Protein AF-A0A3D1RCC3-F1 (afdb_monomer)

Secondary structure (DSSP, 8-state):
----SS--PPPP--------------SS----S-SS-PPP-TT-TT--SS-SSS-HHHHHH--BTTTTB---TT-SSSS-SSS-HHHHTT-SS-SSTT--SPPPPS-TT----TT-S-SS-SSS-HHHHSTT-SS---TTS--TT-SSSS-SSS-HHHHSTT-SSS--TT---TT-SSSS-SSS-HHHHHHHT--TT-SSSSSSSS-HHHHTTT-SSS--BTB--TTS----S----SS-SSS-HHHIIIII---TT-SSSS-SSS-HHHHSSS-SSS--TT---TT-SSSS-SSS-HHHIIIII---TT-SSSS-SSS-HHHHTT--S-S-TTT-TT----S-TTS---TT-S-SSSSSS-HHHHSTT-SSS--BTB--TT-SSSS-SSS-HHHHTT--S-S-TTT-TT----SSSSSS---TT-SSSS-SSS-HHHHSTT-SSS--BTB--TT-SSSS-SSS-HHHIIIII---TT-SSSSSSSS-HHHHTT-SS-S-TT------S-TTS---TT-SSSSSSSS-HHHHSTT-SSS--BTB--TT-SSSS-SSS-HHHHSTT-SSS--BTB--TT-SSSS-SSS-HHHHSTT-SSS--TTS--TT-SSSS-SSS-HHHHSTTSSSS--BTB--TTSTT-S-------SS-SSS-HHHHHHTS---TT-SSSS-SSS-HHHHTT--S-S-TTT-TT----S-TT----TTS----

Foldseek 3Di:
DDDDDDDDDDDDDDDDDDDPDPPPDDPDPDDDPDPDDQDADLPDQQDQRCLLQGHSVCQNPAFWDPVRHGADSNDQQRQPLPAGQQQQQQRCDHSYPVSPPHHHAPDSVQHATSNAQQRCPLQAGVCLQVVVNRRDDDLLGARSNDQQRCPLQRGPCQQVVPRNNDRDPQGADSSDQQRLQLQAGCSLCVVLVARSVALQRQPLQHGQCQQVVVNPSDRDDPGHHSNDNPPPDPQPQQCPLLAGPNLCVRALVADSNAQQRCPLPRGQCNQVVPNRNYRDVQGARSNAQQRCLLQHGPCCCVPPQVARSNDQQRQPLQAGQQLLCQRQDRSGCPPNVPHDGAPDSVLHARSNDQQRCQLQHGQCNQVVVRRSDRDPPGARSNDQQRQPLQAGQQLLCQRQDRPCCPVNVVHAGAPVRNPQHAHSNDQQRCPLQHGQNVQPVVRRSDRDQQGAHSNWQQRCQLQHGCSCCVPPQVARSNDQQRQPLPAGQCLQCQHQHHPTPVHPYQGAPDNVQHARSNDQQRCPLPAGPCQQVVVNRSDRDPLGARSNDQQRCPLQAGPCLQPVVNNRDRDPPGARSNDQQRCPLQRGPNLQVVVNNSDDDLLGADSNDQQRCPQPRGQCQQVVPSPSDRDVNHFHSNDHPRPPLQCQPQQCQQQDRLCCCVPPLVAHSNHQQRQPQPHGLCQLQLRPDGSCCPVRVPHDGHPDSVRHHRSNDRDDD

pLDDT: mean 86.65, std 14.13, range [27.55, 97.44]

Radius of gyration: 53.57 Å; Cα contacts (8 Å, |Δi|>4): 1531; chains: 1; bounding box: 111×62×149 Å

Mean predicted aligned error: 17.28 Å

Structure (mmCIF, N/CA/C/O backbone):
data_AF-A0A3D1RCC3-F1
#
_entry.id   AF-A0A3D1RCC3-F1
#
loop_
_atom_site.group_PDB
_atom_site.id
_atom_site.type_symbol
_atom_site.label_atom_id
_atom_site.label_alt_id
_atom_site.label_comp_id
_atom_site.label_asym_id
_atom_site.label_entity_id
_atom_site.label_seq_id
_atom_site.pdbx_PDB_ins_code
_atom_site.Cartn_x
_atom_site.Cartn_y
_atom_site.Cartn_z
_atom_site.occupancy
_atom_site.B_iso_or_equiv
_atom_site.auth_seq_id
_atom_site.auth_comp_id
_atom_site.auth_asym_id
_atom_site.auth_atom_id
_atom_site.pdbx_PDB_model_num
ATOM 1 N N . MET A 1 1 ? -31.992 -11.040 -29.949 1.00 38.41 1 MET A N 1
ATOM 2 C CA . MET A 1 1 ? -31.053 -12.142 -30.244 1.00 38.41 1 MET A CA 1
ATOM 3 C C . MET A 1 1 ? -31.810 -13.457 -30.255 1.00 38.41 1 MET A C 1
ATOM 5 O O . MET A 1 1 ? -32.513 -13.745 -29.295 1.00 38.41 1 MET A O 1
ATOM 9 N N . VAL A 1 2 ? -31.716 -14.224 -31.342 1.00 33.31 2 VAL A N 1
ATOM 10 C CA . VAL A 1 2 ? -32.160 -15.625 -31.379 1.00 33.31 2 VAL A CA 1
ATOM 11 C C . VAL A 1 2 ? -31.024 -16.423 -32.005 1.00 33.31 2 VAL A C 1
ATOM 13 O O . VAL A 1 2 ? -30.704 -16.213 -33.171 1.00 33.31 2 VAL A O 1
ATOM 16 N N . CYS A 1 3 ? -30.412 -17.305 -31.220 1.00 37.25 3 CYS A N 1
ATOM 17 C CA . CYS A 1 3 ? -29.317 -18.172 -31.647 1.00 37.25 3 CYS A CA 1
ATOM 18 C C . CYS A 1 3 ? -29.843 -19.587 -31.893 1.00 37.25 3 CYS A C 1
ATOM 20 O O . CYS A 1 3 ? -30.567 -20.128 -31.056 1.00 37.25 3 CYS A O 1
ATOM 22 N N . VAL A 1 4 ? -29.444 -20.211 -33.004 1.00 38.44 4 VAL A N 1
ATOM 23 C CA . VAL A 1 4 ? -29.624 -21.654 -33.223 1.00 38.44 4 VAL A CA 1
ATOM 24 C C . VAL A 1 4 ? -28.374 -22.220 -33.904 1.00 38.44 4 VAL A C 1
ATOM 26 O O . VAL A 1 4 ? -27.966 -21.728 -34.949 1.00 38.44 4 VAL A O 1
ATOM 29 N N . ASN A 1 5 ? -27.805 -23.278 -33.312 1.00 39.59 5 ASN A N 1
ATOM 30 C CA . ASN A 1 5 ? -26.642 -24.054 -33.776 1.00 39.59 5 ASN A CA 1
ATOM 31 C C . ASN A 1 5 ? -25.301 -23.305 -33.893 1.00 39.59 5 ASN A C 1
ATOM 33 O O . ASN A 1 5 ? -24.589 -23.449 -34.882 1.00 39.59 5 ASN A O 1
ATOM 37 N N . GLY A 1 6 ? -24.923 -22.588 -32.832 1.00 46.81 6 GLY A N 1
ATOM 38 C CA . GLY A 1 6 ? -23.512 -22.397 -32.461 1.00 46.81 6 GLY A CA 1
ATOM 39 C C . GLY A 1 6 ? -22.641 -21.511 -33.355 1.00 46.81 6 GLY A C 1
ATOM 40 O O . GLY A 1 6 ? -21.462 -21.379 -33.060 1.00 46.81 6 GLY A O 1
ATOM 41 N N . TYR A 1 7 ? -23.188 -20.875 -34.390 1.00 36.84 7 TYR A N 1
ATOM 42 C CA . TYR A 1 7 ? -22.478 -19.869 -35.180 1.00 36.84 7 TYR A CA 1
ATOM 43 C C . TYR A 1 7 ? -23.348 -18.622 -35.333 1.00 36.84 7 TYR A C 1
ATOM 45 O O . TYR A 1 7 ? -24.414 -18.667 -35.950 1.00 36.84 7 TYR A O 1
ATOM 53 N N . CYS A 1 8 ? -22.890 -17.511 -34.759 1.00 38.41 8 CYS A N 1
ATOM 54 C CA . CYS A 1 8 ? -23.466 -16.189 -34.970 1.00 38.41 8 CYS A CA 1
ATOM 55 C C . CYS A 1 8 ? -22.729 -15.526 -36.139 1.00 38.41 8 CYS A C 1
ATOM 57 O O . CYS A 1 8 ? -21.547 -15.227 -36.029 1.00 38.41 8 CYS A O 1
ATOM 59 N N . ALA A 1 9 ? -23.425 -15.308 -37.254 1.00 35.03 9 ALA A N 1
ATOM 60 C CA . ALA A 1 9 ? -22.968 -14.438 -38.334 1.00 35.03 9 ALA A CA 1
ATOM 61 C C . ALA A 1 9 ? -23.731 -13.109 -38.242 1.00 35.03 9 ALA A C 1
ATOM 63 O O . ALA A 1 9 ? -24.963 -13.115 -38.154 1.00 35.03 9 ALA A O 1
ATOM 64 N N . ALA A 1 10 ? -23.005 -11.990 -38.235 1.00 34.31 10 ALA A N 1
ATOM 65 C CA . ALA A 1 10 ? -23.579 -10.647 -38.258 1.00 34.31 10 ALA A CA 1
ATOM 66 C C . ALA A 1 10 ? -24.309 -10.384 -39.595 1.00 34.31 10 ALA A C 1
ATOM 68 O O . ALA A 1 10 ? -23.830 -10.829 -40.645 1.00 34.31 10 ALA A O 1
ATOM 69 N N . PRO A 1 11 ? -25.466 -9.693 -39.600 1.00 31.22 11 PRO A N 1
ATOM 70 C CA . PRO A 1 11 ? -26.112 -9.282 -40.835 1.00 31.22 11 PRO A CA 1
ATOM 71 C C . PRO A 1 11 ? -25.375 -8.089 -41.449 1.00 31.22 11 PRO A C 1
ATOM 73 O O . PRO A 1 11 ? -25.083 -7.100 -40.786 1.00 31.22 11 PRO A O 1
ATOM 76 N N . SER A 1 12 ? -25.112 -8.202 -42.746 1.00 41.97 12 SER A N 1
ATOM 77 C CA . SER A 1 12 ? -24.762 -7.096 -43.625 1.00 41.97 12 SER A CA 1
ATOM 78 C C . SER A 1 12 ? -25.936 -6.124 -43.736 1.00 41.97 12 SER A C 1
ATOM 80 O O . SER A 1 12 ? -26.988 -6.539 -44.225 1.00 41.97 12 SER A O 1
ATOM 82 N N . ASP A 1 13 ? -25.734 -4.853 -43.405 1.00 30.42 13 ASP A N 1
ATOM 83 C CA . ASP A 1 13 ? -26.579 -3.773 -43.907 1.00 30.42 13 ASP A CA 1
ATOM 84 C C . ASP A 1 13 ? -25.722 -2.630 -44.454 1.00 30.42 13 ASP A C 1
ATOM 86 O O . ASP A 1 13 ? -24.719 -2.217 -43.878 1.00 30.42 13 ASP A O 1
ATOM 90 N N . ARG A 1 14 ? -26.120 -2.204 -45.653 1.00 33.28 14 ARG A N 1
ATOM 91 C CA . ARG A 1 14 ? -25.621 -1.047 -46.388 1.00 33.28 14 ARG A CA 1
ATOM 92 C C . ARG A 1 14 ? -26.433 0.188 -46.000 1.00 33.28 14 ARG A C 1
ATOM 94 O O . ARG A 1 14 ? -27.635 0.076 -45.779 1.00 33.28 14 ARG A O 1
ATOM 101 N N . ASP A 1 15 ? -25.764 1.328 -46.148 1.00 35.53 15 ASP A N 1
ATOM 102 C CA . ASP A 1 15 ? -26.255 2.710 -46.219 1.00 35.53 15 ASP A CA 1
ATOM 103 C C . ASP A 1 15 ? -26.794 3.351 -44.934 1.00 35.53 15 ASP A C 1
ATOM 105 O O . ASP A 1 15 ? -27.904 3.088 -44.477 1.00 35.53 15 ASP A O 1
ATOM 109 N N . GLY A 1 16 ? -26.034 4.343 -44.471 1.00 27.55 16 GLY A N 1
ATOM 110 C CA . GLY A 1 16 ? -26.460 5.375 -43.535 1.00 27.55 16 GLY A CA 1
ATOM 111 C C . GLY A 1 16 ? -25.236 6.001 -42.889 1.00 27.55 16 GLY A C 1
ATOM 112 O O . GLY A 1 16 ? -24.703 5.429 -41.953 1.00 27.55 16 GLY A O 1
ATOM 113 N N . GLY A 1 17 ? -24.750 7.108 -43.451 1.00 37.25 17 GLY A N 1
ATOM 114 C CA . GLY A 1 17 ? -23.563 7.788 -42.951 1.00 37.25 17 GLY A CA 1
ATOM 115 C C . GLY A 1 17 ? -23.736 8.286 -41.523 1.00 37.25 17 GLY A C 1
ATOM 116 O O . GLY A 1 17 ? -24.735 8.925 -41.218 1.00 37.25 17 GLY A O 1
ATOM 117 N N . GLU A 1 18 ? -22.719 8.026 -40.720 1.00 31.06 18 GLU A N 1
ATOM 118 C CA . GLU A 1 18 ? -22.259 8.825 -39.593 1.00 31.06 18 GLU A CA 1
ATOM 119 C C . GLU A 1 18 ? -20.757 8.530 -39.518 1.00 31.06 18 GLU A C 1
ATOM 121 O O . GLU A 1 18 ? -20.340 7.372 -39.531 1.00 31.06 18 GLU A O 1
ATOM 126 N N . SER A 1 19 ? -19.953 9.584 -39.631 1.00 33.16 19 SER A N 1
ATOM 127 C CA . SER A 1 19 ? -18.515 9.545 -39.403 1.00 33.16 19 SER A CA 1
ATOM 128 C C . SER A 1 19 ? -18.300 9.202 -37.938 1.00 33.16 19 SER A C 1
ATOM 130 O O . SER A 1 19 ? -18.726 9.960 -37.067 1.00 33.16 19 SER A O 1
ATOM 132 N N . ASP A 1 20 ? -17.683 8.052 -37.713 1.00 30.62 20 ASP A N 1
ATOM 133 C CA . ASP A 1 20 ? -17.112 7.651 -36.439 1.00 30.62 20 ASP A CA 1
ATOM 134 C C . ASP A 1 20 ? -16.082 8.720 -36.054 1.00 30.62 20 ASP A C 1
ATOM 136 O O . ASP A 1 20 ? -15.058 8.886 -36.719 1.00 30.62 20 ASP A O 1
ATOM 140 N N . SER A 1 21 ? -16.432 9.544 -35.072 1.00 32.72 21 SER A N 1
ATOM 141 C CA . SER A 1 21 ? -15.489 10.408 -34.382 1.00 32.72 21 SER A CA 1
ATOM 142 C C . SER A 1 21 ? -14.563 9.489 -33.602 1.00 32.72 21 SER A C 1
ATOM 144 O O . SER A 1 21 ? -14.970 8.959 -32.568 1.00 32.72 21 SER A O 1
ATOM 146 N N . GLY A 1 22 ? -13.354 9.283 -34.126 1.00 28.78 22 GLY A N 1
ATOM 147 C CA . GLY A 1 22 ? -12.247 8.731 -33.361 1.00 28.78 22 GLY A CA 1
ATOM 148 C C . GLY A 1 22 ? -12.078 9.571 -32.103 1.00 28.78 22 GLY A C 1
ATOM 149 O O . GLY A 1 22 ? -11.685 10.732 -32.162 1.00 28.78 22 GLY A O 1
ATOM 150 N N . GLU A 1 23 ? -12.487 9.002 -30.980 1.00 31.98 23 GLU A N 1
ATOM 151 C CA . GLU A 1 23 ? -12.256 9.538 -29.652 1.00 31.98 23 GLU A CA 1
ATOM 152 C C . GLU A 1 23 ? -10.767 9.331 -29.360 1.00 31.98 23 GLU A C 1
ATOM 154 O O . GLU A 1 23 ? -10.342 8.234 -29.001 1.00 31.98 23 GLU A O 1
ATOM 159 N N . ILE A 1 24 ? -9.961 10.367 -29.598 1.00 32.94 24 ILE A N 1
ATOM 160 C CA . ILE A 1 24 ? -8.602 10.437 -29.064 1.00 32.94 24 ILE A CA 1
ATOM 161 C C . ILE A 1 24 ? -8.760 10.653 -27.558 1.00 32.94 24 ILE A C 1
ATOM 163 O O . ILE A 1 24 ? -9.211 11.702 -27.095 1.00 32.94 24 ILE A O 1
ATOM 167 N N . LEU A 1 25 ? -8.472 9.596 -26.804 1.00 29.48 25 LEU A N 1
ATOM 168 C CA . LEU A 1 25 ? -8.371 9.618 -25.353 1.00 29.48 25 LEU A CA 1
ATOM 169 C C . LEU A 1 25 ? -7.038 10.275 -24.981 1.00 29.48 25 LEU A C 1
ATOM 171 O O . LEU A 1 25 ? -5.983 9.797 -25.388 1.00 29.48 25 LEU A O 1
ATOM 175 N N . LEU A 1 26 ? -7.092 11.350 -24.194 1.00 36.00 26 LEU A N 1
ATOM 176 C CA . LEU A 1 26 ? -5.925 11.858 -23.472 1.00 36.00 26 LEU A CA 1
ATOM 177 C C . LEU A 1 26 ? -5.477 10.806 -22.436 1.00 36.00 26 LEU A C 1
ATOM 179 O O . LEU A 1 26 ? -6.341 10.135 -21.856 1.00 36.00 26 LEU A O 1
ATOM 183 N N . PRO A 1 27 ? -4.166 10.662 -22.164 1.00 34.00 27 PRO A N 1
ATOM 184 C CA . PRO A 1 27 ? -3.630 9.708 -21.200 1.00 34.00 27 PRO A CA 1
ATOM 185 C C . PRO A 1 27 ? -3.764 10.243 -19.769 1.00 34.00 27 PRO A C 1
ATOM 187 O O . PRO A 1 27 ? -2.781 10.431 -19.077 1.00 34.00 27 PRO A O 1
ATOM 190 N N . ASP A 1 28 ? -4.987 10.535 -19.343 1.00 32.09 28 ASP A N 1
ATOM 191 C CA . ASP A 1 28 ? -5.461 10.340 -17.973 1.00 32.09 28 ASP A CA 1
ATOM 192 C C . ASP A 1 28 ? -6.958 10.664 -17.968 1.00 32.09 28 ASP A C 1
ATOM 194 O O . ASP A 1 28 ? -7.389 11.635 -18.587 1.00 32.09 28 ASP A O 1
ATOM 198 N N . GLY A 1 29 ? -7.782 9.858 -17.307 1.00 33.56 29 GLY A N 1
ATOM 199 C CA . GLY A 1 29 ? -9.252 9.895 -17.383 1.00 33.56 29 GLY A CA 1
ATOM 200 C C . GLY A 1 29 ? -9.952 11.133 -16.786 1.00 33.56 29 GLY A C 1
ATOM 201 O O . GLY A 1 29 ? -10.964 10.989 -16.096 1.00 33.56 29 GLY A O 1
ATOM 202 N N . GLY A 1 30 ? -9.467 12.349 -17.034 1.00 30.52 30 GLY A N 1
ATOM 203 C CA . GLY A 1 30 ? -10.045 13.606 -16.572 1.00 30.52 30 GLY A CA 1
ATOM 204 C C . GLY A 1 30 ? -11.335 13.975 -17.310 1.00 30.52 30 GLY A C 1
ATOM 205 O O . GLY A 1 30 ? -11.338 14.335 -18.486 1.00 30.52 30 GLY A O 1
ATOM 206 N N . GLN A 1 31 ? -12.467 13.952 -16.603 1.00 34.75 31 GLN A N 1
ATOM 207 C CA . GLN A 1 31 ? -13.692 14.594 -17.082 1.00 34.75 31 GLN A CA 1
ATOM 208 C C . GLN A 1 31 ? -13.483 16.107 -17.232 1.00 34.75 31 GLN A C 1
ATOM 210 O O . GLN A 1 31 ? -13.074 16.777 -16.285 1.00 34.75 31 GLN A O 1
ATOM 215 N N . ARG A 1 32 ? -13.871 16.658 -18.392 1.00 43.12 32 ARG A N 1
ATOM 216 C CA . ARG A 1 32 ? -13.964 18.109 -18.629 1.00 43.12 32 ARG A CA 1
ATOM 217 C C . ARG A 1 32 ? -14.811 18.775 -17.524 1.00 43.12 32 ARG A C 1
ATOM 219 O O . ARG A 1 32 ? -15.996 18.437 -17.397 1.00 43.12 32 ARG A O 1
ATOM 226 N N . PRO A 1 33 ? -14.272 19.735 -16.752 1.00 36.34 33 PRO A N 1
ATOM 227 C CA . PRO A 1 33 ? -15.027 20.426 -15.720 1.00 36.34 33 PRO A CA 1
ATOM 228 C C . PRO A 1 33 ? -15.847 21.544 -16.369 1.00 36.34 33 PRO A C 1
ATOM 230 O O . PRO A 1 33 ? -15.384 22.669 -16.493 1.00 36.34 33 PRO A O 1
ATOM 233 N N . ASP A 1 34 ? -17.032 21.194 -16.871 1.00 35.88 34 ASP A N 1
ATOM 234 C CA . ASP A 1 34 ? -18.268 21.994 -16.822 1.00 35.88 34 ASP A CA 1
ATOM 235 C C . ASP A 1 34 ? -19.230 21.578 -17.945 1.00 35.88 34 ASP A C 1
ATOM 237 O O . ASP A 1 34 ? -18.967 21.726 -19.136 1.00 35.88 34 ASP A O 1
ATOM 241 N N . GLY A 1 35 ? -20.410 21.086 -17.559 1.00 33.91 35 GLY A N 1
ATOM 242 C CA . GLY A 1 35 ? -21.490 20.661 -18.456 1.00 33.91 35 GLY A CA 1
ATOM 243 C C . GLY A 1 35 ? -22.204 21.801 -19.199 1.00 33.91 35 GLY A C 1
ATOM 244 O O . GLY A 1 35 ? -23.417 21.971 -19.054 1.00 33.91 35 GLY A O 1
ATOM 245 N N . GLY A 1 36 ? -21.485 22.563 -20.026 1.00 35.22 36 GLY A N 1
ATOM 246 C CA . GLY A 1 36 ? -22.031 23.544 -20.966 1.00 35.22 36 GLY A CA 1
ATOM 247 C C . GLY A 1 36 ? -21.263 23.536 -22.289 1.00 35.22 36 GLY A C 1
ATOM 248 O O . GLY A 1 36 ? -20.052 23.379 -22.299 1.00 35.22 36 GLY A O 1
ATOM 249 N N . ALA A 1 37 ? -21.959 23.705 -23.419 1.00 42.94 37 ALA A N 1
ATOM 250 C CA . ALA A 1 37 ? -21.309 23.814 -24.726 1.00 42.94 37 ALA A CA 1
ATOM 251 C C . ALA A 1 37 ? -20.378 25.039 -24.748 1.00 42.94 37 ALA A C 1
ATOM 253 O O . ALA A 1 37 ? -20.854 26.180 -24.736 1.00 42.94 37 ALA A O 1
ATOM 254 N N . VAL A 1 38 ? -19.067 24.804 -24.760 1.00 54.91 38 VAL A N 1
ATOM 255 C CA . VAL A 1 38 ? -18.060 25.844 -24.982 1.00 54.91 38 VAL A CA 1
ATOM 256 C C . VAL A 1 38 ? -18.149 26.218 -26.464 1.00 54.91 38 VAL A C 1
ATOM 258 O O . VAL A 1 38 ? -18.017 25.365 -27.330 1.00 54.91 38 VAL A O 1
ATOM 261 N N . ILE A 1 39 ? -18.510 27.466 -26.766 1.00 73.06 39 ILE A N 1
ATOM 262 C CA . ILE A 1 39 ? -18.629 27.971 -28.143 1.00 73.06 39 ILE A CA 1
ATOM 263 C C . ILE A 1 39 ? -17.374 28.771 -28.480 1.00 73.06 39 ILE A C 1
ATOM 265 O O . ILE A 1 39 ? -17.052 29.690 -27.723 1.00 73.06 39 ILE A O 1
ATOM 269 N N . SER A 1 40 ? -16.686 28.472 -29.583 1.00 80.12 40 SER A N 1
ATOM 270 C CA . SER A 1 40 ? -15.578 29.300 -30.082 1.00 80.12 40 SER A CA 1
ATOM 271 C C . SER A 1 40 ? -16.025 30.757 -30.320 1.00 80.12 40 SER A C 1
ATOM 273 O O . SER A 1 40 ? -17.169 31.033 -30.707 1.00 80.12 40 SER A O 1
ATOM 275 N N . ASP A 1 41 ? -15.155 31.722 -30.017 1.00 84.50 41 ASP A N 1
ATOM 276 C CA . ASP A 1 41 ? -15.387 33.165 -30.138 1.00 84.50 41 ASP A CA 1
ATOM 277 C C . ASP A 1 41 ? -14.338 33.822 -31.057 1.00 84.50 41 ASP A C 1
ATOM 279 O O . ASP A 1 41 ? -13.281 34.250 -30.589 1.00 84.50 41 ASP A O 1
ATOM 283 N N . PRO A 1 42 ? -14.654 34.036 -32.350 1.00 86.19 42 PRO A N 1
ATOM 284 C CA . PRO A 1 42 ? -13.719 34.584 -33.341 1.00 86.19 42 PRO A CA 1
ATOM 285 C C . PRO A 1 42 ? -13.206 36.001 -33.043 1.00 86.19 42 PRO A C 1
ATOM 287 O O . PRO A 1 42 ? -12.407 36.536 -33.811 1.00 86.19 42 PRO A O 1
ATOM 290 N N . ASN A 1 43 ? -13.716 36.677 -32.008 1.00 86.50 43 ASN A N 1
ATOM 291 C CA . ASN A 1 43 ? -13.329 38.047 -31.670 1.00 86.50 43 ASN A CA 1
ATOM 292 C C . ASN A 1 43 ? -12.613 38.166 -30.320 1.00 86.50 43 ASN A C 1
ATOM 294 O O . ASN A 1 43 ? -12.283 39.292 -29.930 1.00 86.50 43 ASN A O 1
ATOM 298 N N . ASN A 1 44 ? -12.401 37.066 -29.596 1.00 83.88 44 ASN A N 1
ATOM 299 C CA . ASN A 1 44 ? -11.769 37.099 -28.284 1.00 83.88 44 ASN A CA 1
ATOM 300 C C . ASN A 1 44 ? -10.303 36.635 -28.366 1.00 83.88 44 ASN A C 1
ATOM 302 O O . ASN A 1 44 ? -10.055 35.444 -28.491 1.00 83.88 44 ASN A O 1
ATOM 306 N N . PRO A 1 45 ? -9.323 37.552 -28.258 1.00 86.56 45 PRO A N 1
ATOM 307 C CA . PRO A 1 45 ? -7.903 37.228 -28.425 1.00 86.56 45 PRO A CA 1
ATOM 308 C C . PRO A 1 45 ? -7.269 36.506 -27.228 1.00 86.56 45 PRO A C 1
ATOM 310 O O . PRO A 1 45 ? -6.084 36.214 -27.267 1.00 86.56 45 PRO A O 1
ATOM 313 N N . ASN A 1 46 ? -8.022 36.291 -26.147 1.00 87.62 46 ASN A N 1
ATOM 314 C CA . ASN A 1 46 ? -7.534 35.629 -24.934 1.00 87.62 46 ASN A CA 1
ATOM 315 C C . ASN A 1 46 ? -8.324 34.352 -24.623 1.00 87.62 46 ASN A C 1
ATOM 317 O O . ASN A 1 46 ? -8.221 33.840 -23.512 1.00 87.62 46 ASN A O 1
ATOM 321 N N . LYS A 1 47 ? -9.223 33.942 -25.523 1.00 89.25 47 LYS A N 1
ATOM 322 C CA . LYS A 1 47 ? -9.991 32.715 -25.373 1.00 89.25 47 LYS A CA 1
ATOM 323 C C . LYS A 1 47 ? -9.406 31.695 -26.326 1.00 89.25 47 LYS A C 1
ATOM 325 O O . LYS A 1 47 ? -9.305 31.981 -27.513 1.00 89.25 47 LYS A O 1
ATOM 330 N N . ASP A 1 48 ? -9.049 30.571 -25.747 1.00 91.19 48 ASP A N 1
ATOM 331 C CA . ASP A 1 48 ? -8.503 29.378 -26.374 1.00 91.19 48 ASP A CA 1
ATOM 332 C C . ASP A 1 48 ? -9.481 28.262 -25.964 1.00 91.19 48 ASP A C 1
ATOM 334 O O . ASP A 1 48 ? -9.776 28.095 -24.771 1.00 91.19 48 ASP A O 1
ATOM 338 N N . THR A 1 49 ? -10.194 27.690 -26.935 1.00 91.38 49 THR A N 1
ATOM 339 C CA . THR A 1 49 ? -11.355 26.819 -26.667 1.00 91.38 49 THR A CA 1
ATOM 340 C C . THR A 1 49 ? -10.951 25.363 -26.486 1.00 91.38 49 THR A C 1
ATOM 342 O O . THR A 1 49 ? -11.597 24.648 -25.711 1.00 91.38 49 THR A O 1
ATOM 345 N N . ASP A 1 50 ? -9.911 24.944 -27.181 1.00 90.81 50 ASP A N 1
ATOM 346 C CA . ASP A 1 50 ? -9.349 23.600 -27.221 1.00 90.81 50 ASP A CA 1
ATOM 347 C C . ASP A 1 50 ? -7.983 23.485 -26.537 1.00 90.81 50 ASP A C 1
ATOM 349 O O . ASP A 1 50 ? -7.537 22.363 -26.307 1.00 90.81 50 ASP A O 1
ATOM 353 N N . CYS A 1 51 ? -7.433 24.596 -26.041 1.00 92.75 51 CYS A N 1
ATOM 354 C CA . CYS A 1 51 ? -6.232 24.659 -25.211 1.00 92.75 51 CYS A CA 1
ATOM 355 C C . CYS A 1 51 ? -4.949 24.233 -25.930 1.00 92.75 51 CYS A C 1
ATOM 357 O O . CYS A 1 51 ? -4.057 23.651 -25.309 1.00 92.75 51 CYS A O 1
ATOM 359 N N . ASP A 1 52 ? -4.842 24.565 -27.211 1.00 91.94 52 ASP A N 1
ATOM 360 C CA . ASP A 1 52 ? -3.702 24.246 -28.074 1.00 91.94 52 ASP A CA 1
ATOM 361 C C . ASP A 1 52 ? -2.617 25.337 -28.095 1.00 91.94 52 ASP A C 1
ATOM 363 O O . ASP A 1 52 ? -1.575 25.169 -28.723 1.00 91.94 52 ASP A O 1
ATOM 367 N N . GLY A 1 53 ? -2.840 26.469 -27.413 1.00 91.88 53 GLY A N 1
ATOM 368 C CA . GLY A 1 53 ? -1.925 27.610 -27.378 1.00 91.88 53 GLY A CA 1
ATOM 369 C C . GLY A 1 53 ? -2.225 28.716 -28.399 1.00 91.88 53 GLY A C 1
ATOM 370 O O . GLY A 1 53 ? -1.576 29.776 -28.352 1.00 91.88 53 GLY A O 1
ATOM 371 N N . LEU A 1 54 ? -3.210 28.531 -29.279 1.00 93.19 54 LEU A N 1
ATOM 372 C CA . LEU A 1 54 ? -3.769 29.542 -30.171 1.00 93.19 54 LEU A CA 1
ATOM 373 C C . LEU A 1 54 ? -5.091 30.079 -29.624 1.00 93.19 54 LEU A C 1
ATOM 375 O O . LEU A 1 54 ? -5.903 29.393 -29.025 1.00 93.19 54 LEU A O 1
ATOM 379 N N . SER A 1 55 ? -5.322 31.381 -29.795 1.00 93.44 55 SER A N 1
ATOM 380 C CA . SER A 1 55 ? -6.647 31.924 -29.478 1.00 93.44 55 SER A CA 1
ATOM 381 C C . SER A 1 55 ? -7.629 31.658 -30.614 1.00 93.44 55 SER A C 1
ATOM 383 O O . SER A 1 55 ? -7.256 31.811 -31.779 1.00 93.44 55 SER A O 1
ATOM 385 N N . ASP A 1 56 ? -8.917 31.506 -30.281 1.00 91.38 56 ASP A N 1
ATOM 386 C CA . ASP A 1 56 ? -10.016 31.410 -31.252 1.00 91.38 56 ASP A CA 1
ATOM 387 C C . ASP A 1 56 ? -9.872 32.510 -32.336 1.00 91.38 56 ASP A C 1
ATOM 389 O O . ASP A 1 56 ? -10.047 32.306 -33.539 1.00 91.38 56 ASP A O 1
ATOM 393 N N . ALA A 1 57 ? -9.522 33.737 -31.926 1.00 91.38 57 ALA A N 1
ATOM 394 C CA . ALA A 1 57 ? -9.341 34.866 -32.839 1.00 91.38 57 ALA A CA 1
ATOM 395 C C . ALA A 1 57 ? -8.166 34.690 -33.824 1.00 91.38 57 ALA A C 1
ATOM 397 O O . ALA A 1 57 ? -8.251 35.178 -34.957 1.00 91.38 57 ALA A O 1
ATOM 398 N N . GLU A 1 58 ? -7.073 34.050 -33.405 1.00 93.44 58 GLU A N 1
ATOM 399 C CA . GLU A 1 58 ? -5.906 33.762 -34.246 1.00 93.44 58 GLU A CA 1
ATOM 400 C C . GLU A 1 58 ? -6.226 32.699 -35.288 1.00 93.44 58 GLU A C 1
ATOM 402 O O . GLU A 1 58 ? -5.952 32.910 -36.469 1.00 93.44 58 GLU A O 1
ATOM 407 N N . GLU A 1 59 ? -6.893 31.630 -34.894 1.00 92.62 59 GLU A N 1
ATOM 408 C CA . GLU A 1 59 ? -7.277 30.527 -35.772 1.00 92.62 59 GLU A CA 1
ATOM 409 C C . GLU A 1 59 ? -8.292 30.961 -36.852 1.00 92.62 59 GLU A C 1
ATOM 411 O O . GLU A 1 59 ? -8.179 30.653 -38.047 1.00 92.62 59 GLU A O 1
ATOM 416 N N . PHE A 1 60 ? -9.235 31.844 -36.497 1.00 89.69 60 PHE A N 1
ATOM 417 C CA . PHE A 1 60 ? -10.139 32.458 -37.478 1.00 89.69 60 PHE A CA 1
ATOM 418 C C . PHE A 1 60 ? -9.438 33.453 -38.433 1.00 89.69 60 PHE A C 1
ATOM 420 O O . PHE A 1 60 ? -9.906 33.685 -39.565 1.00 89.69 60 PHE A O 1
ATOM 427 N N . ALA A 1 61 ? -8.338 34.077 -38.005 1.00 90.25 61 ALA A N 1
ATOM 428 C CA . ALA A 1 61 ? -7.656 35.136 -38.752 1.00 90.25 61 ALA A CA 1
ATOM 429 C C . ALA A 1 61 ? -6.505 34.628 -39.629 1.00 90.25 61 ALA A C 1
ATOM 431 O O . ALA A 1 61 ? -6.329 35.119 -40.753 1.00 90.25 61 ALA A O 1
ATOM 432 N N . ASN A 1 62 ? -5.733 33.667 -39.132 1.00 90.62 62 ASN A N 1
ATOM 433 C CA . ASN A 1 62 ? -4.522 33.176 -39.771 1.00 90.62 62 ASN A CA 1
ATOM 434 C C . ASN A 1 62 ? -4.859 32.252 -40.943 1.00 90.62 62 ASN A C 1
ATOM 436 O O . ASN A 1 62 ? -5.982 31.768 -41.093 1.00 90.62 62 ASN A O 1
ATOM 440 N N . ARG A 1 63 ? -3.922 32.148 -41.885 1.00 90.81 63 ARG A N 1
ATOM 441 C CA . ARG A 1 63 ? -4.050 31.318 -43.084 1.00 90.81 63 ARG A CA 1
ATOM 442 C C . ARG A 1 63 ? -2.699 30.681 -43.371 1.00 90.81 63 ARG A C 1
ATOM 444 O O . ARG A 1 63 ? -1.761 31.421 -43.670 1.00 90.81 63 ARG A O 1
ATOM 451 N N . TRP A 1 64 ? -2.649 29.359 -43.325 1.00 87.25 64 TRP A N 1
ATOM 452 C CA . TRP A 1 64 ? -1.441 28.546 -43.432 1.00 87.25 64 TRP A CA 1
ATOM 453 C C . TRP A 1 64 ? -1.371 27.830 -44.787 1.00 87.25 64 TRP A C 1
ATOM 455 O O . TRP A 1 64 ? -2.390 27.667 -45.475 1.00 87.25 64 TRP A O 1
ATOM 465 N N . GLY A 1 65 ? -0.149 27.491 -45.198 1.00 81.31 65 GLY A N 1
ATOM 466 C CA . GLY A 1 65 ? 0.134 26.788 -46.446 1.00 81.31 65 GLY A CA 1
ATOM 467 C C . GLY A 1 65 ? -0.210 27.541 -47.751 1.00 81.31 65 GLY A C 1
ATOM 468 O O . GLY A 1 65 ? -0.773 28.651 -47.764 1.00 81.31 65 GLY A O 1
ATOM 469 N N . PRO A 1 66 ? 0.120 26.943 -48.909 1.00 77.00 66 PRO A N 1
ATOM 470 C CA . PRO A 1 66 ? -0.197 27.480 -50.235 1.00 77.00 66 PRO A CA 1
ATOM 471 C C . PRO A 1 66 ? -1.708 27.552 -50.511 1.00 77.00 66 PRO A C 1
ATOM 473 O O . PRO A 1 66 ? -2.158 28.424 -51.268 1.00 77.00 66 PRO A O 1
ATOM 476 N N . GLU A 1 67 ? -2.501 26.685 -49.876 1.00 83.94 67 GLU A N 1
ATOM 477 C CA . GLU A 1 67 ? -3.959 26.630 -50.024 1.00 83.94 67 GLU A CA 1
ATOM 478 C C . GLU A 1 67 ? -4.716 27.635 -49.143 1.00 83.94 67 GLU A C 1
ATOM 480 O O . GLU A 1 67 ? -5.914 27.845 -49.351 1.00 83.94 67 GLU A O 1
ATOM 485 N N . ARG A 1 68 ? -4.023 28.336 -48.230 1.00 86.69 68 ARG A N 1
ATOM 486 C CA . ARG A 1 68 ? -4.626 29.264 -47.258 1.00 86.69 68 ARG A CA 1
ATOM 487 C C . ARG A 1 68 ? -5.697 28.561 -46.413 1.00 86.69 68 ARG A C 1
ATOM 489 O O . ARG A 1 68 ? -6.835 29.042 -46.348 1.00 86.69 68 ARG A O 1
ATOM 496 N N . LYS A 1 69 ? -5.335 27.437 -45.795 1.00 90.81 69 LYS A N 1
ATOM 497 C CA . LYS A 1 69 ? -6.162 26.728 -44.806 1.00 90.81 69 LYS A CA 1
ATOM 498 C C . LYS A 1 69 ? -6.103 27.437 -43.449 1.00 90.81 69 LYS A C 1
ATOM 500 O O . LYS A 1 69 ? -5.311 28.359 -43.268 1.00 90.81 69 LYS A O 1
ATOM 505 N N . GLN A 1 70 ? -7.001 27.081 -42.544 1.00 93.50 70 GLN A N 1
ATOM 506 C CA . GLN A 1 70 ? -7.075 27.598 -41.176 1.00 93.50 70 GLN A CA 1
ATOM 507 C C . GLN A 1 70 ? -7.018 26.424 -40.213 1.00 93.50 70 GLN A C 1
ATOM 509 O O . GLN A 1 70 ? -7.498 25.359 -40.597 1.00 93.50 70 GLN A O 1
ATOM 514 N N . THR A 1 71 ? -6.528 26.683 -39.007 1.00 93.25 71 THR A N 1
ATOM 515 C CA . THR A 1 71 ? -6.714 25.818 -37.843 1.00 93.25 71 THR A CA 1
ATOM 516 C C . THR A 1 71 ? -8.179 25.854 -37.375 1.00 93.25 71 THR A C 1
ATOM 518 O O . THR A 1 71 ? -8.906 26.810 -37.714 1.00 93.25 71 THR A O 1
ATOM 521 N N . ASP A 1 72 ? -8.659 24.791 -36.727 1.00 92.12 72 ASP A N 1
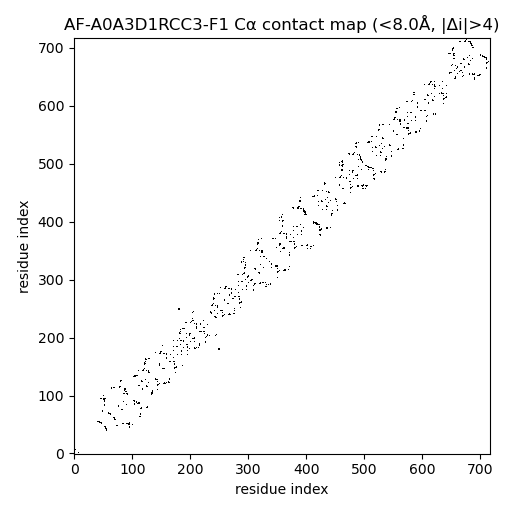ATOM 522 C CA . ASP A 1 72 ? -10.030 24.668 -36.213 1.00 92.12 72 ASP A CA 1
ATOM 523 C C . ASP A 1 72 ? -10.084 24.937 -34.698 1.00 92.12 72 ASP A C 1
ATOM 525 O O . ASP A 1 72 ? -9.670 24.065 -33.954 1.00 92.12 72 ASP A O 1
ATOM 529 N N . PRO A 1 73 ? -10.763 26.015 -34.242 1.00 92.50 73 PRO A N 1
ATOM 530 C CA . PRO A 1 73 ? -10.879 26.416 -32.825 1.00 92.50 73 PRO A CA 1
ATOM 531 C C . PRO A 1 73 ? -11.586 25.464 -31.863 1.00 92.50 73 PRO A C 1
ATOM 533 O O . PRO A 1 73 ? -12.117 25.891 -30.834 1.00 92.50 73 PRO A O 1
ATOM 536 N N . ASN A 1 74 ? -11.819 24.225 -32.267 1.00 91.88 74 ASN A N 1
ATOM 537 C CA . ASN A 1 74 ? -12.355 23.184 -31.399 1.00 91.88 74 ASN A CA 1
ATOM 538 C C . ASN A 1 74 ? -11.585 21.869 -31.564 1.00 91.88 74 ASN A C 1
ATOM 540 O O . ASN A 1 74 ? -12.061 20.840 -31.070 1.00 91.88 74 ASN A O 1
ATOM 544 N N . ASN A 1 75 ? -10.481 21.891 -32.302 1.00 92.44 75 ASN A N 1
ATOM 545 C CA . ASN A 1 75 ? -9.624 20.764 -32.564 1.00 92.44 75 ASN A CA 1
ATOM 546 C C . ASN A 1 75 ? -8.169 21.197 -32.327 1.00 92.44 75 ASN A C 1
ATOM 548 O O . ASN A 1 75 ? -7.608 21.861 -33.190 1.00 92.44 75 ASN A O 1
ATOM 552 N N . PRO A 1 76 ? -7.556 20.770 -31.213 1.00 93.12 76 PRO A N 1
ATOM 553 C CA . PRO A 1 76 ? -6.249 21.274 -30.805 1.00 93.12 76 PRO A CA 1
ATOM 554 C C . PRO A 1 76 ? -5.069 20.810 -31.688 1.00 93.12 76 PRO A C 1
ATOM 556 O O . PRO A 1 76 ? -3.941 21.229 -31.458 1.00 93.12 76 PRO A O 1
ATOM 559 N N . ASP A 1 77 ? -5.331 19.924 -32.650 1.00 95.38 77 ASP A N 1
ATOM 560 C CA . ASP A 1 77 ? -4.401 19.380 -33.648 1.00 95.38 77 ASP A CA 1
ATOM 561 C C . ASP A 1 77 ? -5.181 19.261 -34.972 1.00 95.38 77 ASP A C 1
ATOM 563 O O . ASP A 1 77 ? -5.970 18.327 -35.187 1.00 95.38 77 ASP A O 1
ATOM 567 N N . THR A 1 78 ? -5.093 20.291 -35.813 1.00 95.31 78 THR A N 1
ATOM 568 C CA . THR A 1 78 ? -5.991 20.501 -36.954 1.00 95.31 78 THR A CA 1
ATOM 569 C C . THR A 1 78 ? -5.789 19.481 -38.061 1.00 95.31 78 THR A C 1
ATOM 571 O O . THR A 1 78 ? -6.771 19.075 -38.704 1.00 95.31 78 THR A O 1
ATOM 574 N N . ASP A 1 79 ? -4.549 19.120 -38.355 1.00 93.75 79 ASP A N 1
ATOM 575 C CA . ASP A 1 79 ? -4.245 18.172 -39.417 1.00 93.75 79 ASP A CA 1
ATOM 576 C C . ASP A 1 79 ? -4.090 16.736 -38.919 1.00 93.75 79 ASP A C 1
ATOM 578 O O . ASP A 1 79 ? -4.269 15.822 -39.731 1.00 93.75 79 ASP A O 1
ATOM 582 N N . GLY A 1 80 ? -3.965 16.526 -37.610 1.00 95.06 80 GLY A N 1
ATOM 583 C CA . GLY A 1 80 ? -4.059 15.236 -36.945 1.00 95.06 80 GLY A CA 1
ATOM 584 C C . GLY A 1 80 ? -2.756 14.448 -36.978 1.00 95.06 80 GLY A C 1
ATOM 585 O O . GLY A 1 80 ? -2.823 13.219 -37.117 1.00 95.06 80 GLY A O 1
ATOM 586 N N . ASP A 1 81 ? -1.600 15.108 -37.011 1.00 93.62 81 ASP A N 1
ATOM 587 C CA . ASP A 1 81 ? -0.279 14.463 -36.954 1.00 93.62 81 ASP A CA 1
ATOM 588 C C . ASP A 1 81 ? 0.207 14.184 -35.520 1.00 93.62 81 ASP A C 1
ATOM 590 O O . ASP A 1 81 ? 1.072 13.333 -35.314 1.00 93.62 81 ASP A O 1
ATOM 594 N N . GLY A 1 82 ? -0.448 14.773 -34.517 1.00 92.62 82 GLY A N 1
ATOM 595 C CA . GLY A 1 82 ? -0.166 14.568 -33.104 1.00 92.62 82 GLY A CA 1
ATOM 596 C C . GLY A 1 82 ? 0.558 15.723 -32.416 1.00 92.62 82 GLY A C 1
ATOM 597 O O . GLY A 1 82 ? 0.692 15.643 -31.187 1.00 92.62 82 GLY A O 1
ATOM 598 N N . ILE A 1 83 ? 0.978 16.762 -33.143 1.00 94.56 83 ILE A N 1
ATOM 599 C CA . ILE A 1 83 ? 1.511 18.013 -32.590 1.00 94.56 83 ILE A CA 1
ATOM 600 C C . ILE A 1 83 ? 0.360 19.025 -32.456 1.00 94.56 83 ILE A C 1
ATOM 602 O O . ILE A 1 83 ? -0.598 19.024 -33.218 1.00 94.56 83 ILE A O 1
ATOM 606 N N . LEU A 1 84 ? 0.392 19.866 -31.419 1.00 95.62 84 LEU A N 1
ATOM 607 C CA . LEU A 1 84 ? -0.643 20.888 -31.231 1.00 95.62 84 LEU A CA 1
ATOM 608 C C . LEU A 1 84 ? -0.413 22.080 -32.166 1.00 95.62 84 LEU A C 1
ATOM 610 O O . LEU A 1 84 ? 0.712 22.583 -32.231 1.00 95.62 84 LEU A O 1
ATOM 614 N N . ASP A 1 85 ? -1.483 22.652 -32.728 1.00 95.12 85 ASP A N 1
ATOM 615 C CA . ASP A 1 85 ? -1.385 23.763 -33.691 1.00 95.12 85 ASP A CA 1
ATOM 616 C C . ASP A 1 85 ? -0.579 24.958 -33.136 1.00 95.12 85 ASP A C 1
ATOM 618 O O . ASP A 1 85 ? 0.113 25.689 -33.859 1.00 95.12 85 ASP A O 1
ATOM 622 N N . GLY A 1 86 ? -0.676 25.215 -31.826 1.00 93.75 86 GLY A N 1
ATOM 623 C CA . GLY A 1 86 ? 0.109 26.250 -31.162 1.00 93.75 86 GLY A CA 1
ATOM 624 C C . GLY A 1 86 ? 1.590 25.905 -31.024 1.00 93.75 86 GLY A C 1
ATOM 625 O O . GLY A 1 86 ? 2.419 26.813 -31.160 1.00 93.75 86 GLY A O 1
ATOM 626 N N . VAL A 1 87 ? 1.930 24.637 -30.779 1.00 95.94 87 VAL A N 1
ATOM 627 C CA . VAL A 1 87 ? 3.319 24.155 -30.720 1.00 95.94 87 VAL A CA 1
ATOM 628 C C . VAL A 1 87 ? 3.970 24.332 -32.088 1.00 95.94 87 VAL A C 1
ATOM 630 O O . VAL A 1 87 ? 4.947 25.068 -32.183 1.00 95.94 87 VAL A O 1
ATOM 633 N N . GLU A 1 88 ? 3.347 23.846 -33.160 1.00 95.44 88 GLU A N 1
ATOM 634 C CA . GLU A 1 88 ? 3.883 23.919 -34.530 1.00 95.44 88 GLU A CA 1
ATOM 635 C C . GLU A 1 88 ? 4.196 25.348 -34.999 1.00 95.44 88 GLU A C 1
ATOM 637 O O . GLU A 1 88 ? 5.127 25.611 -35.765 1.00 95.44 88 GLU A O 1
ATOM 642 N N . VAL A 1 89 ? 3.439 26.338 -34.515 1.00 94.88 89 VAL A N 1
ATOM 643 C CA . VAL A 1 89 ? 3.662 27.744 -34.881 1.00 94.88 89 VAL A CA 1
ATOM 644 C C . VAL A 1 89 ? 4.564 28.500 -33.907 1.00 94.88 89 VAL A C 1
ATOM 646 O O . VAL A 1 89 ? 4.762 29.719 -34.081 1.00 94.88 89 VAL A O 1
ATOM 649 N N . GLY A 1 90 ? 5.144 27.842 -32.906 1.00 93.44 90 GLY A N 1
ATOM 650 C CA . GLY A 1 90 ? 6.136 28.427 -32.008 1.00 93.44 90 GLY A CA 1
ATOM 651 C C . GLY A 1 90 ? 5.603 29.004 -30.699 1.00 93.44 90 GLY A C 1
ATOM 652 O O . GLY A 1 90 ? 6.127 30.036 -30.249 1.00 93.44 90 GLY A O 1
ATOM 653 N N . ARG A 1 91 ? 4.511 28.480 -30.125 1.00 94.00 91 ARG A N 1
ATOM 654 C CA . ARG A 1 91 ? 3.928 29.015 -28.878 1.00 94.00 91 ARG A CA 1
ATOM 655 C C . ARG A 1 91 ? 4.572 28.393 -27.652 1.00 94.00 91 ARG A C 1
ATOM 657 O O . ARG A 1 91 ? 4.292 27.270 -27.280 1.00 94.00 91 ARG A O 1
ATOM 664 N N . THR A 1 92 ? 5.315 29.210 -26.913 1.00 92.56 92 THR A N 1
ATOM 665 C CA . THR A 1 92 ? 5.971 28.784 -25.665 1.00 92.56 92 THR A CA 1
ATOM 666 C C . THR A 1 92 ? 5.072 28.871 -24.420 1.00 92.56 92 THR A C 1
ATOM 668 O O . THR A 1 92 ? 5.554 28.679 -23.307 1.00 92.56 92 THR A O 1
ATOM 671 N N . ALA A 1 93 ? 3.814 29.309 -24.553 1.00 89.94 93 ALA A N 1
ATOM 672 C CA . ALA A 1 93 ? 2.852 29.436 -23.453 1.00 89.94 93 ALA A CA 1
ATOM 673 C C . ALA A 1 93 ? 1.424 29.630 -23.988 1.00 89.94 93 ALA A C 1
ATOM 675 O O . ALA A 1 93 ? 1.249 30.301 -25.009 1.00 89.94 93 ALA A O 1
ATOM 676 N N . SER A 1 94 ? 0.420 29.143 -23.249 1.00 88.31 94 SER A N 1
ATOM 677 C CA . SER A 1 94 ? -0.988 29.367 -23.596 1.00 88.31 94 SER A CA 1
ATOM 678 C C . SER A 1 94 ? -1.385 30.839 -23.432 1.00 88.31 94 SER A C 1
ATOM 680 O O . SER A 1 94 ? -0.903 31.569 -22.554 1.00 88.31 94 SER A O 1
ATOM 682 N N . VAL A 1 95 ? -2.292 31.279 -24.301 1.00 86.19 95 VAL A N 1
ATOM 683 C CA . VAL A 1 95 ? -2.903 32.613 -24.289 1.00 86.19 95 VAL A CA 1
ATOM 684 C C . VAL A 1 95 ? -4.107 32.707 -23.341 1.00 86.19 95 VAL A C 1
ATOM 686 O O . VAL A 1 95 ? -4.509 33.823 -22.987 1.00 86.19 95 VAL A O 1
ATOM 689 N N . ASP A 1 96 ? -4.642 31.570 -22.880 1.00 89.50 96 ASP A N 1
ATOM 690 C CA . ASP A 1 96 ? -5.752 31.480 -21.930 1.00 89.50 96 ASP A CA 1
ATOM 691 C C . ASP A 1 96 ? -5.297 30.839 -20.604 1.00 89.50 96 ASP A C 1
ATOM 693 O O . ASP A 1 96 ? -4.930 29.668 -20.559 1.00 89.50 96 ASP A O 1
ATOM 697 N N . PRO A 1 97 ? -5.364 31.559 -19.470 1.00 84.94 97 PRO A N 1
ATOM 698 C CA . PRO A 1 97 ? -4.903 31.048 -18.178 1.00 84.94 97 PRO A CA 1
ATOM 699 C C . PRO A 1 97 ? -5.723 29.871 -17.622 1.00 84.94 97 PRO A C 1
ATOM 701 O O . PRO A 1 97 ? -5.405 29.379 -16.541 1.00 84.94 97 PRO A O 1
ATOM 704 N N . ARG A 1 98 ? -6.808 29.462 -18.291 1.00 87.31 98 ARG A N 1
ATOM 705 C CA . ARG A 1 98 ? -7.595 28.270 -17.939 1.00 87.31 98 ARG A CA 1
ATOM 706 C C . ARG A 1 98 ? -7.006 26.982 -18.518 1.00 87.31 98 ARG A C 1
ATOM 708 O O . ARG A 1 98 ? -7.348 25.917 -18.020 1.00 87.31 98 ARG A O 1
ATOM 715 N N . CYS A 1 99 ? -6.142 27.086 -19.522 1.00 86.12 99 CYS A N 1
ATOM 716 C CA . CYS A 1 99 ? -5.452 25.966 -20.148 1.00 86.12 99 CYS A CA 1
ATOM 717 C C . CYS A 1 99 ? -4.169 25.666 -19.367 1.00 86.12 99 CYS A C 1
ATOM 719 O O . CYS A 1 99 ? -3.083 26.124 -19.717 1.00 86.12 99 CYS A O 1
ATOM 721 N N . THR A 1 100 ? -4.313 24.972 -18.237 1.00 86.62 100 THR A N 1
ATOM 722 C CA . THR A 1 100 ? -3.193 24.667 -17.329 1.00 86.62 100 THR A CA 1
ATOM 723 C C . THR A 1 100 ? -2.292 23.548 -17.826 1.00 86.62 100 THR A C 1
ATOM 725 O O . THR A 1 100 ? -1.150 23.470 -17.385 1.00 86.62 100 THR A O 1
ATOM 728 N N . ASP A 1 101 ? -2.804 22.731 -18.742 1.00 84.19 101 ASP A N 1
ATOM 729 C CA . ASP A 1 101 ? -2.168 21.487 -19.179 1.00 84.19 101 ASP A CA 1
ATOM 730 C C . ASP A 1 101 ? -1.416 21.666 -20.509 1.00 84.19 101 ASP A C 1
ATOM 732 O O . ASP A 1 101 ? -0.730 20.757 -20.962 1.00 84.19 101 ASP A O 1
ATOM 736 N N . PHE A 1 102 ? -1.512 22.853 -21.124 1.00 89.50 102 PHE A N 1
ATOM 737 C CA . PHE A 1 102 ? -0.763 23.186 -22.330 1.00 89.50 102 PHE A CA 1
ATOM 738 C C . PHE A 1 102 ? 0.739 23.240 -22.031 1.00 89.50 102 PHE A C 1
ATOM 740 O O . PHE A 1 102 ? 1.206 24.088 -21.257 1.00 89.50 102 PHE A O 1
ATOM 747 N N . VAL A 1 103 ? 1.493 22.373 -22.702 1.00 88.44 103 VAL A N 1
ATOM 748 C CA . VAL A 1 103 ? 2.954 22.412 -22.748 1.00 88.44 103 VAL A CA 1
ATOM 749 C C . VAL A 1 103 ? 3.353 23.196 -23.993 1.00 88.44 103 VAL A C 1
ATOM 751 O O . VAL A 1 103 ? 2.929 22.882 -25.096 1.00 88.44 103 VAL A O 1
ATOM 754 N N . GLY A 1 104 ? 4.116 24.271 -23.800 1.00 88.81 104 GLY A N 1
ATOM 755 C CA . GLY A 1 104 ? 4.558 25.112 -24.906 1.00 88.81 104 GLY A CA 1
ATOM 756 C C . GLY A 1 104 ? 5.776 24.552 -25.625 1.00 88.81 104 GLY A C 1
ATOM 757 O O . GLY A 1 104 ? 6.564 23.823 -25.030 1.00 88.81 104 GLY A O 1
ATOM 758 N N . ASP A 1 105 ? 5.951 25.011 -26.859 1.00 91.81 105 ASP A N 1
ATOM 759 C CA . ASP A 1 105 ? 7.079 24.688 -27.726 1.00 91.81 105 ASP A CA 1
ATOM 760 C C . ASP A 1 105 ? 8.433 24.917 -27.021 1.00 91.81 105 ASP A C 1
ATOM 762 O O . ASP A 1 105 ? 8.710 26.004 -26.480 1.00 91.81 105 ASP A O 1
ATOM 766 N N . ALA A 1 106 ? 9.261 23.872 -27.028 1.00 93.19 106 ALA A N 1
ATOM 767 C CA . ALA A 1 106 ? 10.592 23.828 -26.444 1.00 93.19 106 ALA A CA 1
ATOM 768 C C . ALA A 1 106 ? 11.659 24.568 -27.284 1.00 93.19 106 ALA A C 1
ATOM 770 O O . ALA A 1 106 ? 12.647 25.055 -26.716 1.00 93.19 106 ALA A O 1
ATOM 771 N N . ASP A 1 107 ? 11.459 24.724 -28.596 1.00 91.25 107 ASP A N 1
ATOM 772 C CA . ASP A 1 107 ? 12.260 25.540 -29.513 1.00 91.25 107 ASP A CA 1
ATOM 773 C C . ASP A 1 107 ? 11.384 26.295 -30.543 1.00 91.25 107 ASP A C 1
ATOM 775 O O . ASP A 1 107 ? 11.264 25.901 -31.696 1.00 91.25 107 ASP A O 1
ATOM 779 N N . PRO A 1 108 ? 10.918 27.520 -30.236 1.00 90.19 108 PRO A N 1
ATOM 780 C CA . PRO A 1 108 ? 10.048 28.297 -31.131 1.00 90.19 108 PRO A CA 1
ATOM 781 C C . PRO A 1 108 ? 10.720 28.794 -32.428 1.00 90.19 108 PRO A C 1
ATOM 783 O O . PRO A 1 108 ? 10.162 29.648 -33.142 1.00 90.19 108 PRO A O 1
ATOM 786 N N . SER A 1 109 ? 11.965 28.385 -32.695 1.00 88.62 109 SER A N 1
ATOM 787 C CA . SER A 1 109 ? 12.662 28.631 -33.955 1.00 88.62 109 SER A CA 1
ATOM 788 C C . SER A 1 109 ? 12.410 27.549 -35.008 1.00 88.62 109 SER A C 1
ATOM 790 O O . SER A 1 109 ? 12.544 27.856 -36.199 1.00 88.62 109 SER A O 1
ATOM 792 N N . THR A 1 110 ? 12.007 26.352 -34.586 1.00 89.00 110 THR A N 1
ATOM 793 C CA . THR A 1 110 ? 11.496 25.259 -35.417 1.00 89.00 110 THR A CA 1
ATOM 794 C C . THR A 1 110 ? 9.988 25.396 -35.530 1.00 89.00 110 THR A C 1
ATOM 796 O O . THR A 1 110 ? 9.327 25.793 -34.579 1.00 89.00 110 THR A O 1
ATOM 799 N N . LYS A 1 111 ? 9.468 25.272 -36.753 1.00 93.75 111 LYS A N 1
ATOM 800 C CA . LYS A 1 111 ? 8.047 25.488 -37.038 1.00 93.75 111 LYS A CA 1
ATOM 801 C C . LYS A 1 111 ? 7.612 24.620 -38.195 1.00 93.75 111 LYS A C 1
ATOM 803 O O . LYS A 1 111 ? 8.116 24.828 -39.303 1.00 93.75 111 LYS A O 1
ATOM 808 N N . THR A 1 112 ? 6.655 23.761 -37.918 1.00 94.50 112 THR A N 1
ATOM 809 C CA . THR A 1 112 ? 5.931 22.917 -38.860 1.00 94.50 112 THR A CA 1
ATOM 810 C C . THR A 1 112 ? 4.612 23.583 -39.258 1.00 94.50 112 THR A C 1
ATOM 812 O O . THR A 1 112 ? 4.368 24.766 -38.953 1.00 94.50 112 THR A O 1
ATOM 815 N N . SER A 1 113 ? 3.821 22.913 -40.086 1.00 94.94 113 SER A N 1
ATOM 816 C CA . SER A 1 113 ? 2.597 23.462 -40.647 1.00 94.94 113 SER A CA 1
ATOM 817 C C . SER A 1 113 ? 1.357 22.878 -39.965 1.00 94.94 113 SER A C 1
ATOM 819 O O . SER A 1 113 ? 0.974 21.791 -40.359 1.00 94.94 113 SER A O 1
ATOM 821 N N . PRO A 1 114 ? 0.551 23.682 -39.236 1.00 95.31 114 PRO A N 1
ATOM 822 C CA . PRO A 1 114 ? -0.614 23.194 -38.473 1.00 95.31 114 PRO A CA 1
ATOM 823 C C . PRO A 1 114 ? -1.860 22.867 -39.308 1.00 95.31 114 PRO A C 1
ATOM 825 O O . PRO A 1 114 ? -3.004 23.096 -38.924 1.00 95.31 114 PRO A O 1
ATOM 828 N N . VAL A 1 115 ? -1.666 22.534 -40.577 1.00 95.06 115 VAL A N 1
ATOM 829 C CA . VAL A 1 115 ? -2.724 22.249 -41.561 1.00 95.06 115 VAL A CA 1
ATOM 830 C C . VAL A 1 115 ? -2.261 21.260 -42.646 1.00 95.06 115 VAL A C 1
ATOM 832 O O . VAL A 1 115 ? -3.017 20.992 -43.602 1.00 95.06 115 VAL A O 1
ATOM 835 N N . GLU A 1 116 ? -1.006 20.822 -42.573 1.00 94.75 116 GLU A N 1
ATOM 836 C CA . GLU A 1 116 ? -0.321 19.907 -43.479 1.00 94.75 116 GLU A CA 1
ATOM 837 C C . GLU A 1 116 ? 0.573 18.997 -42.631 1.00 94.75 116 GLU A C 1
ATOM 839 O O . GLU A 1 116 ? 1.687 19.391 -42.340 1.00 94.75 116 GLU A O 1
ATOM 844 N N . LYS A 1 117 ? 0.084 17.779 -42.361 1.00 95.44 117 LYS A N 1
ATOM 845 C CA . LYS A 1 117 ? 0.727 16.727 -41.551 1.00 95.44 117 LYS A CA 1
ATOM 846 C C . LYS A 1 117 ? 2.191 16.397 -41.884 1.00 95.44 117 LYS A C 1
ATOM 848 O O . LYS A 1 117 ? 2.768 15.616 -41.161 1.00 95.44 117 LYS A O 1
ATOM 853 N N . ASP A 1 118 ? 2.705 16.843 -43.027 1.00 95.38 118 ASP A N 1
ATOM 854 C CA . ASP A 1 118 ? 4.013 16.493 -43.603 1.00 95.38 118 ASP A CA 1
ATOM 855 C C . ASP A 1 118 ? 4.553 17.786 -44.237 1.00 95.38 118 ASP A C 1
ATOM 857 O O . ASP A 1 118 ? 4.101 18.221 -45.314 1.00 95.38 118 ASP A O 1
ATOM 861 N N . THR A 1 119 ? 5.417 18.484 -43.499 1.00 94.50 119 THR A N 1
ATOM 862 C CA . THR A 1 119 ? 5.841 19.853 -43.810 1.00 94.50 119 THR A CA 1
ATOM 863 C C . THR A 1 119 ? 6.833 19.910 -44.972 1.00 94.50 119 THR A C 1
ATOM 865 O O . THR A 1 119 ? 6.823 20.887 -45.746 1.00 94.50 119 THR A O 1
ATOM 868 N N . ASP A 1 120 ? 7.689 18.906 -45.140 1.00 94.06 120 ASP A N 1
ATOM 869 C CA . ASP A 1 120 ? 8.726 18.891 -46.173 1.00 94.06 120 ASP A CA 1
ATOM 870 C C . ASP A 1 120 ? 8.409 17.994 -47.387 1.00 94.06 120 ASP A C 1
ATOM 872 O O . ASP A 1 120 ? 8.984 18.191 -48.473 1.00 94.06 120 ASP A O 1
ATOM 876 N N . GLY A 1 121 ? 7.379 17.158 -47.273 1.00 94.62 121 GLY A N 1
ATOM 877 C CA . GLY A 1 121 ? 6.776 16.373 -48.339 1.00 94.62 121 GLY A CA 1
ATOM 878 C C . GLY A 1 121 ? 7.517 15.078 -48.652 1.00 94.62 121 GLY A C 1
ATOM 879 O O . GLY A 1 121 ? 7.511 14.670 -49.829 1.00 94.62 121 GLY A O 1
ATOM 880 N N . ASP A 1 122 ? 8.206 14.494 -47.681 1.00 94.50 122 ASP A N 1
ATOM 881 C CA . ASP A 1 122 ? 9.048 13.314 -47.859 1.00 94.50 122 ASP A CA 1
ATOM 882 C C . ASP A 1 122 ? 8.287 11.980 -47.703 1.00 94.50 122 ASP A C 1
ATOM 884 O O . ASP A 1 122 ? 8.679 10.966 -48.300 1.00 94.50 122 ASP A O 1
ATOM 888 N N . GLY A 1 123 ? 7.114 12.031 -47.062 1.00 93.19 123 GLY A N 1
ATOM 889 C CA . GLY A 1 123 ? 6.224 10.902 -46.817 1.00 93.19 123 GLY A CA 1
ATOM 890 C C . GLY A 1 123 ? 6.078 10.481 -45.352 1.00 93.19 123 GLY A C 1
ATOM 891 O O . GLY A 1 123 ? 5.292 9.555 -45.120 1.00 93.19 123 GLY A O 1
ATOM 892 N N . LEU A 1 124 ? 6.777 11.127 -44.417 1.00 94.94 124 LEU A N 1
ATOM 893 C CA . LEU A 1 124 ? 6.642 10.965 -42.970 1.00 94.94 124 LEU A CA 1
ATOM 894 C C . LEU A 1 124 ? 5.834 12.143 -42.385 1.00 94.94 124 LEU A C 1
ATOM 896 O O . LEU A 1 124 ? 5.866 13.248 -42.913 1.00 94.94 124 LEU A O 1
ATOM 900 N N . ASP A 1 125 ? 5.001 11.881 -41.373 1.00 96.12 125 ASP A N 1
ATOM 901 C CA . ASP A 1 125 ? 4.180 12.936 -40.754 1.00 96.12 125 ASP A CA 1
ATOM 902 C C . ASP A 1 125 ? 5.018 13.668 -39.675 1.00 96.12 125 ASP A C 1
ATOM 904 O O . ASP A 1 125 ? 5.689 13.003 -38.888 1.00 96.12 125 ASP A O 1
ATOM 908 N N . ASP A 1 126 ? 4.905 14.994 -39.538 1.00 95.81 126 ASP A N 1
ATOM 909 C CA . ASP A 1 126 ? 5.731 15.816 -38.635 1.00 95.81 126 ASP A CA 1
ATOM 910 C C . ASP A 1 126 ? 5.691 15.315 -37.175 1.00 95.81 126 ASP A C 1
ATOM 912 O O . ASP A 1 126 ? 6.704 15.309 -36.480 1.00 95.81 126 ASP A O 1
ATOM 916 N N . GLY A 1 127 ? 4.529 14.856 -36.693 1.00 93.38 127 GLY A N 1
ATOM 917 C CA . GLY A 1 127 ? 4.370 14.298 -35.340 1.00 93.38 127 GLY A CA 1
ATOM 918 C C . GLY A 1 127 ? 4.894 12.869 -35.145 1.00 93.38 127 GLY A C 1
ATOM 919 O O . GLY A 1 127 ? 4.904 12.365 -34.016 1.00 93.38 127 GLY A O 1
ATOM 920 N N . VAL A 1 128 ? 5.295 12.195 -36.225 1.00 95.12 128 VAL A N 1
ATOM 921 C CA . VAL A 1 128 ? 6.083 10.953 -36.181 1.00 95.12 128 VAL A CA 1
ATOM 922 C C . VAL A 1 128 ? 7.565 11.284 -36.025 1.00 95.12 128 VAL A C 1
ATOM 924 O O . VAL A 1 128 ? 8.266 10.606 -35.275 1.00 95.12 128 VAL A O 1
ATOM 927 N N . GLU A 1 129 ? 8.007 12.346 -36.689 1.00 94.25 129 GLU A N 1
ATOM 928 C CA . GLU A 1 129 ? 9.377 12.847 -36.652 1.00 94.25 129 GLU A CA 1
ATOM 929 C C . GLU A 1 129 ? 9.708 13.529 -35.314 1.00 94.25 129 GLU A C 1
ATOM 931 O O . GLU A 1 129 ? 10.730 13.229 -34.705 1.00 94.25 129 GLU A O 1
ATOM 936 N N . ASP A 1 130 ? 8.802 14.358 -34.787 1.00 93.19 130 ASP A N 1
ATOM 937 C CA . ASP A 1 130 ? 8.845 14.934 -33.433 1.00 93.19 130 ASP A CA 1
ATOM 938 C C . ASP A 1 130 ? 8.089 14.023 -32.450 1.00 93.19 130 ASP A C 1
ATOM 940 O O . ASP A 1 130 ? 6.929 14.252 -32.082 1.00 93.19 130 ASP A O 1
ATOM 944 N N . ARG A 1 131 ? 8.733 12.920 -32.058 1.00 90.44 131 ARG A N 1
ATOM 945 C CA . ARG A 1 131 ? 8.093 11.824 -31.316 1.00 90.44 131 ARG A CA 1
ATOM 946 C C . ARG A 1 131 ? 7.610 12.248 -29.931 1.00 90.44 131 ARG A C 1
ATOM 948 O O . ARG A 1 131 ? 6.600 11.720 -29.447 1.00 90.44 131 ARG A O 1
ATOM 955 N N . ASP A 1 132 ? 8.328 13.155 -29.270 1.00 90.19 132 ASP A N 1
ATOM 956 C CA . ASP A 1 132 ? 7.916 13.704 -27.975 1.00 90.19 132 ASP A CA 1
ATOM 957 C C . ASP A 1 132 ? 6.968 14.918 -28.087 1.00 90.19 132 ASP A C 1
ATOM 959 O O . ASP A 1 132 ? 6.350 15.306 -27.085 1.00 90.19 132 ASP A O 1
ATOM 963 N N . ARG A 1 133 ? 6.765 15.420 -29.316 1.00 92.69 133 ARG A N 1
ATOM 964 C CA . ARG A 1 133 ? 5.777 16.433 -29.729 1.00 92.69 133 ARG A CA 1
ATOM 965 C C . ARG A 1 133 ? 5.994 17.775 -29.052 1.00 92.69 133 ARG A C 1
ATOM 967 O O . ARG A 1 133 ? 5.036 18.500 -28.748 1.00 92.69 133 ARG A O 1
ATOM 974 N N . ASN A 1 134 ? 7.244 18.085 -28.732 1.00 91.88 134 ASN A N 1
ATOM 975 C CA . ASN A 1 134 ? 7.594 19.282 -27.980 1.00 91.88 134 ASN A CA 1
ATOM 976 C C . ASN A 1 134 ? 7.968 20.473 -28.887 1.00 91.88 134 ASN A C 1
ATOM 978 O O . ASN A 1 134 ? 8.207 21.569 -28.368 1.00 91.88 134 ASN A O 1
ATOM 982 N N . GLY A 1 135 ? 8.017 20.279 -30.209 1.00 89.88 135 GLY A N 1
ATOM 983 C CA . GLY A 1 135 ? 8.335 21.292 -31.216 1.00 89.88 135 GLY A CA 1
ATOM 984 C C . GLY A 1 135 ? 9.829 21.572 -31.405 1.00 89.88 135 GLY A C 1
ATOM 985 O O . GLY A 1 135 ? 10.187 22.480 -32.161 1.00 89.88 135 GLY A O 1
ATOM 986 N N . LYS A 1 136 ? 10.727 20.837 -30.739 1.00 93.38 136 LYS A N 1
ATOM 987 C CA . LYS A 1 136 ? 12.181 21.033 -30.782 1.00 93.38 136 LYS A CA 1
ATOM 988 C C . LYS A 1 136 ? 12.867 19.882 -31.495 1.00 93.38 136 LYS A C 1
ATOM 990 O O . LYS A 1 136 ? 12.767 18.745 -31.092 1.00 93.38 136 LYS A O 1
ATOM 995 N N . ARG A 1 137 ? 13.741 20.227 -32.442 1.00 90.00 137 ARG A N 1
ATOM 996 C CA . ARG A 1 137 ? 14.625 19.246 -33.086 1.00 90.00 137 ARG A CA 1
ATOM 997 C C . ARG A 1 137 ? 15.618 18.627 -32.120 1.00 90.00 137 ARG A C 1
ATOM 999 O O . ARG A 1 137 ? 16.407 19.351 -31.485 1.00 90.00 137 ARG A O 1
ATOM 1006 N N . GLU A 1 138 ? 15.662 17.304 -32.114 1.00 87.75 138 GLU A N 1
ATOM 1007 C CA . GLU A 1 138 ? 16.572 16.527 -31.287 1.00 87.75 138 GLU A CA 1
ATOM 1008 C C . GLU A 1 138 ? 17.423 15.562 -32.131 1.00 87.75 138 GLU A C 1
ATOM 1010 O O . GLU A 1 138 ? 16.987 15.108 -33.177 1.00 87.75 138 GLU A O 1
ATOM 1015 N N . PRO A 1 139 ? 18.674 15.254 -31.734 1.00 84.19 139 PRO A N 1
ATOM 1016 C CA . PRO A 1 139 ? 19.549 14.373 -32.518 1.00 84.19 139 PRO A CA 1
ATOM 1017 C C . PRO A 1 139 ? 19.078 12.919 -32.669 1.00 84.19 139 PRO A C 1
ATOM 1019 O O . PRO A 1 139 ? 19.704 12.174 -33.414 1.00 84.19 139 PRO A O 1
ATOM 1022 N N . GLN A 1 140 ? 18.077 12.498 -31.897 1.00 84.62 140 GLN A N 1
ATOM 1023 C CA . GLN A 1 140 ? 17.521 11.143 -31.886 1.00 84.62 140 GLN A CA 1
ATOM 1024 C C . GLN A 1 140 ? 16.175 11.034 -32.627 1.00 84.62 140 GLN A C 1
ATOM 1026 O O . GLN A 1 140 ? 15.479 10.034 -32.476 1.00 84.62 140 GLN A O 1
ATOM 1031 N N . GLU A 1 141 ? 15.814 12.080 -33.363 1.00 91.25 141 GLU A N 1
ATOM 1032 C CA . GLU A 1 141 ? 14.574 12.270 -34.116 1.00 91.25 141 GLU A CA 1
ATOM 1033 C C . GLU A 1 141 ? 14.925 12.754 -35.528 1.00 91.25 141 GLU A C 1
ATOM 1035 O O . GLU A 1 141 ? 15.990 13.359 -35.721 1.00 91.25 141 GLU A O 1
ATOM 1040 N N . THR A 1 142 ? 14.061 12.481 -36.509 1.00 93.44 142 THR A N 1
ATOM 1041 C CA . THR A 1 142 ? 14.207 13.051 -37.858 1.00 93.44 142 THR A CA 1
ATOM 1042 C C . THR A 1 142 ? 13.801 14.527 -37.849 1.00 93.44 142 THR A C 1
ATOM 1044 O O . THR A 1 142 ? 13.159 14.998 -36.909 1.00 93.44 142 THR A O 1
ATOM 1047 N N . ASP A 1 143 ? 14.279 15.320 -38.813 1.00 93.56 143 ASP A N 1
ATOM 1048 C CA . ASP A 1 143 ? 13.969 16.755 -38.876 1.00 93.56 143 ASP A CA 1
ATOM 1049 C C . ASP A 1 143 ? 12.756 16.985 -39.795 1.00 93.56 143 ASP A C 1
ATOM 1051 O O . ASP A 1 143 ? 12.962 16.958 -41.006 1.00 93.56 143 ASP A O 1
ATOM 1055 N N . PRO A 1 144 ? 11.578 17.408 -39.275 1.00 94.81 144 PRO A N 1
ATOM 1056 C CA . PRO A 1 144 ? 10.358 17.622 -40.079 1.00 94.81 144 PRO A CA 1
ATOM 1057 C C . PRO A 1 144 ? 10.455 18.716 -41.161 1.00 94.81 144 PRO A C 1
ATOM 1059 O O . PRO A 1 144 ? 9.484 19.121 -41.806 1.00 94.81 144 PRO A O 1
ATOM 1062 N N . LEU A 1 145 ? 11.620 19.358 -41.276 1.00 93.69 145 LEU A N 1
ATOM 1063 C CA . LEU A 1 145 ? 11.922 20.399 -42.251 1.00 93.69 145 LEU A CA 1
ATOM 1064 C C . LEU A 1 145 ? 12.951 19.944 -43.298 1.00 93.69 145 LEU A C 1
ATOM 1066 O O . LEU A 1 145 ? 13.341 20.771 -44.144 1.00 93.69 145 LEU A O 1
ATOM 1070 N N . LEU A 1 146 ? 13.439 18.704 -43.218 1.00 95.19 146 LEU A N 1
ATOM 1071 C CA . LEU A 1 146 ? 14.455 18.111 -44.079 1.00 95.19 146 LEU A CA 1
ATOM 1072 C C . LEU A 1 146 ? 14.041 16.716 -44.560 1.00 95.19 146 LEU A C 1
ATOM 1074 O O . LEU A 1 146 ? 14.298 15.730 -43.897 1.00 95.19 146 LEU A O 1
ATOM 1078 N N . ALA A 1 147 ? 13.612 16.659 -45.819 1.00 96.25 147 ALA A N 1
ATOM 1079 C CA . ALA A 1 147 ? 13.172 15.434 -46.487 1.00 96.25 147 ALA A CA 1
ATOM 1080 C C . ALA A 1 147 ? 14.246 14.340 -46.713 1.00 96.25 147 ALA A C 1
ATOM 1082 O O . ALA A 1 147 ? 14.105 13.581 -47.663 1.00 96.25 147 ALA A O 1
ATOM 1083 N N . ASP A 1 148 ? 15.391 14.400 -46.038 1.00 96.19 148 ASP A N 1
ATOM 1084 C CA . ASP A 1 148 ? 16.561 13.503 -46.092 1.00 96.19 148 ASP A CA 1
ATOM 1085 C C . ASP A 1 148 ? 17.466 13.979 -44.938 1.00 96.19 148 ASP A C 1
ATOM 1087 O O . ASP A 1 148 ? 18.291 14.899 -45.112 1.00 96.19 148 ASP A O 1
ATOM 1091 N N . THR A 1 149 ? 17.190 13.480 -43.731 1.00 95.06 149 THR A N 1
ATOM 1092 C CA . THR A 1 149 ? 17.768 13.971 -42.472 1.00 95.06 149 THR A CA 1
ATOM 1093 C C . THR A 1 149 ? 19.272 13.701 -42.402 1.00 95.06 149 THR A C 1
ATOM 1095 O O . THR A 1 149 ? 20.047 14.581 -41.992 1.00 95.06 149 THR A O 1
ATOM 1098 N N . ASP A 1 150 ? 19.720 12.524 -42.834 1.00 93.19 150 ASP A N 1
ATOM 1099 C CA . ASP A 1 150 ? 21.123 12.112 -42.758 1.00 93.19 150 ASP A CA 1
ATOM 1100 C C . ASP A 1 150 ? 21.965 12.472 -44.006 1.00 93.19 150 ASP A C 1
ATOM 1102 O O . ASP A 1 150 ? 23.204 12.550 -43.939 1.00 93.19 150 ASP A O 1
ATOM 1106 N N . GLY A 1 151 ? 21.312 12.821 -45.118 1.00 94.25 151 GLY A N 1
ATOM 1107 C CA . GLY A 1 151 ? 21.921 13.314 -46.347 1.00 94.25 151 GLY A CA 1
ATOM 1108 C C . GLY A 1 151 ? 22.524 12.235 -47.249 1.00 94.25 151 GLY A C 1
ATOM 1109 O O . GLY A 1 151 ? 23.431 12.556 -48.043 1.00 94.25 151 GLY A O 1
ATOM 1110 N N . ASP A 1 152 ? 22.093 10.984 -47.136 1.00 92.88 152 ASP A N 1
ATOM 1111 C CA . ASP A 1 152 ? 22.618 9.847 -47.899 1.00 92.88 152 ASP A CA 1
ATOM 1112 C C . ASP A 1 152 ? 22.011 9.724 -49.324 1.00 92.88 152 ASP A C 1
ATOM 1114 O O . ASP A 1 152 ? 22.585 9.118 -50.256 1.00 92.88 152 ASP A O 1
ATOM 1118 N N . GLY A 1 153 ? 20.903 10.441 -49.541 1.00 92.62 153 GLY A N 1
ATOM 1119 C CA . GLY A 1 153 ? 20.149 10.509 -50.783 1.00 92.62 153 GLY A CA 1
ATOM 1120 C C . GLY A 1 153 ? 18.879 9.655 -50.832 1.00 92.62 153 GLY A C 1
ATOM 1121 O O . GLY A 1 153 ? 18.340 9.507 -51.946 1.00 92.62 153 GLY A O 1
ATOM 1122 N N . ILE A 1 154 ? 18.414 9.106 -49.711 1.00 94.50 154 ILE A N 1
ATOM 1123 C CA . ILE A 1 154 ? 17.088 8.520 -49.511 1.00 94.50 154 ILE A CA 1
ATOM 1124 C C . ILE A 1 154 ? 16.271 9.463 -48.600 1.00 94.50 154 ILE A C 1
ATOM 1126 O O . ILE A 1 154 ? 16.802 9.993 -47.645 1.00 94.50 154 ILE A O 1
ATOM 1130 N N . PRO A 1 155 ? 15.006 9.773 -48.941 1.00 96.06 155 PRO A N 1
ATOM 1131 C CA . PRO A 1 155 ? 14.124 10.514 -48.036 1.00 96.06 155 PRO A CA 1
ATOM 1132 C C . PRO A 1 155 ? 13.647 9.681 -46.849 1.00 96.06 155 PRO A C 1
ATOM 1134 O O . PRO A 1 155 ? 13.312 8.519 -47.082 1.00 96.06 155 PRO A O 1
ATOM 1137 N N . ASP A 1 156 ? 13.477 10.282 -45.672 1.00 95.44 156 ASP A N 1
ATOM 1138 C CA . ASP A 1 156 ? 13.140 9.595 -44.415 1.00 95.44 156 ASP A CA 1
ATOM 1139 C C . ASP A 1 156 ? 11.858 8.752 -44.556 1.00 95.44 156 ASP A C 1
ATOM 1141 O O . ASP A 1 156 ? 11.842 7.555 -44.253 1.00 95.44 156 ASP A O 1
ATOM 1145 N N . GLY A 1 157 ? 10.812 9.295 -45.190 1.00 93.69 157 GLY A N 1
ATOM 1146 C CA . GLY A 1 157 ? 9.582 8.549 -45.510 1.00 93.69 157 GLY A CA 1
ATOM 1147 C C . GLY A 1 157 ? 9.735 7.372 -46.506 1.00 93.69 157 GLY A C 1
ATOM 1148 O O . GLY A 1 157 ? 8.797 6.603 -46.732 1.00 93.69 157 GLY A O 1
ATOM 1149 N N . GLN A 1 158 ? 10.884 7.213 -47.178 1.00 94.81 158 GLN A N 1
ATOM 1150 C CA . GLN A 1 158 ? 11.242 6.026 -47.988 1.00 94.81 158 GLN A CA 1
ATOM 1151 C C . GLN A 1 158 ? 12.133 5.021 -47.253 1.00 94.81 158 GLN A C 1
ATOM 1153 O O . GLN A 1 158 ? 12.397 3.928 -47.792 1.00 94.81 158 GLN A O 1
ATOM 1158 N N . GLU A 1 159 ? 12.625 5.410 -46.091 1.00 94.25 159 GLU A N 1
ATOM 1159 C CA . GLU A 1 159 ? 13.417 4.596 -45.184 1.00 94.25 159 GLU A CA 1
ATOM 1160 C C . GLU A 1 159 ? 12.484 3.929 -44.184 1.00 94.25 159 GLU A C 1
ATOM 1162 O O . GLU A 1 159 ? 12.458 2.702 -44.147 1.00 94.25 159 GLU A O 1
ATOM 1167 N N . ASP A 1 160 ? 11.567 4.692 -43.585 1.00 92.44 160 ASP A N 1
ATOM 1168 C CA . ASP A 1 160 ? 10.413 4.180 -42.842 1.00 92.44 160 ASP A CA 1
ATOM 1169 C C . ASP A 1 160 ? 9.228 3.899 -43.789 1.00 92.44 160 ASP A C 1
ATOM 1171 O O . ASP A 1 160 ? 8.330 4.713 -44.019 1.00 92.44 160 ASP A O 1
ATOM 1175 N N . LEU A 1 161 ? 9.214 2.703 -44.384 1.00 89.56 161 LEU A N 1
ATOM 1176 C CA . LEU A 1 161 ? 8.212 2.314 -45.384 1.00 89.56 161 LEU A CA 1
ATOM 1177 C C . LEU A 1 161 ? 6.787 2.249 -44.832 1.00 89.56 161 LEU A C 1
ATOM 1179 O O . LEU A 1 161 ? 5.826 2.208 -45.620 1.00 89.56 161 LEU A O 1
ATOM 1183 N N . ASN A 1 162 ? 6.647 2.132 -43.515 1.00 89.75 162 ASN A N 1
ATOM 1184 C CA . ASN A 1 162 ? 5.363 1.965 -42.864 1.00 89.75 162 ASN A CA 1
ATOM 1185 C C . ASN A 1 162 ? 4.892 3.212 -42.093 1.00 89.75 162 ASN A C 1
ATOM 1187 O O . ASN A 1 162 ? 3.701 3.275 -41.765 1.00 89.75 162 ASN A O 1
ATOM 1191 N N . GLY A 1 163 ? 5.761 4.217 -41.957 1.00 90.44 163 GLY A N 1
ATOM 1192 C CA . GLY A 1 163 ? 5.472 5.558 -41.455 1.00 90.44 163 GLY A CA 1
ATOM 1193 C C . GLY A 1 163 ? 5.141 5.573 -39.966 1.00 90.44 163 GLY A C 1
ATOM 1194 O O . GLY A 1 163 ? 4.218 6.283 -39.561 1.00 90.44 163 GLY A O 1
ATOM 1195 N N . ASN A 1 164 ? 5.781 4.710 -39.174 1.00 89.94 164 ASN A N 1
ATOM 1196 C CA . ASN A 1 164 ? 5.522 4.581 -37.738 1.00 89.94 164 ASN A CA 1
ATOM 1197 C C . ASN A 1 164 ? 6.574 5.269 -36.847 1.00 89.94 164 ASN A C 1
ATOM 1199 O O . ASN A 1 164 ? 6.358 5.323 -35.633 1.00 89.94 164 ASN A O 1
ATOM 1203 N N . GLY A 1 165 ? 7.663 5.783 -37.425 1.00 87.69 165 GLY A N 1
ATOM 1204 C CA . GLY A 1 165 ? 8.771 6.443 -36.732 1.00 87.69 165 GLY A CA 1
ATOM 1205 C C . GLY A 1 165 ? 9.762 5.486 -36.069 1.00 87.69 165 GLY A C 1
ATOM 1206 O O . GLY A 1 165 ? 10.519 5.895 -35.189 1.00 87.69 165 GLY A O 1
ATOM 1207 N N . PHE A 1 166 ? 9.738 4.205 -36.430 1.00 87.38 166 PHE A N 1
ATOM 1208 C CA . PHE A 1 166 ? 10.628 3.172 -35.916 1.00 87.38 166 PHE A CA 1
ATOM 1209 C C . PHE A 1 166 ? 11.279 2.420 -37.074 1.00 87.38 166 PHE A C 1
ATOM 1211 O O . PHE A 1 166 ? 10.628 2.092 -38.054 1.00 87.38 166 PHE A O 1
ATOM 1218 N N . VAL A 1 167 ? 12.560 2.086 -36.922 1.00 88.19 167 VAL A N 1
ATOM 1219 C CA . VAL A 1 167 ? 13.283 1.265 -37.900 1.00 88.19 167 VAL A CA 1
ATOM 1220 C C . VAL A 1 167 ? 12.834 -0.193 -37.763 1.00 88.19 167 VAL A C 1
ATOM 1222 O O . VAL A 1 167 ? 13.179 -0.865 -36.785 1.00 88.19 167 VAL A O 1
ATOM 1225 N N . ASP A 1 168 ? 12.057 -0.694 -38.724 1.00 85.50 168 ASP A N 1
ATOM 1226 C CA . ASP A 1 168 ? 11.591 -2.082 -38.751 1.00 85.50 168 ASP A CA 1
ATOM 1227 C C . ASP A 1 168 ? 12.512 -3.013 -39.577 1.00 85.50 168 ASP A C 1
ATOM 1229 O O . ASP A 1 168 ? 13.313 -2.580 -40.408 1.00 85.50 168 ASP A O 1
ATOM 1233 N N . PRO A 1 169 ? 12.415 -4.351 -39.414 1.00 84.31 169 PRO A N 1
ATOM 1234 C CA . PRO A 1 169 ? 13.234 -5.284 -40.183 1.00 84.31 169 PRO A CA 1
ATOM 1235 C C . PRO A 1 169 ? 13.084 -5.129 -41.708 1.00 84.31 169 PRO A C 1
ATOM 1237 O O . PRO A 1 169 ? 12.039 -5.454 -42.286 1.00 84.31 169 PRO A O 1
ATOM 1240 N N . GLY A 1 170 ? 14.181 -4.749 -42.368 1.00 83.06 170 GLY A N 1
ATOM 1241 C CA . GLY A 1 170 ? 14.256 -4.528 -43.817 1.00 83.06 170 GLY A CA 1
ATOM 1242 C C . GLY A 1 170 ? 14.055 -3.073 -44.253 1.00 83.06 170 GLY A C 1
ATOM 1243 O O . GLY A 1 170 ? 13.996 -2.825 -45.460 1.00 83.06 170 GLY A O 1
ATOM 1244 N N . GLU A 1 171 ? 13.935 -2.152 -43.300 1.00 92.06 171 GLU A N 1
ATOM 1245 C CA . GLU A 1 171 ? 14.009 -0.702 -43.487 1.00 92.06 171 GLU A CA 1
ATOM 1246 C C . GLU A 1 171 ? 15.442 -0.198 -43.261 1.00 92.06 171 GLU A C 1
ATOM 1248 O O . GLU A 1 171 ? 16.265 -0.908 -42.679 1.00 92.06 171 GLU A O 1
ATOM 1253 N N . THR A 1 172 ? 15.739 0.994 -43.781 1.00 93.75 172 THR A N 1
ATOM 1254 C CA . THR A 1 172 ? 16.979 1.730 -43.483 1.00 93.75 172 THR A CA 1
ATOM 1255 C C . THR A 1 172 ? 16.701 2.748 -42.376 1.00 93.75 172 THR A C 1
ATOM 1257 O O . THR A 1 172 ? 15.543 3.099 -42.155 1.00 93.75 172 THR A O 1
ATOM 1260 N N . ASP A 1 173 ? 17.719 3.135 -41.614 1.00 93.06 173 ASP A N 1
ATOM 1261 C CA . ASP A 1 173 ? 17.609 4.070 -40.493 1.00 93.06 173 ASP A CA 1
ATOM 1262 C C . ASP A 1 173 ? 17.768 5.517 -40.998 1.00 93.06 173 ASP A C 1
ATOM 1264 O O . ASP A 1 173 ? 18.892 5.896 -41.318 1.00 93.06 173 ASP A O 1
ATOM 1268 N N . PRO A 1 174 ? 16.708 6.355 -40.986 1.00 94.56 174 PRO A N 1
ATOM 1269 C CA . PRO A 1 174 ? 16.757 7.720 -41.531 1.00 94.56 174 PRO A CA 1
ATOM 1270 C C . PRO A 1 174 ? 17.732 8.679 -40.822 1.00 94.56 174 PRO A C 1
ATOM 1272 O O . PRO A 1 174 ? 17.944 9.820 -41.238 1.00 94.56 174 PRO A O 1
ATOM 1275 N N . LEU A 1 175 ? 18.285 8.263 -39.677 1.00 93.44 175 LEU A N 1
ATOM 1276 C CA . LEU A 1 175 ? 19.276 9.025 -38.916 1.00 93.44 175 LEU A CA 1
ATOM 1277 C C . LEU A 1 175 ? 20.713 8.575 -39.204 1.00 93.44 175 LEU A C 1
ATOM 1279 O O . LEU A 1 175 ? 21.664 9.172 -38.672 1.00 93.44 175 LEU A O 1
ATOM 1283 N N . LYS A 1 176 ? 20.897 7.521 -40.006 1.00 93.12 176 LYS A N 1
ATOM 1284 C CA . LYS A 1 176 ? 22.193 6.925 -40.309 1.00 93.12 176 LYS A CA 1
ATOM 1285 C C . LYS A 1 176 ? 22.365 6.740 -41.806 1.00 93.12 176 LYS A C 1
ATOM 1287 O O . LYS A 1 176 ? 21.937 5.749 -42.373 1.00 93.12 176 LYS A O 1
ATOM 1292 N N . ALA A 1 177 ? 23.248 7.569 -42.357 1.00 94.12 177 ALA A N 1
ATOM 1293 C CA . ALA A 1 177 ? 23.587 7.528 -43.774 1.00 94.12 177 ALA A CA 1
ATOM 1294 C C . ALA A 1 177 ? 24.255 6.225 -44.264 1.00 94.12 177 ALA A C 1
ATOM 1296 O O . ALA A 1 177 ? 24.763 6.228 -45.375 1.00 94.12 177 ALA A O 1
ATOM 1297 N N . ASP A 1 178 ? 24.402 5.208 -43.418 1.00 91.31 178 ASP A N 1
ATOM 1298 C CA . ASP A 1 178 ? 25.056 3.907 -43.606 1.00 91.31 178 ASP A CA 1
ATOM 1299 C C . ASP A 1 178 ? 24.475 3.004 -42.498 1.00 91.31 178 ASP A C 1
ATOM 1301 O O . ASP A 1 178 ? 24.980 2.983 -41.366 1.00 91.31 178 ASP A O 1
ATOM 1305 N N . THR A 1 179 ? 23.313 2.408 -42.776 1.00 91.44 179 THR A N 1
ATOM 1306 C CA . THR A 1 179 ? 22.445 1.707 -41.817 1.00 91.44 179 THR A CA 1
ATOM 1307 C C . THR A 1 179 ? 23.140 0.502 -41.210 1.00 91.44 179 THR A C 1
ATOM 1309 O O . THR A 1 179 ? 23.042 0.275 -40.000 1.00 91.44 179 THR A O 1
ATOM 1312 N N . ASP A 1 180 ? 23.834 -0.276 -42.035 1.00 84.25 180 ASP A N 1
ATOM 1313 C CA . ASP A 1 180 ? 24.521 -1.488 -41.606 1.00 84.25 180 ASP A CA 1
ATOM 1314 C C . ASP A 1 180 ? 25.992 -1.248 -41.220 1.00 84.25 180 ASP A C 1
ATOM 1316 O O . ASP A 1 180 ? 26.613 -2.101 -40.585 1.00 84.25 180 ASP A O 1
ATOM 1320 N N . GLY A 1 181 ? 26.528 -0.052 -41.481 1.00 86.38 181 GLY A N 1
ATOM 1321 C CA . GLY A 1 181 ? 27.816 0.408 -40.968 1.00 86.38 181 GLY A CA 1
ATOM 1322 C C . GLY A 1 181 ? 29.022 -0.184 -41.694 1.00 86.38 181 GLY A C 1
ATOM 1323 O O . GLY A 1 181 ? 30.144 -0.156 -41.170 1.00 86.38 181 GLY A O 1
ATOM 1324 N N . ASP A 1 182 ? 28.826 -0.726 -42.888 1.00 82.06 182 ASP A N 1
ATOM 1325 C CA . ASP A 1 182 ? 29.855 -1.424 -43.651 1.00 82.06 182 ASP A CA 1
ATOM 1326 C C . ASP A 1 182 ? 30.817 -0.463 -44.393 1.00 82.06 182 ASP A C 1
ATOM 1328 O O . ASP A 1 182 ? 31.925 -0.824 -44.831 1.00 82.06 182 ASP A O 1
ATOM 1332 N N . GLY A 1 183 ? 30.430 0.814 -44.466 1.00 85.19 183 GLY A N 1
ATOM 1333 C CA . GLY A 1 183 ? 31.159 1.898 -45.098 1.00 85.19 183 GLY A CA 1
ATOM 1334 C C . GLY A 1 183 ? 30.562 2.399 -46.417 1.00 85.19 183 GLY A C 1
ATOM 1335 O O . GLY A 1 183 ? 31.123 3.369 -46.961 1.00 85.19 183 GLY A O 1
ATOM 1336 N N . LEU A 1 184 ? 29.505 1.791 -46.955 1.00 88.94 184 LEU A N 1
ATOM 1337 C CA . LEU A 1 184 ? 28.727 2.282 -48.090 1.00 88.94 184 LEU A CA 1
ATOM 1338 C C . LEU A 1 184 ? 27.438 2.950 -47.611 1.00 88.94 184 LEU A C 1
ATOM 1340 O O . LEU A 1 184 ? 26.672 2.348 -46.893 1.00 88.94 184 LEU A O 1
ATOM 1344 N N . PRO A 1 185 ? 27.152 4.184 -48.060 1.00 92.94 185 PRO A N 1
ATOM 1345 C CA . PRO A 1 185 ? 25.879 4.807 -47.726 1.00 92.94 185 PRO A CA 1
ATOM 1346 C C . PRO A 1 185 ? 24.675 4.112 -48.361 1.00 92.94 185 PRO A C 1
ATOM 1348 O O . PRO A 1 185 ? 24.747 3.810 -49.561 1.00 92.94 185 PRO A O 1
ATOM 1351 N N . ASP A 1 186 ? 23.546 4.006 -47.666 1.00 94.00 186 ASP A N 1
ATOM 1352 C CA . ASP A 1 186 ? 22.374 3.237 -48.117 1.00 94.00 186 ASP A CA 1
ATOM 1353 C C . ASP A 1 186 ? 21.866 3.706 -49.484 1.00 94.00 186 ASP A C 1
ATOM 1355 O O . ASP A 1 186 ? 21.546 2.933 -50.401 1.00 94.00 186 ASP A O 1
ATOM 1359 N N . GLY A 1 187 ? 21.859 5.020 -49.692 1.00 92.94 187 GLY A N 1
ATOM 1360 C CA . GLY A 1 187 ? 21.502 5.644 -50.951 1.00 92.94 187 GLY A CA 1
ATOM 1361 C C . GLY A 1 187 ? 22.436 5.233 -52.090 1.00 92.94 187 GLY A C 1
ATOM 1362 O O . GLY A 1 187 ? 22.006 5.160 -53.251 1.00 92.94 187 GLY A O 1
ATOM 1363 N N . LEU A 1 188 ? 23.722 4.977 -51.823 1.00 92.94 188 LEU A N 1
ATOM 1364 C CA . LEU A 1 188 ? 24.659 4.395 -52.789 1.00 92.94 188 LEU A CA 1
ATOM 1365 C C . LEU A 1 188 ? 24.359 2.921 -53.031 1.00 92.94 188 LEU A C 1
ATOM 1367 O O . LEU A 1 188 ? 24.313 2.521 -54.196 1.00 92.94 188 LEU A O 1
ATOM 1371 N N . GLU A 1 189 ? 24.082 2.167 -51.986 1.00 93.38 189 GLU A N 1
ATOM 1372 C CA . GLU A 1 189 ? 23.800 0.738 -52.043 1.00 93.38 189 GLU A CA 1
ATOM 1373 C C . GLU A 1 189 ? 22.539 0.404 -52.833 1.00 93.38 189 GLU A C 1
ATOM 1375 O O . GLU A 1 189 ? 22.573 -0.367 -53.802 1.00 93.38 189 GLU A O 1
ATOM 1380 N N . ARG A 1 190 ? 21.445 1.137 -52.585 1.00 91.44 190 ARG A N 1
ATOM 1381 C CA . ARG A 1 190 ? 20.223 1.060 -53.405 1.00 91.44 190 ARG A CA 1
ATOM 1382 C C . ARG A 1 190 ? 20.506 1.333 -54.889 1.00 91.44 190 ARG A C 1
ATOM 1384 O O . ARG A 1 190 ? 19.808 0.813 -55.768 1.00 91.44 190 ARG A O 1
ATOM 1391 N N . ARG A 1 191 ? 21.524 2.146 -55.219 1.00 88.69 191 ARG A N 1
ATOM 1392 C CA . ARG A 1 191 ? 21.925 2.443 -56.613 1.00 88.69 191 ARG A CA 1
ATOM 1393 C C . ARG A 1 191 ? 22.854 1.388 -57.217 1.00 88.69 191 ARG A C 1
ATOM 1395 O O . ARG A 1 191 ? 22.806 1.193 -58.438 1.00 88.69 191 ARG A O 1
ATOM 1402 N N . THR A 1 192 ? 23.707 0.751 -56.422 1.00 86.00 192 THR A N 1
ATOM 1403 C CA . THR A 1 192 ? 24.698 -0.255 -56.856 1.00 86.00 192 THR A CA 1
ATOM 1404 C C . THR A 1 192 ? 24.130 -1.674 -56.860 1.00 86.00 192 THR A C 1
ATOM 1406 O O . THR A 1 192 ? 24.594 -2.517 -57.644 1.00 86.00 192 THR A O 1
ATOM 1409 N N . GLY A 1 193 ? 23.058 -1.894 -56.098 1.00 87.69 193 GLY A N 1
ATOM 1410 C CA . GLY A 1 193 ? 22.336 -3.153 -55.965 1.00 87.69 193 GLY A CA 1
ATOM 1411 C C . GLY A 1 193 ? 22.886 -4.069 -54.874 1.00 87.69 193 GLY A C 1
ATOM 1412 O O . GLY A 1 193 ? 22.704 -5.279 -55.019 1.00 87.69 193 GLY A O 1
ATOM 1413 N N . THR A 1 194 ? 23.571 -3.504 -53.878 1.00 91.38 194 THR A N 1
ATOM 1414 C CA . THR A 1 194 ? 23.805 -4.123 -52.564 1.00 91.38 194 THR A CA 1
ATOM 1415 C C . THR A 1 194 ? 22.589 -3.880 -51.661 1.00 91.38 194 THR A C 1
ATOM 1417 O O . THR A 1 194 ? 21.656 -3.163 -52.051 1.00 91.38 194 THR A O 1
ATOM 1420 N N . ASP A 1 195 ? 22.518 -4.593 -50.547 1.00 91.31 195 ASP A N 1
ATOM 1421 C CA . ASP A 1 195 ? 21.427 -4.551 -49.583 1.00 91.31 195 ASP A CA 1
ATOM 1422 C C . ASP A 1 195 ? 21.860 -3.704 -48.379 1.00 91.31 195 ASP A C 1
ATOM 1424 O O . ASP A 1 195 ? 22.631 -4.219 -47.586 1.00 91.31 195 ASP A O 1
ATOM 1428 N N . PRO A 1 196 ? 21.315 -2.485 -48.196 1.00 92.75 196 PRO A N 1
ATOM 1429 C CA . PRO A 1 196 ? 21.770 -1.531 -47.172 1.00 92.75 196 PRO A CA 1
ATOM 1430 C C . PRO A 1 196 ? 21.468 -1.929 -45.724 1.00 92.75 196 PRO A C 1
ATOM 1432 O O . PRO A 1 196 ? 21.602 -1.156 -44.786 1.00 92.75 196 PRO A O 1
ATOM 1435 N N . THR A 1 197 ? 20.937 -3.133 -45.542 1.00 89.44 197 THR A N 1
ATOM 1436 C CA . THR A 1 197 ? 20.654 -3.724 -44.234 1.00 89.44 197 THR A CA 1
ATOM 1437 C C . THR A 1 197 ? 21.571 -4.917 -43.964 1.00 89.44 197 THR A C 1
ATOM 1439 O O . THR A 1 197 ? 21.299 -5.727 -43.072 1.00 89.44 197 THR A O 1
ATOM 1442 N N . LYS A 1 198 ? 22.602 -5.111 -44.793 1.00 87.69 198 LYS A N 1
ATOM 1443 C CA . LYS A 1 198 ? 23.529 -6.237 -44.744 1.00 87.69 198 LYS A CA 1
ATOM 1444 C C . LYS A 1 198 ? 24.935 -5.782 -45.095 1.00 87.69 198 LYS A C 1
ATOM 1446 O O . LYS A 1 198 ? 25.287 -5.707 -46.266 1.00 87.69 198 LYS A O 1
ATOM 1451 N N . ILE A 1 199 ? 25.768 -5.794 -44.061 1.00 83.69 199 ILE A N 1
ATOM 1452 C CA . ILE A 1 199 ? 27.214 -5.587 -44.165 1.00 83.69 199 ILE A CA 1
ATOM 1453 C C . ILE A 1 199 ? 27.858 -6.395 -45.292 1.00 83.69 199 ILE A C 1
ATOM 1455 O O . ILE A 1 199 ? 28.776 -5.920 -45.942 1.00 83.69 199 ILE A O 1
ATOM 1459 N N . ASP A 1 200 ? 27.412 -7.635 -45.498 1.00 83.81 200 ASP A N 1
ATOM 1460 C CA . ASP A 1 200 ? 27.880 -8.522 -46.564 1.00 83.81 200 ASP A CA 1
ATOM 1461 C C . ASP A 1 200 ? 26.678 -8.982 -47.401 1.00 83.81 200 ASP A C 1
ATOM 1463 O O . ASP A 1 200 ? 25.937 -9.913 -47.036 1.00 83.81 200 ASP A O 1
ATOM 1467 N N . SER A 1 201 ? 26.462 -8.313 -48.535 1.00 89.06 201 SER A N 1
ATOM 1468 C CA . SER A 1 201 ? 25.307 -8.554 -49.402 1.00 89.06 201 SER A CA 1
ATOM 1469 C C . SER A 1 201 ? 25.309 -9.932 -50.059 1.00 89.06 201 SER A C 1
ATOM 1471 O O . SER A 1 201 ? 24.242 -10.458 -50.417 1.00 89.06 201 SER A O 1
ATOM 1473 N N . ASP A 1 202 ? 26.483 -10.528 -50.277 1.00 84.25 202 ASP A N 1
ATOM 1474 C CA . ASP A 1 202 ? 26.625 -11.770 -51.039 1.00 84.25 202 ASP A CA 1
ATOM 1475 C C . ASP A 1 202 ? 27.041 -12.999 -50.209 1.00 84.25 202 ASP A C 1
ATOM 1477 O O . ASP A 1 202 ? 26.935 -14.142 -50.692 1.00 84.25 202 ASP A O 1
ATOM 1481 N N . GLY A 1 203 ? 27.348 -12.778 -48.932 1.00 80.94 203 GLY A N 1
ATOM 1482 C CA . GLY A 1 203 ? 27.613 -13.779 -47.909 1.00 80.94 203 GLY A CA 1
ATOM 1483 C C . GLY A 1 203 ? 28.979 -14.443 -48.050 1.00 80.94 203 GLY A C 1
ATOM 1484 O O . GLY A 1 203 ? 29.106 -15.637 -47.727 1.00 80.94 203 GLY A O 1
ATOM 1485 N N . ASP A 1 204 ? 29.968 -13.748 -48.610 1.00 76.38 204 ASP A N 1
ATOM 1486 C CA . ASP A 1 204 ? 31.314 -14.270 -48.837 1.00 76.38 204 ASP A CA 1
ATOM 1487 C C . ASP A 1 204 ? 32.361 -13.878 -47.790 1.00 76.38 204 ASP A C 1
ATOM 1489 O O . ASP A 1 204 ? 33.520 -14.297 -47.917 1.00 76.38 204 ASP A O 1
ATOM 1493 N N . THR A 1 205 ? 31.915 -13.245 -46.701 1.00 73.75 205 THR A N 1
ATOM 1494 C CA . THR A 1 205 ? 32.648 -12.828 -45.494 1.00 73.75 205 THR A CA 1
ATOM 1495 C C . THR A 1 205 ? 33.444 -11.529 -45.609 1.00 73.75 205 THR A C 1
ATOM 1497 O O . THR A 1 205 ? 34.300 -11.271 -44.759 1.00 73.75 205 THR A O 1
ATOM 1500 N N . CYS A 1 206 ? 33.177 -10.713 -46.628 1.00 75.50 206 CYS A N 1
ATOM 1501 C CA . CYS A 1 206 ? 33.755 -9.384 -46.791 1.00 75.50 206 CYS A CA 1
ATOM 1502 C C . CYS A 1 206 ? 32.648 -8.330 -46.851 1.00 75.50 206 CYS A C 1
ATOM 1504 O O . CYS A 1 206 ? 31.635 -8.541 -47.496 1.00 75.50 206 CYS A O 1
ATOM 1506 N N . ALA A 1 207 ? 32.855 -7.208 -46.157 1.00 82.69 207 ALA A N 1
ATOM 1507 C CA . ALA A 1 207 ? 31.889 -6.117 -46.150 1.00 82.69 207 ALA A CA 1
ATOM 1508 C C . ALA A 1 207 ? 31.863 -5.376 -47.498 1.00 82.69 207 ALA A C 1
ATOM 1510 O O . ALA A 1 207 ? 32.944 -5.083 -48.039 1.00 82.69 207 ALA A O 1
ATOM 1511 N N . ASP A 1 208 ? 30.689 -5.000 -48.002 1.00 84.81 208 ASP A N 1
ATOM 1512 C CA . ASP A 1 208 ? 30.511 -4.360 -49.313 1.00 84.81 208 ASP A CA 1
ATOM 1513 C C . ASP A 1 208 ? 31.374 -3.080 -49.444 1.00 84.81 208 ASP A C 1
ATOM 1515 O O . ASP A 1 208 ? 32.037 -2.841 -50.468 1.00 84.81 208 ASP A O 1
ATOM 1519 N N . GLY A 1 209 ? 31.492 -2.285 -48.377 1.00 84.12 209 GLY A N 1
ATOM 1520 C CA . GLY A 1 209 ? 32.329 -1.081 -48.306 1.00 84.12 209 GLY A CA 1
ATOM 1521 C C . GLY A 1 209 ? 33.839 -1.310 -48.356 1.00 84.12 209 GLY A C 1
ATOM 1522 O O . GLY A 1 209 ? 34.600 -0.408 -48.742 1.00 84.12 209 GLY A O 1
ATOM 1523 N N . LEU A 1 210 ? 34.319 -2.513 -48.037 1.00 81.19 210 LEU A N 1
ATOM 1524 C CA . LEU A 1 210 ? 35.725 -2.905 -48.223 1.00 81.19 210 LEU A CA 1
ATOM 1525 C C . LEU A 1 210 ? 36.021 -3.362 -49.651 1.00 81.19 210 LEU A C 1
ATOM 1527 O O . LEU A 1 210 ? 37.165 -3.243 -50.144 1.00 81.19 210 LEU A O 1
ATOM 1531 N N . GLU A 1 211 ? 34.994 -3.885 -50.302 1.00 83.12 211 GLU A N 1
ATOM 1532 C CA . GLU A 1 211 ? 35.035 -4.309 -51.684 1.00 83.12 211 GLU A CA 1
ATOM 1533 C C . GLU A 1 211 ? 35.022 -3.089 -52.609 1.00 83.12 211 GLU A C 1
ATOM 1535 O O . GLU A 1 211 ? 35.911 -2.993 -53.458 1.00 83.12 211 GLU A O 1
ATOM 1540 N N . ASP A 1 212 ? 34.197 -2.069 -52.334 1.00 84.56 212 ASP A N 1
ATOM 1541 C CA . ASP A 1 212 ? 34.251 -0.733 -52.957 1.00 84.56 212 ASP A CA 1
ATOM 1542 C C . ASP A 1 212 ? 35.019 0.292 -52.094 1.00 84.56 212 ASP A C 1
ATOM 1544 O O . ASP A 1 212 ? 34.491 1.280 -51.577 1.00 84.56 212 ASP A O 1
ATOM 1548 N N . LYS A 1 213 ? 36.341 0.097 -51.987 1.00 80.62 213 LYS A N 1
ATOM 1549 C CA . LYS A 1 213 ? 37.248 0.929 -51.159 1.00 80.62 213 LYS A CA 1
ATOM 1550 C C . LYS A 1 213 ? 37.134 2.432 -51.384 1.00 80.62 213 LYS A C 1
ATOM 1552 O O . LYS A 1 213 ? 37.573 3.217 -50.537 1.00 80.62 213 LYS A O 1
ATOM 1557 N N . ASN A 1 214 ? 36.718 2.842 -52.578 1.00 84.12 214 ASN A N 1
ATOM 1558 C CA . ASN A 1 214 ? 36.647 4.244 -52.946 1.00 84.12 214 ASN A CA 1
ATOM 1559 C C . ASN A 1 214 ? 35.215 4.811 -52.934 1.00 84.12 214 ASN A C 1
ATOM 1561 O O . ASN A 1 214 ? 35.064 6.019 -53.151 1.00 84.12 214 ASN A O 1
ATOM 1565 N N . ARG A 1 215 ? 34.227 3.976 -52.571 1.00 86.31 215 ARG A N 1
ATOM 1566 C CA . ARG A 1 215 ? 32.823 4.314 -52.292 1.00 86.31 215 ARG A CA 1
ATOM 1567 C C . ARG A 1 215 ? 32.165 5.055 -53.450 1.00 86.31 215 ARG A C 1
ATOM 1569 O O . ARG A 1 215 ? 31.470 6.057 -53.264 1.00 86.31 215 ARG A O 1
ATOM 1576 N N . ASN A 1 216 ? 32.481 4.644 -54.678 1.00 86.31 216 ASN A N 1
ATOM 1577 C CA . ASN A 1 216 ? 31.963 5.282 -55.891 1.00 86.31 216 ASN A CA 1
ATOM 1578 C C . ASN A 1 216 ? 30.876 4.454 -56.593 1.00 86.31 216 ASN A C 1
ATOM 1580 O O . ASN A 1 216 ? 30.312 4.917 -57.593 1.00 86.31 216 ASN A O 1
ATOM 1584 N N . GLY A 1 217 ? 30.596 3.256 -56.083 1.00 82.94 217 GLY A N 1
ATOM 1585 C CA . GLY A 1 217 ? 29.638 2.293 -56.598 1.00 82.94 217 GLY A CA 1
ATOM 1586 C C . GLY A 1 217 ? 30.064 1.578 -57.879 1.00 82.94 217 GLY A C 1
ATOM 1587 O O . GLY A 1 217 ? 29.214 1.114 -58.648 1.00 82.94 217 GLY A O 1
ATOM 1588 N N . ILE A 1 218 ? 31.360 1.547 -58.191 1.00 84.00 218 ILE A N 1
ATOM 1589 C CA . ILE A 1 218 ? 31.923 0.974 -59.414 1.00 84.00 218 ILE A CA 1
ATOM 1590 C C . ILE A 1 218 ? 33.109 0.091 -59.043 1.00 84.00 218 ILE A C 1
ATOM 1592 O O . ILE A 1 218 ? 34.102 0.581 -58.538 1.00 84.00 218 ILE A O 1
ATOM 1596 N N . VAL A 1 219 ? 33.063 -1.179 -59.453 1.00 84.81 219 VAL A N 1
ATOM 1597 C CA . VAL A 1 219 ? 34.192 -2.108 -59.290 1.00 84.81 219 VAL A CA 1
ATOM 1598 C C . VAL A 1 219 ? 35.408 -1.632 -60.099 1.00 84.81 219 VAL A C 1
ATOM 1600 O O . VAL A 1 219 ? 35.471 -1.804 -61.330 1.00 84.81 219 VAL A O 1
ATOM 1603 N N . ASP A 1 220 ? 36.384 -1.026 -59.421 1.00 83.50 220 ASP A N 1
ATOM 1604 C CA . ASP A 1 220 ? 37.633 -0.549 -60.003 1.00 83.50 220 ASP A CA 1
ATOM 1605 C C . ASP A 1 220 ? 38.742 -1.623 -59.995 1.00 83.50 220 ASP A C 1
ATOM 1607 O O . ASP A 1 220 ? 38.671 -2.716 -59.433 1.00 83.50 220 ASP A O 1
ATOM 1611 N N . SER A 1 221 ? 39.843 -1.338 -60.694 1.00 80.25 221 SER A N 1
ATOM 1612 C CA . SER A 1 221 ? 40.986 -2.255 -60.755 1.00 80.25 221 SER A CA 1
ATOM 1613 C C . SER A 1 221 ? 41.704 -2.349 -59.401 1.00 80.25 221 SER A C 1
ATOM 1615 O O . SER A 1 221 ? 42.575 -1.523 -59.119 1.00 80.25 221 SER A O 1
ATOM 1617 N N . GLY A 1 222 ? 41.467 -3.429 -58.655 1.00 74.75 222 GLY A N 1
ATOM 1618 C CA . GLY A 1 222 ? 42.045 -3.670 -57.323 1.00 74.75 222 GLY A CA 1
ATOM 1619 C C . GLY A 1 222 ? 40.997 -3.800 -56.214 1.00 74.75 222 GLY A C 1
ATOM 1620 O O . GLY A 1 222 ? 41.378 -4.021 -55.064 1.00 74.75 222 GLY A O 1
ATOM 1621 N N . GLU A 1 223 ? 39.729 -3.672 -56.584 1.00 85.25 223 GLU A N 1
ATOM 1622 C CA . GLU A 1 223 ? 38.531 -3.938 -55.791 1.00 85.25 223 GLU A CA 1
ATOM 1623 C C . GLU A 1 223 ? 37.951 -5.315 -56.150 1.00 85.25 223 GLU A C 1
ATOM 1625 O O . GLU A 1 223 ? 38.308 -5.890 -57.191 1.00 85.25 223 GLU A O 1
ATOM 1630 N N . THR A 1 224 ? 37.129 -5.844 -55.250 1.00 84.81 224 THR A N 1
ATOM 1631 C CA . THR A 1 224 ? 36.266 -7.025 -55.435 1.00 84.81 224 THR A CA 1
ATOM 1632 C C . THR A 1 224 ? 34.823 -6.545 -55.674 1.00 84.81 224 THR A C 1
ATOM 1634 O O . THR A 1 224 ? 34.597 -5.332 -55.672 1.00 84.81 224 THR A O 1
ATOM 1637 N N . ASP A 1 225 ? 33.892 -7.417 -56.074 1.00 86.00 225 ASP A N 1
ATOM 1638 C CA . ASP A 1 225 ? 32.516 -7.006 -56.427 1.00 86.00 225 ASP A CA 1
ATOM 1639 C C . ASP A 1 225 ? 31.554 -7.370 -55.283 1.00 86.00 225 ASP A C 1
ATOM 1641 O O . ASP A 1 225 ? 31.264 -8.558 -55.186 1.00 86.00 225 ASP A O 1
ATOM 1645 N N . PRO A 1 226 ? 30.968 -6.386 -54.561 1.00 87.25 226 PRO A N 1
ATOM 1646 C CA . PRO A 1 226 ? 30.020 -6.570 -53.438 1.00 87.25 226 PRO A CA 1
ATOM 1647 C C . PRO A 1 226 ? 28.769 -7.440 -53.663 1.00 87.25 226 PRO A C 1
ATOM 1649 O O . PRO A 1 226 ? 27.816 -7.455 -52.896 1.00 87.25 226 PRO A O 1
ATOM 1652 N N . ARG A 1 227 ? 28.625 -8.025 -54.849 1.00 87.56 227 ARG A N 1
ATOM 1653 C CA . ARG A 1 227 ? 27.426 -8.763 -55.281 1.00 87.56 227 ARG A CA 1
ATOM 1654 C C . ARG A 1 227 ? 27.788 -10.133 -55.831 1.00 87.56 227 ARG A C 1
ATOM 1656 O O . ARG A 1 227 ? 26.939 -10.816 -56.425 1.00 87.56 227 ARG A O 1
ATOM 1663 N N . VAL A 1 228 ? 29.067 -10.478 -55.801 1.00 84.44 228 VAL A N 1
ATOM 1664 C CA . VAL A 1 228 ? 29.612 -11.705 -56.348 1.00 84.44 228 VAL A CA 1
ATOM 1665 C C . VAL A 1 228 ? 30.649 -12.248 -55.384 1.00 84.44 228 VAL A C 1
ATOM 1667 O O . VAL A 1 228 ? 31.782 -11.805 -55.449 1.00 84.44 228 VAL A O 1
ATOM 1670 N N . ALA A 1 229 ? 30.284 -13.334 -54.696 1.00 81.88 229 ALA A N 1
ATOM 1671 C CA . ALA A 1 229 ? 31.155 -14.070 -53.786 1.00 81.88 229 ALA A CA 1
ATOM 1672 C C . ALA A 1 229 ? 32.546 -14.406 -54.377 1.00 81.88 229 ALA A C 1
ATOM 1674 O O . ALA A 1 229 ? 32.762 -15.483 -54.970 1.00 81.88 229 ALA A O 1
ATOM 1675 N N . ASP A 1 230 ? 33.482 -13.469 -54.277 1.00 78.56 230 ASP A N 1
ATOM 1676 C CA . ASP A 1 230 ? 34.791 -13.441 -54.916 1.00 78.56 230 ASP A CA 1
ATOM 1677 C C . ASP A 1 230 ? 35.913 -12.905 -54.009 1.00 78.56 230 ASP A C 1
ATOM 1679 O O . ASP A 1 230 ? 37.098 -12.941 -54.398 1.00 78.56 230 ASP A O 1
ATOM 1683 N N . CYS A 1 231 ? 35.585 -12.636 -52.742 1.00 70.81 231 CYS A N 1
ATOM 1684 C CA . CYS A 1 231 ? 36.514 -12.423 -51.652 1.00 70.81 231 CYS A CA 1
ATOM 1685 C C . CYS A 1 231 ? 37.295 -13.714 -51.346 1.00 70.81 231 CYS A C 1
ATOM 1687 O O . CYS A 1 231 ? 36.965 -14.600 -50.560 1.00 70.81 231 CYS A O 1
ATOM 1689 N N . SER A 1 232 ? 38.398 -13.885 -52.074 1.00 56.31 232 SER A N 1
ATOM 1690 C CA . SER A 1 232 ? 39.204 -15.117 -52.061 1.00 56.31 232 SER A CA 1
ATOM 1691 C C . SER A 1 232 ? 40.081 -15.328 -50.812 1.00 56.31 232 SER A C 1
ATOM 1693 O O . SER A 1 232 ? 40.944 -16.219 -50.810 1.00 56.31 232 SER A O 1
ATOM 1695 N N . GLY A 1 233 ? 39.878 -14.547 -49.753 1.00 54.53 233 GLY A N 1
ATOM 1696 C CA . GLY A 1 233 ? 40.476 -14.765 -48.444 1.00 54.53 233 GLY A CA 1
ATOM 1697 C C . GLY A 1 233 ? 39.365 -14.925 -47.427 1.00 54.53 233 GLY A C 1
ATOM 1698 O O . GLY A 1 233 ? 38.780 -13.926 -47.063 1.00 54.53 233 GLY A O 1
ATOM 1699 N N . ALA A 1 234 ? 39.113 -16.153 -46.960 1.00 52.47 234 ALA A N 1
ATOM 1700 C CA . ALA A 1 234 ? 38.378 -16.349 -45.713 1.00 52.47 234 ALA A CA 1
ATOM 1701 C C . ALA A 1 234 ? 38.961 -15.367 -44.693 1.00 52.47 234 ALA A C 1
ATOM 1703 O O . ALA A 1 234 ? 40.183 -15.430 -44.469 1.00 52.47 234 ALA A O 1
ATOM 1704 N N . GLY A 1 235 ? 38.123 -14.440 -44.221 1.00 62.75 235 GLY A N 1
ATOM 1705 C CA . GLY A 1 235 ? 38.510 -13.350 -43.338 1.00 62.75 235 GLY A CA 1
ATOM 1706 C C . GLY A 1 235 ? 39.481 -13.873 -42.291 1.00 62.75 235 GLY A C 1
ATOM 1707 O O . GLY A 1 235 ? 39.281 -14.934 -41.693 1.00 62.75 235 GLY A O 1
ATOM 1708 N N . LYS A 1 236 ? 40.643 -13.234 -42.202 1.00 80.38 236 LYS A N 1
ATOM 1709 C CA . LYS A 1 236 ? 41.624 -13.618 -41.195 1.00 80.38 236 LYS A CA 1
ATOM 1710 C C . LYS A 1 236 ? 40.949 -13.356 -39.851 1.00 80.38 236 LYS A C 1
ATOM 1712 O O . LYS A 1 236 ? 40.533 -12.242 -39.643 1.00 80.38 236 LYS A O 1
ATOM 1717 N N . ASP A 1 237 ? 40.827 -14.376 -39.022 1.00 85.44 237 ASP A N 1
ATOM 1718 C CA . ASP A 1 237 ? 40.339 -14.301 -37.644 1.00 85.44 237 ASP A CA 1
ATOM 1719 C C . ASP A 1 237 ? 41.543 -14.695 -36.775 1.00 85.44 237 ASP A C 1
ATOM 1721 O O . ASP A 1 237 ? 42.073 -15.819 -36.855 1.00 85.44 237 ASP A O 1
ATOM 1725 N N . THR A 1 238 ? 42.140 -13.701 -36.129 1.00 91.19 238 THR A N 1
ATOM 1726 C CA . THR A 1 238 ? 43.477 -13.808 -35.540 1.00 91.19 238 THR A CA 1
ATOM 1727 C C . THR A 1 238 ? 43.466 -14.392 -34.137 1.00 91.19 238 THR A C 1
ATOM 1729 O O . THR A 1 238 ? 44.448 -15.056 -33.766 1.00 91.19 238 THR A O 1
ATOM 1732 N N . ASP A 1 239 ? 42.412 -14.167 -33.367 1.00 91.00 239 ASP A N 1
ATOM 1733 C CA . ASP A 1 239 ? 42.248 -14.637 -31.991 1.00 91.00 239 ASP A CA 1
ATOM 1734 C C . ASP A 1 239 ? 41.245 -15.789 -31.849 1.00 91.00 239 ASP A C 1
ATOM 1736 O O . ASP A 1 239 ? 41.385 -16.575 -30.903 1.00 91.00 239 ASP A O 1
ATOM 1740 N N . GLY A 1 240 ? 40.395 -16.018 -32.847 1.00 90.75 240 GLY A N 1
ATOM 1741 C CA . GLY A 1 240 ? 39.581 -17.213 -32.996 1.00 90.75 240 GLY A CA 1
ATOM 1742 C C . GLY A 1 240 ? 38.249 -17.172 -32.257 1.00 90.75 240 GLY A C 1
ATOM 1743 O O . GLY A 1 240 ? 37.799 -18.255 -31.858 1.00 90.75 240 GLY A O 1
ATOM 1744 N N . ASP A 1 241 ? 37.668 -15.997 -32.012 1.00 89.25 241 ASP A N 1
ATOM 1745 C CA . ASP A 1 241 ? 36.341 -15.865 -31.389 1.00 89.25 241 ASP A CA 1
ATOM 1746 C C . ASP A 1 241 ? 35.175 -16.097 -32.363 1.00 89.25 241 ASP A C 1
ATOM 1748 O O . ASP A 1 241 ? 34.092 -16.496 -31.935 1.00 89.25 241 ASP A O 1
ATOM 1752 N N . GLY A 1 242 ? 35.431 -15.984 -33.667 1.00 85.62 242 GLY A N 1
ATOM 1753 C CA . GLY A 1 242 ? 34.451 -16.185 -34.728 1.00 85.62 242 GLY A CA 1
ATOM 1754 C C . GLY A 1 242 ? 34.142 -14.931 -35.542 1.00 85.62 242 GLY A C 1
ATOM 1755 O O . GLY A 1 242 ? 33.579 -15.092 -36.630 1.00 85.62 242 GLY A O 1
ATOM 1756 N N . ILE A 1 243 ? 34.539 -13.741 -35.083 1.00 84.44 243 ILE A N 1
ATOM 1757 C CA . ILE A 1 243 ? 34.434 -12.492 -35.840 1.00 84.44 243 ILE A CA 1
ATOM 1758 C C . ILE A 1 243 ? 35.716 -12.322 -36.683 1.00 84.44 243 ILE A C 1
ATOM 1760 O O . ILE A 1 243 ? 36.829 -12.495 -36.197 1.00 84.44 243 ILE A O 1
ATOM 1764 N N . PRO A 1 244 ? 35.622 -12.061 -37.997 1.00 82.12 244 PRO A N 1
ATOM 1765 C CA . PRO A 1 244 ? 36.799 -11.790 -38.823 1.00 82.12 244 PRO A CA 1
ATOM 1766 C C . PRO A 1 244 ? 37.487 -10.453 -38.490 1.00 82.12 244 PRO A C 1
ATOM 1768 O O . PRO A 1 244 ? 36.803 -9.439 -38.393 1.00 82.12 244 PRO A O 1
ATOM 1771 N N . ASP A 1 245 ? 38.832 -10.407 -38.526 1.00 83.19 245 ASP A N 1
ATOM 1772 C CA . ASP A 1 245 ? 39.672 -9.217 -38.256 1.00 83.19 245 ASP A CA 1
ATOM 1773 C C . ASP A 1 245 ? 39.175 -7.949 -38.974 1.00 83.19 245 ASP A C 1
ATOM 1775 O O . ASP A 1 245 ? 39.369 -6.830 -38.501 1.00 83.19 245 ASP A O 1
ATOM 1779 N N . ASP A 1 246 ? 38.652 -8.108 -40.192 1.00 75.31 246 ASP A N 1
ATOM 1780 C CA . ASP A 1 246 ? 38.203 -6.985 -41.006 1.00 75.31 246 ASP A CA 1
ATOM 1781 C C . ASP A 1 246 ? 36.882 -6.407 -40.462 1.00 75.31 246 ASP A C 1
ATOM 1783 O O . ASP A 1 246 ? 36.803 -5.188 -40.325 1.00 75.31 246 ASP A O 1
ATOM 1787 N N . ILE A 1 247 ? 35.923 -7.255 -40.054 1.00 77.75 247 ILE A N 1
ATOM 1788 C CA . ILE A 1 247 ? 34.675 -6.851 -39.375 1.00 77.75 247 ILE A CA 1
ATOM 1789 C C . ILE A 1 247 ? 34.998 -6.219 -38.021 1.00 77.75 247 ILE A C 1
ATOM 1791 O O . ILE A 1 247 ? 34.475 -5.153 -37.695 1.00 77.75 247 ILE A O 1
ATOM 1795 N N . GLU A 1 248 ? 35.932 -6.811 -37.279 1.00 86.25 248 GLU A N 1
ATOM 1796 C CA . GLU A 1 248 ? 36.363 -6.288 -35.986 1.00 86.25 248 GLU A CA 1
ATOM 1797 C C . GLU A 1 248 ? 36.919 -4.861 -36.079 1.00 86.25 248 GLU A C 1
ATOM 1799 O O . GLU A 1 248 ? 36.668 -3.999 -35.238 1.00 86.25 248 GLU A O 1
ATOM 1804 N N . LEU A 1 249 ? 37.664 -4.566 -37.147 1.00 82.19 249 LEU A N 1
ATOM 1805 C CA . LEU A 1 249 ? 38.238 -3.240 -37.364 1.00 82.19 249 LEU A CA 1
ATOM 1806 C C . LEU A 1 249 ? 37.227 -2.219 -37.893 1.00 82.19 249 LEU A C 1
ATOM 1808 O O . LEU A 1 249 ? 37.371 -1.030 -37.578 1.00 82.19 249 LEU A O 1
ATOM 1812 N N . THR A 1 250 ? 36.273 -2.632 -38.732 1.00 70.38 250 THR A N 1
ATOM 1813 C CA . THR A 1 250 ? 35.380 -1.700 -39.439 1.00 70.38 250 THR A CA 1
ATOM 1814 C C . THR A 1 250 ? 34.023 -1.514 -38.788 1.00 70.38 250 THR A C 1
ATOM 1816 O O . THR A 1 250 ? 33.540 -0.387 -38.840 1.00 70.38 250 THR A O 1
ATOM 1819 N N . VAL A 1 251 ? 33.460 -2.552 -38.164 1.00 75.44 251 VAL A N 1
ATOM 1820 C CA . VAL A 1 251 ? 32.071 -2.566 -37.681 1.00 75.44 251 VAL A CA 1
ATOM 1821 C C . VAL A 1 251 ? 32.015 -2.625 -36.154 1.00 75.44 251 VAL A C 1
ATOM 1823 O O . VAL A 1 251 ? 31.706 -1.612 -35.524 1.00 75.44 251 VAL A O 1
ATOM 1826 N N . THR A 1 252 ? 32.401 -3.749 -35.531 1.00 76.44 252 THR A N 1
ATOM 1827 C CA . THR A 1 252 ? 32.309 -3.875 -34.063 1.00 76.44 252 THR A CA 1
ATOM 1828 C C . THR A 1 252 ? 33.239 -2.885 -33.376 1.00 76.44 252 THR A C 1
ATOM 1830 O O . THR A 1 252 ? 32.889 -2.320 -32.346 1.00 76.44 252 THR A O 1
ATOM 1833 N N . HIS A 1 253 ? 34.416 -2.621 -33.953 1.00 84.69 253 HIS A N 1
ATOM 1834 C CA . HIS A 1 253 ? 35.538 -1.941 -33.303 1.00 84.69 253 HIS A CA 1
ATOM 1835 C C . HIS A 1 253 ? 36.096 -2.701 -32.086 1.00 84.69 253 HIS A C 1
ATOM 1837 O O . HIS A 1 253 ? 36.562 -2.074 -31.125 1.00 84.69 253 HIS A O 1
ATOM 1843 N N . THR A 1 254 ? 36.058 -4.032 -32.138 1.00 90.38 254 THR A N 1
ATOM 1844 C CA . THR A 1 254 ? 36.760 -4.930 -31.211 1.00 90.38 254 THR A CA 1
ATOM 1845 C C . THR A 1 254 ? 38.259 -5.016 -31.534 1.00 90.38 254 THR A C 1
ATOM 1847 O O . THR A 1 254 ? 38.737 -4.418 -32.505 1.00 90.38 254 THR A O 1
ATOM 1850 N N . ASP A 1 255 ? 39.066 -5.629 -30.659 1.00 91.50 255 ASP A N 1
ATOM 1851 C CA . ASP A 1 255 ? 40.507 -5.818 -30.888 1.00 91.50 255 ASP A CA 1
ATOM 1852 C C . ASP A 1 255 ? 40.758 -7.174 -31.565 1.00 91.50 255 ASP A C 1
ATOM 1854 O O . ASP A 1 255 ? 40.752 -8.165 -30.841 1.00 91.50 255 ASP A O 1
ATOM 1858 N N . PRO A 1 256 ? 41.189 -7.216 -32.851 1.00 91.62 256 PRO A N 1
ATOM 1859 C CA . PRO A 1 256 ? 41.423 -8.456 -33.609 1.00 91.62 256 PRO A CA 1
ATOM 1860 C C . PRO A 1 256 ? 42.549 -9.344 -33.099 1.00 91.62 256 PRO A C 1
ATOM 1862 O O . PRO A 1 256 ? 43.176 -10.101 -33.833 1.00 91.62 256 PRO A O 1
ATOM 1865 N N . THR A 1 257 ? 43.042 -9.118 -31.896 1.00 94.25 257 THR A N 1
ATOM 1866 C CA . THR A 1 257 ? 44.062 -9.953 -31.273 1.00 94.25 257 THR A CA 1
ATOM 1867 C C . THR A 1 257 ? 43.639 -10.436 -29.896 1.00 94.25 257 THR A C 1
ATOM 1869 O O . THR A 1 257 ? 44.453 -11.053 -29.187 1.00 94.25 257 THR A O 1
ATOM 1872 N N . ARG A 1 258 ? 42.393 -10.156 -29.522 1.00 95.19 258 ARG A N 1
ATOM 1873 C CA . ARG A 1 258 ? 41.754 -10.471 -28.265 1.00 95.19 258 ARG A CA 1
ATOM 1874 C C . ARG A 1 258 ? 40.314 -10.929 -28.514 1.00 95.19 258 ARG A C 1
ATOM 1876 O O . ARG A 1 258 ? 39.423 -10.108 -28.570 1.00 95.19 258 ARG A O 1
ATOM 1883 N N . ALA A 1 259 ? 40.117 -12.236 -28.383 1.00 95.56 259 ALA A N 1
ATOM 1884 C CA . ALA A 1 259 ? 38.816 -12.905 -28.431 1.00 95.56 259 ALA A CA 1
ATOM 1885 C C . ALA A 1 259 ? 37.764 -12.448 -27.384 1.00 95.56 259 ALA A C 1
ATOM 1887 O O . ALA A 1 259 ? 36.753 -13.114 -27.238 1.00 95.56 259 ALA A O 1
ATOM 1888 N N . ASP A 1 260 ? 38.088 -11.457 -26.555 1.00 96.25 260 ASP A N 1
ATOM 1889 C CA . ASP A 1 260 ? 37.312 -10.911 -25.432 1.00 96.25 260 ASP A CA 1
ATOM 1890 C C . ASP A 1 260 ? 37.862 -9.484 -25.221 1.00 96.25 260 ASP A C 1
ATOM 1892 O O . ASP A 1 260 ? 38.942 -9.254 -24.620 1.00 96.25 260 ASP A O 1
ATOM 1896 N N . THR A 1 261 ? 37.216 -8.533 -25.888 1.00 94.62 261 THR A N 1
ATOM 1897 C CA . THR A 1 261 ? 37.697 -7.165 -26.048 1.00 94.62 261 THR A CA 1
ATOM 1898 C C . THR A 1 261 ? 37.576 -6.377 -24.749 1.00 94.62 261 THR A C 1
ATOM 1900 O O . THR A 1 261 ? 38.577 -5.781 -24.306 1.00 94.62 261 THR A O 1
ATOM 1903 N N . ASP A 1 262 ? 36.413 -6.395 -24.103 1.00 93.31 262 ASP A N 1
ATOM 1904 C CA . ASP A 1 262 ? 36.162 -5.664 -22.858 1.00 93.31 262 ASP A CA 1
ATOM 1905 C C . ASP A 1 262 ? 36.639 -6.397 -21.591 1.00 93.31 262 ASP A C 1
ATOM 1907 O O . ASP A 1 262 ? 36.995 -5.748 -20.598 1.00 93.31 262 ASP A O 1
ATOM 1911 N N . GLY A 1 263 ? 36.855 -7.709 -21.666 1.00 94.69 263 GLY A N 1
ATOM 1912 C CA . GLY A 1 263 ? 37.399 -8.524 -20.589 1.00 94.69 263 GLY A CA 1
ATOM 1913 C C . GLY A 1 263 ? 36.370 -8.983 -19.558 1.00 94.69 263 GLY A C 1
ATOM 1914 O O . GLY A 1 263 ? 36.789 -9.270 -18.424 1.00 94.69 263 GLY A O 1
ATOM 1915 N N . ASP A 1 264 ? 35.080 -9.011 -19.889 1.00 94.31 264 ASP A N 1
ATOM 1916 C CA . ASP A 1 264 ? 34.006 -9.429 -18.980 1.00 94.31 264 ASP A CA 1
ATOM 1917 C C . ASP A 1 264 ? 33.928 -10.970 -18.818 1.00 94.31 264 ASP A C 1
ATOM 1919 O O . ASP A 1 264 ? 33.542 -11.488 -17.759 1.00 94.31 264 ASP A O 1
ATOM 1923 N N . GLY A 1 265 ? 34.447 -11.707 -19.808 1.00 94.19 265 GLY A N 1
ATOM 1924 C CA . GLY A 1 265 ? 34.534 -13.164 -19.846 1.00 94.19 265 GLY A CA 1
ATOM 1925 C C . GLY A 1 265 ? 33.606 -13.862 -20.848 1.00 94.19 265 GLY A C 1
ATOM 1926 O O . GLY A 1 265 ? 33.676 -15.100 -20.933 1.00 94.19 265 GLY A O 1
ATOM 1927 N N . LEU A 1 266 ? 32.761 -13.128 -21.570 1.00 95.12 266 LEU A N 1
ATOM 1928 C CA . LEU A 1 266 ? 32.177 -13.535 -22.846 1.00 95.12 266 LEU A CA 1
ATOM 1929 C C . LEU A 1 266 ? 33.204 -13.308 -23.968 1.00 95.12 266 LEU A C 1
ATOM 1931 O O . LEU A 1 266 ? 34.235 -12.672 -23.772 1.00 95.12 266 LEU A O 1
ATOM 1935 N N . LEU A 1 267 ? 33.025 -14.002 -25.091 1.00 95.69 267 LEU A N 1
ATOM 1936 C CA . LEU A 1 267 ? 33.867 -13.782 -26.270 1.00 95.69 267 LEU A CA 1
ATOM 1937 C C . LEU A 1 267 ? 33.116 -12.854 -27.211 1.00 95.69 267 LEU A C 1
ATOM 1939 O O . LEU A 1 267 ? 31.902 -13.017 -27.318 1.00 95.69 267 LEU A O 1
ATOM 1943 N N . ASP A 1 268 ? 33.817 -12.033 -27.989 1.00 93.56 268 ASP A N 1
ATOM 1944 C CA . ASP A 1 268 ? 33.151 -11.058 -28.858 1.00 93.56 268 ASP A CA 1
ATOM 1945 C C . ASP A 1 268 ? 32.156 -11.751 -29.816 1.00 93.56 268 ASP A C 1
ATOM 1947 O O . ASP A 1 268 ? 31.013 -11.327 -29.966 1.00 93.56 268 ASP A O 1
ATOM 1951 N N . GLY A 1 269 ? 32.530 -12.911 -30.374 1.00 90.25 269 GLY A N 1
ATOM 1952 C CA . GLY A 1 269 ? 31.640 -13.747 -31.199 1.00 90.25 269 GLY A CA 1
ATOM 1953 C C . GLY A 1 269 ? 30.604 -14.608 -30.443 1.00 90.25 269 GLY A C 1
ATOM 1954 O O . GLY A 1 269 ? 29.807 -15.306 -31.073 1.00 90.25 269 GLY A O 1
ATOM 1955 N N . GLU A 1 270 ? 30.622 -14.656 -29.104 1.00 93.56 270 GLU A N 1
ATOM 1956 C CA . GLU A 1 270 ? 29.504 -15.181 -28.290 1.00 93.56 270 GLU A CA 1
ATOM 1957 C C . GLU A 1 270 ? 28.424 -14.117 -28.053 1.00 93.56 270 GLU A C 1
ATOM 1959 O O . GLU A 1 270 ? 27.248 -14.472 -27.895 1.00 93.56 270 GLU A O 1
ATOM 1964 N N . GLU A 1 271 ? 28.834 -12.853 -28.023 1.00 93.56 271 GLU A N 1
ATOM 1965 C CA . GLU A 1 271 ? 27.994 -11.680 -27.791 1.00 93.56 271 GLU A CA 1
ATOM 1966 C C . GLU A 1 271 ? 27.305 -11.246 -29.085 1.00 93.56 271 GLU A C 1
ATOM 1968 O O . GLU A 1 271 ? 26.075 -11.201 -29.121 1.00 93.56 271 GLU A O 1
ATOM 1973 N N . ASP A 1 272 ? 28.066 -11.125 -30.175 1.00 88.75 272 ASP A N 1
ATOM 1974 C CA . ASP A 1 272 ? 27.559 -11.043 -31.548 1.00 88.75 272 ASP A CA 1
ATOM 1975 C C . ASP A 1 272 ? 27.269 -12.461 -32.078 1.00 88.75 272 ASP A C 1
ATOM 1977 O O . ASP A 1 272 ? 28.110 -13.146 -32.668 1.00 88.75 272 ASP A O 1
ATOM 1981 N N . LYS A 1 273 ? 26.051 -12.958 -31.842 1.00 83.44 273 LYS A N 1
ATOM 1982 C CA . LYS A 1 273 ? 25.674 -14.354 -32.138 1.00 83.44 273 LYS A CA 1
ATOM 1983 C C . LYS A 1 273 ? 25.645 -14.652 -33.627 1.00 83.44 273 LYS A C 1
ATOM 1985 O O . LYS A 1 273 ? 25.657 -15.832 -34.015 1.00 83.44 273 LYS A O 1
ATOM 1990 N N . ASN A 1 274 ? 25.483 -13.623 -34.446 1.00 78.12 274 ASN A N 1
ATOM 1991 C CA . ASN A 1 274 ? 25.288 -13.762 -35.875 1.00 78.12 274 ASN A CA 1
ATOM 1992 C C . ASN A 1 274 ? 26.544 -13.396 -36.691 1.00 78.12 274 ASN A C 1
ATOM 1994 O O . ASN A 1 274 ? 26.619 -13.786 -37.863 1.00 78.12 274 ASN A O 1
ATOM 1998 N N . LEU A 1 275 ? 27.569 -12.860 -36.018 1.00 77.06 275 LEU A N 1
ATOM 1999 C CA . LEU A 1 275 ? 28.923 -12.602 -36.510 1.00 77.06 275 LEU A CA 1
ATOM 2000 C C . LEU A 1 275 ? 28.958 -11.553 -37.631 1.00 77.06 275 LEU A C 1
ATOM 2002 O O . LEU A 1 275 ? 29.839 -11.608 -38.497 1.00 77.06 275 LEU A O 1
ATOM 2006 N N . ASN A 1 276 ? 27.971 -10.651 -37.666 1.00 70.88 276 ASN A N 1
ATOM 2007 C CA . ASN A 1 276 ? 27.913 -9.545 -38.628 1.00 70.88 276 ASN A CA 1
ATOM 2008 C C . ASN A 1 276 ? 28.700 -8.321 -38.143 1.00 70.88 276 ASN A C 1
ATOM 2010 O O . ASN A 1 276 ? 29.060 -7.475 -38.953 1.00 70.88 276 ASN A O 1
ATOM 2014 N N . GLY A 1 277 ? 29.018 -8.249 -36.856 1.00 71.50 277 GLY A N 1
ATOM 2015 C CA . GLY A 1 277 ? 29.724 -7.163 -36.213 1.00 71.50 277 GLY A CA 1
ATOM 2016 C C . GLY A 1 277 ? 28.869 -5.990 -35.729 1.00 71.50 277 GLY A C 1
ATOM 2017 O O . GLY A 1 277 ? 29.428 -4.963 -35.334 1.00 71.50 277 GLY A O 1
ATOM 2018 N N . VAL A 1 278 ? 27.544 -6.115 -35.753 1.00 77.56 278 VAL A N 1
ATOM 2019 C CA . VAL A 1 278 ? 26.584 -5.127 -35.240 1.00 77.56 278 VAL A CA 1
ATOM 2020 C C . VAL A 1 278 ? 25.970 -5.680 -33.964 1.00 77.56 278 VAL A C 1
ATOM 2022 O O . VAL A 1 278 ? 25.714 -6.869 -33.869 1.00 77.56 278 VAL A O 1
ATOM 2025 N N . VAL A 1 279 ? 25.725 -4.818 -32.978 1.00 84.00 279 VAL A N 1
ATOM 2026 C CA . VAL A 1 279 ? 24.989 -5.217 -31.771 1.00 84.00 279 VAL A CA 1
ATOM 2027 C C . VAL A 1 279 ? 23.499 -5.237 -32.108 1.00 84.00 279 VAL A C 1
ATOM 2029 O O . VAL A 1 279 ? 22.870 -4.177 -32.190 1.00 84.00 279 VAL A O 1
ATOM 2032 N N . ASP A 1 280 ? 22.943 -6.426 -32.344 1.00 81.12 280 ASP A N 1
ATOM 2033 C CA . ASP A 1 280 ? 21.531 -6.606 -32.685 1.00 81.12 280 ASP A CA 1
ATOM 2034 C C . ASP A 1 280 ? 20.627 -6.740 -31.435 1.00 81.12 280 ASP A C 1
ATOM 2036 O O . ASP A 1 280 ? 21.082 -7.080 -30.340 1.00 81.12 280 ASP A O 1
ATOM 2040 N N . PRO A 1 281 ? 19.298 -6.528 -31.551 1.00 82.12 281 PRO A N 1
ATOM 2041 C CA . PRO A 1 281 ? 18.378 -6.757 -30.438 1.00 82.12 281 PRO A CA 1
ATOM 2042 C C . PRO A 1 281 ? 18.480 -8.185 -29.869 1.00 82.12 281 PRO A C 1
ATOM 2044 O O . PRO A 1 281 ? 18.196 -9.173 -30.555 1.00 82.12 281 PRO A O 1
ATOM 2047 N N . GLY A 1 282 ? 18.818 -8.296 -28.582 1.00 84.00 282 GLY A N 1
ATOM 2048 C CA . GLY A 1 282 ? 19.044 -9.580 -27.904 1.00 84.00 282 GLY A CA 1
ATOM 2049 C C . GLY A 1 282 ? 20.507 -10.050 -27.889 1.00 84.00 282 GLY A C 1
ATOM 2050 O O . GLY A 1 282 ? 20.776 -11.191 -27.480 1.00 84.00 282 GLY A O 1
ATOM 2051 N N . GLU A 1 283 ? 21.430 -9.208 -28.345 1.00 91.56 283 GLU A N 1
ATOM 2052 C CA . GLU A 1 283 ? 22.884 -9.339 -28.228 1.00 91.56 283 GLU A CA 1
ATOM 2053 C C . GLU A 1 283 ? 23.435 -8.291 -27.255 1.00 91.56 283 GLU A C 1
ATOM 2055 O O . GLU A 1 283 ? 22.847 -7.222 -27.099 1.00 91.56 283 GLU A O 1
ATOM 2060 N N . THR A 1 284 ? 24.536 -8.628 -26.587 1.00 94.69 284 THR A N 1
ATOM 2061 C CA . THR A 1 284 ? 25.301 -7.720 -25.719 1.00 94.69 284 THR A CA 1
ATOM 2062 C C . THR A 1 284 ? 26.373 -6.989 -26.542 1.00 94.69 284 THR A C 1
ATOM 2064 O O . THR A 1 284 ? 26.721 -7.466 -27.622 1.00 94.69 284 THR A O 1
ATOM 2067 N N . ASP A 1 285 ? 26.859 -5.813 -26.113 1.00 92.50 285 ASP A N 1
ATOM 2068 C CA . ASP A 1 285 ? 27.922 -5.074 -26.832 1.00 92.50 285 ASP A CA 1
ATOM 2069 C C . ASP A 1 285 ? 29.297 -5.655 -26.459 1.00 92.50 285 ASP A C 1
ATOM 2071 O O . ASP A 1 285 ? 29.741 -5.375 -25.351 1.00 92.50 285 ASP A O 1
ATOM 2075 N N . PRO A 1 286 ? 30.054 -6.287 -27.389 1.00 94.06 286 PRO A N 1
ATOM 2076 C CA . PRO A 1 286 ? 31.375 -6.900 -27.128 1.00 94.06 286 PRO A CA 1
ATOM 2077 C C . PRO A 1 286 ? 32.478 -5.968 -26.590 1.00 94.06 286 PRO A C 1
ATOM 2079 O O . PRO A 1 286 ? 33.658 -6.313 -26.468 1.00 94.06 286 PRO A O 1
ATOM 2082 N N . ARG A 1 287 ? 32.159 -4.685 -26.436 1.00 92.38 287 ARG A N 1
ATOM 2083 C CA . ARG A 1 287 ? 33.064 -3.639 -25.961 1.00 92.38 287 ARG A CA 1
ATOM 2084 C C . ARG A 1 287 ? 32.577 -3.004 -24.666 1.00 92.38 287 ARG A C 1
ATOM 2086 O O . ARG A 1 287 ? 33.190 -2.002 -24.260 1.00 92.38 287 ARG A O 1
ATOM 2093 N N . SER A 1 288 ? 31.460 -3.473 -24.127 1.00 94.25 288 SER A N 1
ATOM 2094 C CA . SER A 1 288 ? 30.826 -2.999 -22.911 1.00 94.25 288 SER A CA 1
ATOM 2095 C C . SER A 1 288 ? 30.701 -4.171 -21.964 1.00 94.25 288 SER A C 1
ATOM 2097 O O . SER A 1 288 ? 29.828 -5.004 -22.129 1.00 94.25 288 SER A O 1
ATOM 2099 N N . ALA A 1 289 ? 31.512 -4.175 -20.909 1.00 95.94 289 ALA A N 1
ATOM 2100 C CA . ALA A 1 289 ? 31.501 -5.277 -19.949 1.00 95.94 289 ALA A CA 1
ATOM 2101 C C . ALA A 1 289 ? 30.214 -5.330 -19.096 1.00 95.94 289 ALA A C 1
ATOM 2103 O O . ALA A 1 289 ? 30.201 -6.030 -18.095 1.00 95.94 289 ALA A O 1
ATOM 2104 N N . ASP A 1 290 ? 29.227 -4.494 -19.400 1.00 96.44 290 ASP A N 1
ATOM 2105 C CA . ASP A 1 290 ? 27.965 -4.218 -18.709 1.00 96.44 290 ASP A CA 1
ATOM 2106 C C . ASP A 1 290 ? 27.115 -3.461 -19.744 1.00 96.44 290 ASP A C 1
ATOM 2108 O O . ASP A 1 290 ? 27.362 -2.278 -20.025 1.00 96.44 290 ASP A O 1
ATOM 2112 N N . SER A 1 291 ? 26.264 -4.187 -20.469 1.00 94.56 291 SER A N 1
ATOM 2113 C CA . SER A 1 291 ? 25.582 -3.682 -21.667 1.00 94.56 291 SER A CA 1
ATOM 2114 C C . SER A 1 291 ? 24.414 -2.744 -21.348 1.00 94.56 291 SER A C 1
ATOM 2116 O O . SER A 1 291 ? 24.129 -1.834 -22.136 1.00 94.56 291 SER A O 1
ATOM 2118 N N . ASP A 1 292 ? 23.766 -2.907 -20.196 1.00 94.44 292 ASP A N 1
ATOM 2119 C CA . ASP A 1 292 ? 22.640 -2.081 -19.743 1.00 94.44 292 ASP A CA 1
ATOM 2120 C C . ASP A 1 292 ? 22.988 -1.111 -18.597 1.00 94.44 292 ASP A C 1
ATOM 2122 O O . ASP A 1 292 ? 22.184 -0.235 -18.249 1.00 94.44 292 ASP A O 1
ATOM 2126 N N . CYS A 1 293 ? 24.233 -1.152 -18.119 1.00 95.19 293 CYS A N 1
ATOM 2127 C CA . CYS A 1 293 ? 24.815 -0.240 -17.143 1.00 95.19 293 CYS A CA 1
ATOM 2128 C C . CYS A 1 293 ? 24.188 -0.306 -15.749 1.00 95.19 293 CYS A C 1
ATOM 2130 O O . CYS A 1 293 ? 24.074 0.724 -15.060 1.00 95.19 293 CYS A O 1
ATOM 2132 N N . ASP A 1 294 ? 23.823 -1.505 -15.322 1.00 94.81 294 ASP A N 1
ATOM 2133 C CA . ASP A 1 294 ? 23.161 -1.774 -14.053 1.00 94.81 294 ASP A CA 1
ATOM 2134 C C . ASP A 1 294 ? 24.131 -2.169 -12.919 1.00 94.81 294 ASP A C 1
ATOM 2136 O O . ASP A 1 294 ? 23.766 -2.185 -11.737 1.00 94.81 294 ASP A O 1
ATOM 2140 N N . GLY A 1 295 ? 25.401 -2.415 -13.264 1.00 93.75 295 GLY A N 1
ATOM 2141 C CA . GLY A 1 295 ? 26.470 -2.782 -12.347 1.00 93.75 295 GLY A CA 1
ATOM 2142 C C . GLY A 1 295 ? 26.799 -4.273 -12.277 1.00 93.75 295 GLY A C 1
ATOM 2143 O O . GLY A 1 295 ? 27.786 -4.620 -11.612 1.00 93.75 295 GLY A O 1
ATOM 2144 N N . LEU A 1 296 ? 26.044 -5.156 -12.926 1.00 95.31 296 LEU A N 1
ATOM 2145 C CA . LEU A 1 296 ? 26.475 -6.513 -13.252 1.00 95.31 296 LEU A CA 1
ATOM 2146 C C . LEU A 1 296 ? 27.176 -6.527 -14.609 1.00 95.31 296 LEU A C 1
ATOM 2148 O O . LEU A 1 296 ? 27.087 -5.601 -15.390 1.00 95.31 296 LEU A O 1
ATOM 2152 N N . SER A 1 297 ? 28.010 -7.542 -14.828 1.00 96.19 297 SER A N 1
ATOM 2153 C CA . SER A 1 297 ? 28.592 -7.748 -16.152 1.00 96.19 297 SER A CA 1
ATOM 2154 C C . SER A 1 297 ? 27.770 -8.773 -16.903 1.00 96.19 297 SER A C 1
ATOM 2156 O O . SER A 1 297 ? 27.340 -9.751 -16.278 1.00 96.19 297 SER A O 1
ATOM 2158 N N . ASP A 1 298 ? 27.691 -8.657 -18.220 1.00 96.94 298 ASP A N 1
ATOM 2159 C CA . ASP A 1 298 ? 26.916 -9.556 -19.078 1.00 96.94 298 ASP A CA 1
ATOM 2160 C C . ASP A 1 298 ? 27.244 -11.037 -18.796 1.00 96.94 298 ASP A C 1
ATOM 2162 O O . ASP A 1 298 ? 26.373 -11.907 -18.626 1.00 96.94 298 ASP A O 1
ATOM 2166 N N . TYR A 1 299 ? 28.531 -11.351 -18.608 1.00 96.00 299 TYR A N 1
ATOM 2167 C CA . TYR A 1 299 ? 28.985 -12.665 -18.158 1.00 96.00 299 TYR A CA 1
ATOM 2168 C C . TYR A 1 299 ? 28.369 -13.101 -16.812 1.00 96.00 299 TYR A C 1
ATOM 2170 O O . TYR A 1 299 ? 27.953 -14.261 -16.654 1.00 96.00 299 TYR A O 1
ATOM 2178 N N . LEU A 1 300 ? 28.371 -12.226 -15.799 1.00 96.44 300 LEU A N 1
ATOM 2179 C CA . LEU A 1 300 ? 27.858 -12.513 -14.454 1.00 96.44 300 LEU A CA 1
ATOM 2180 C C . LEU A 1 300 ? 26.344 -12.663 -14.440 1.00 96.44 300 LEU A C 1
ATOM 2182 O O . LEU A 1 300 ? 25.840 -13.500 -13.686 1.00 96.44 300 LEU A O 1
ATOM 2186 N N . GLU A 1 301 ? 25.637 -11.930 -15.276 1.00 96.94 301 GLU A N 1
ATOM 2187 C CA . GLU A 1 301 ? 24.198 -12.056 -15.437 1.00 96.94 301 GLU A CA 1
ATOM 2188 C C . GLU A 1 301 ? 23.860 -13.397 -16.069 1.00 96.94 301 GLU A C 1
ATOM 2190 O O . GLU A 1 301 ? 23.248 -14.255 -15.431 1.00 96.94 301 GLU A O 1
ATOM 2195 N N . ILE A 1 302 ? 24.418 -13.705 -17.240 1.00 94.88 302 ILE A N 1
ATOM 2196 C CA . ILE A 1 302 ? 24.116 -14.953 -17.952 1.00 94.88 302 ILE A CA 1
ATOM 2197 C C . ILE A 1 302 ? 24.562 -16.194 -17.153 1.00 94.88 302 ILE A C 1
ATOM 2199 O O . ILE A 1 302 ? 23.879 -17.231 -17.149 1.00 94.88 302 ILE A O 1
ATOM 2203 N N . LYS A 1 303 ? 25.742 -16.161 -16.512 1.00 94.44 303 LYS A N 1
ATOM 2204 C CA . LYS A 1 303 ? 26.341 -17.348 -15.859 1.00 94.44 303 LYS A CA 1
ATOM 2205 C C . LYS A 1 303 ? 26.142 -17.407 -14.346 1.00 94.44 303 LYS A C 1
ATOM 2207 O O . LYS A 1 303 ? 26.274 -18.501 -13.780 1.00 94.44 303 LYS A O 1
ATOM 2212 N N . GLY A 1 304 ? 25.880 -16.282 -13.691 1.00 93.69 304 GLY A N 1
ATOM 2213 C CA . GLY A 1 304 ? 25.813 -16.149 -12.236 1.00 93.69 304 GLY A CA 1
ATOM 2214 C C . GLY A 1 304 ? 24.394 -15.928 -11.722 1.00 93.69 304 GLY A C 1
ATOM 2215 O O . GLY A 1 304 ? 23.848 -16.823 -11.067 1.00 93.69 304 GLY A O 1
ATOM 2216 N N . TYR A 1 305 ? 23.831 -14.753 -12.007 1.00 94.12 305 TYR A N 1
ATOM 2217 C CA . TYR A 1 305 ? 22.573 -14.262 -11.431 1.00 94.12 305 TYR A CA 1
ATOM 2218 C C . TYR A 1 305 ? 21.336 -14.737 -12.205 1.00 94.12 305 TYR A C 1
ATOM 2220 O O . TYR A 1 305 ? 20.358 -15.156 -11.586 1.00 94.12 305 TYR A O 1
ATOM 2228 N N . ARG A 1 306 ? 21.467 -14.907 -13.524 1.00 95.31 306 ARG A N 1
ATOM 2229 C CA . ARG A 1 306 ? 20.417 -15.251 -14.504 1.00 95.31 306 ARG A CA 1
ATOM 2230 C C . ARG A 1 306 ? 19.376 -14.148 -14.695 1.00 95.31 306 ARG A C 1
ATOM 2232 O O . ARG A 1 306 ? 18.227 -14.473 -14.990 1.00 95.31 306 ARG A O 1
ATOM 2239 N N . THR A 1 307 ? 19.822 -12.916 -14.516 1.00 96.81 307 THR A N 1
ATOM 2240 C CA . THR A 1 307 ? 19.182 -11.681 -14.969 1.00 96.81 307 THR A CA 1
ATOM 2241 C C . THR A 1 307 ? 19.348 -11.523 -16.483 1.00 96.81 307 THR A C 1
ATOM 2243 O O . THR A 1 307 ? 20.028 -12.351 -17.117 1.00 96.81 307 THR A O 1
ATOM 2246 N N . ASP A 1 308 ? 18.640 -10.564 -17.075 1.00 96.06 308 ASP A N 1
ATOM 2247 C CA . ASP A 1 308 ? 18.718 -10.268 -18.507 1.00 96.06 308 ASP A CA 1
ATOM 2248 C C . ASP A 1 308 ? 19.727 -9.132 -18.748 1.00 96.06 308 ASP A C 1
ATOM 2250 O O . ASP A 1 308 ? 19.400 -8.007 -18.403 1.00 96.06 308 ASP A O 1
ATOM 2254 N N . PRO A 1 309 ? 20.884 -9.380 -19.401 1.00 96.25 309 PRO A N 1
ATOM 2255 C CA . PRO A 1 309 ? 21.981 -8.403 -19.540 1.00 96.25 309 PRO A CA 1
ATOM 2256 C C . PRO A 1 309 ? 21.688 -7.190 -20.433 1.00 96.25 309 PRO A C 1
ATOM 2258 O O . PRO A 1 309 ? 22.582 -6.459 -20.850 1.00 96.25 309 PRO A O 1
ATOM 2261 N N . LEU A 1 310 ? 20.432 -7.038 -20.842 1.00 95.31 310 LEU A N 1
ATOM 2262 C CA . LEU A 1 310 ? 19.933 -5.928 -21.647 1.00 95.31 310 LEU A CA 1
ATOM 2263 C C . LEU A 1 310 ? 18.811 -5.171 -20.920 1.00 95.31 310 LEU A C 1
ATOM 2265 O O . LEU A 1 310 ? 18.158 -4.313 -21.525 1.00 95.31 310 LEU A O 1
ATOM 2269 N N . VAL A 1 311 ? 18.536 -5.522 -19.663 1.00 96.19 311 VAL A N 1
ATOM 2270 C CA . VAL A 1 311 ? 17.463 -4.982 -18.836 1.00 96.19 311 VAL A CA 1
ATOM 2271 C C . VAL A 1 311 ? 18.003 -4.718 -17.434 1.00 96.19 311 VAL A C 1
ATOM 2273 O O . VAL A 1 311 ? 18.002 -5.598 -16.586 1.00 96.19 311 VAL A O 1
ATOM 2276 N N . ALA A 1 312 ? 18.316 -3.450 -17.169 1.00 95.75 312 ALA A N 1
ATOM 2277 C CA . ALA A 1 312 ? 18.997 -3.032 -15.945 1.00 95.75 312 ALA A CA 1
ATOM 2278 C C . ALA A 1 312 ? 18.248 -3.296 -14.615 1.00 95.75 312 ALA A C 1
ATOM 2280 O O . ALA A 1 312 ? 18.797 -3.062 -13.545 1.00 95.75 312 ALA A O 1
ATOM 2281 N N . ASP A 1 313 ? 16.975 -3.677 -14.679 1.00 96.31 313 ASP A N 1
ATOM 2282 C CA . ASP A 1 313 ? 16.095 -4.009 -13.551 1.00 96.31 313 ASP A CA 1
ATOM 2283 C C . ASP A 1 313 ? 15.199 -5.161 -14.035 1.00 96.31 313 ASP A C 1
ATOM 2285 O O . ASP A 1 313 ? 14.185 -4.948 -14.718 1.00 96.31 313 ASP A O 1
ATOM 2289 N N . THR A 1 314 ? 15.655 -6.396 -13.812 1.00 95.88 314 THR A N 1
ATOM 2290 C CA . THR A 1 314 ? 15.096 -7.596 -14.447 1.00 95.88 314 THR A CA 1
ATOM 2291 C C . THR A 1 314 ? 13.679 -7.903 -13.958 1.00 95.88 314 THR A C 1
ATOM 2293 O O . THR A 1 314 ? 12.845 -8.385 -14.738 1.00 95.88 314 THR A O 1
ATOM 2296 N N . ASP A 1 315 ? 13.386 -7.679 -12.677 1.00 93.12 315 ASP A N 1
ATOM 2297 C CA . ASP A 1 315 ? 12.063 -7.935 -12.099 1.00 93.12 315 ASP A CA 1
ATOM 2298 C C . ASP A 1 315 ? 11.156 -6.695 -12.035 1.00 93.12 315 ASP A C 1
ATOM 2300 O O . ASP A 1 315 ? 9.938 -6.841 -11.861 1.00 93.12 315 ASP A O 1
ATOM 2304 N N . GLY A 1 316 ? 11.699 -5.515 -12.336 1.00 93.88 316 GLY A N 1
ATOM 2305 C CA . GLY A 1 316 ? 10.967 -4.274 -12.555 1.00 93.88 316 GLY A CA 1
ATOM 2306 C C . GLY A 1 316 ? 10.507 -3.609 -11.263 1.00 93.88 316 GLY A C 1
ATOM 2307 O O . GLY A 1 316 ? 9.454 -2.954 -11.258 1.00 93.88 316 GLY A O 1
ATOM 2308 N N . ASP A 1 317 ? 11.229 -3.818 -10.169 1.00 93.00 317 ASP A N 1
ATOM 2309 C CA . ASP A 1 317 ? 10.849 -3.384 -8.828 1.00 93.00 317 ASP A CA 1
ATOM 2310 C C . ASP A 1 317 ? 11.366 -1.972 -8.470 1.00 93.00 317 ASP A C 1
ATOM 2312 O O . ASP A 1 317 ? 10.878 -1.319 -7.533 1.00 93.00 317 ASP A O 1
ATOM 2316 N N . GLY A 1 318 ? 12.284 -1.455 -9.292 1.00 92.75 318 GLY A N 1
ATOM 2317 C CA . GLY A 1 318 ? 12.892 -0.140 -9.197 1.00 92.75 318 GLY A CA 1
ATOM 2318 C C . GLY A 1 318 ? 14.342 -0.121 -8.706 1.00 92.75 318 GLY A C 1
ATOM 2319 O O . GLY A 1 318 ? 14.930 0.973 -8.747 1.00 92.75 318 GLY A O 1
ATOM 2320 N N . LEU A 1 319 ? 14.905 -1.244 -8.252 1.00 93.69 319 LEU A N 1
ATOM 2321 C CA . LEU A 1 319 ? 16.335 -1.430 -7.990 1.00 93.69 319 LEU A CA 1
ATOM 2322 C C . LEU A 1 319 ? 17.031 -2.022 -9.216 1.00 93.69 319 LEU A C 1
ATOM 2324 O O . LEU A 1 319 ? 16.424 -2.669 -10.048 1.00 93.69 319 LEU A O 1
ATOM 2328 N N . LEU A 1 320 ? 18.319 -1.713 -9.363 1.00 95.56 320 LEU A N 1
ATOM 2329 C CA . LEU A 1 320 ? 19.122 -2.277 -10.449 1.00 95.56 320 LEU A CA 1
ATOM 2330 C C . LEU A 1 320 ? 19.661 -3.644 -10.025 1.00 95.56 320 LEU A C 1
ATOM 2332 O O . LEU A 1 320 ? 20.059 -3.778 -8.860 1.00 95.56 320 LEU A O 1
ATOM 2336 N N . ASP A 1 321 ? 19.804 -4.603 -10.939 1.00 96.44 321 ASP A N 1
ATOM 2337 C CA . ASP A 1 321 ? 20.202 -5.965 -10.553 1.00 96.44 321 ASP A CA 1
ATOM 2338 C C . ASP A 1 321 ? 21.591 -5.982 -9.885 1.00 96.44 321 ASP A C 1
ATOM 2340 O O . ASP A 1 321 ? 21.844 -6.709 -8.911 1.00 96.44 321 ASP A O 1
ATOM 2344 N N . GLY A 1 322 ? 22.506 -5.119 -10.339 1.00 94.12 322 GLY A N 1
ATOM 2345 C CA . GLY A 1 322 ? 23.806 -4.878 -9.704 1.00 94.12 322 GLY A CA 1
ATOM 2346 C C . GLY A 1 322 ? 23.738 -4.322 -8.284 1.00 94.12 322 GLY A C 1
ATOM 2347 O O . GLY A 1 322 ? 24.599 -4.649 -7.450 1.00 94.12 322 GLY A O 1
ATOM 2348 N N . LEU A 1 323 ? 22.716 -3.532 -7.966 1.00 94.38 323 LEU A N 1
ATOM 2349 C CA . LEU A 1 323 ? 22.480 -3.028 -6.617 1.00 94.38 323 LEU A CA 1
ATOM 2350 C C . LEU A 1 323 ? 22.044 -4.164 -5.693 1.00 94.38 323 LEU A C 1
ATOM 2352 O O . LEU A 1 323 ? 22.667 -4.410 -4.661 1.00 94.38 323 LEU A O 1
ATOM 2356 N N . GLU A 1 324 ? 21.068 -4.946 -6.124 1.00 95.12 324 GLU A N 1
ATOM 2357 C CA . GLU A 1 324 ? 20.543 -6.086 -5.376 1.00 95.12 324 GLU A CA 1
ATOM 2358 C C . GLU A 1 324 ? 21.586 -7.196 -5.191 1.00 95.12 324 GLU A C 1
ATOM 2360 O O . GLU A 1 324 ? 21.741 -7.795 -4.120 1.00 95.12 324 GLU A O 1
ATOM 2365 N N . ALA A 1 325 ? 22.423 -7.411 -6.207 1.00 94.56 325 ALA A N 1
ATOM 2366 C CA . ALA A 1 325 ? 23.584 -8.287 -6.145 1.00 94.56 325 ALA A CA 1
ATOM 2367 C C . ALA A 1 325 ? 24.669 -7.808 -5.157 1.00 94.56 325 ALA A C 1
ATOM 2369 O O . ALA A 1 325 ? 25.579 -8.586 -4.802 1.00 94.56 325 ALA A O 1
ATOM 2370 N N . GLY A 1 326 ? 24.584 -6.560 -4.689 1.00 92.81 326 GLY A N 1
ATOM 2371 C CA . GLY A 1 326 ? 25.499 -5.914 -3.757 1.00 92.81 326 GLY A CA 1
ATOM 2372 C C . GLY A 1 326 ? 26.848 -5.591 -4.385 1.00 92.81 326 GLY A C 1
ATOM 2373 O O . GLY A 1 326 ? 27.894 -5.888 -3.776 1.00 92.81 326 GLY A O 1
ATOM 2374 N N . ILE A 1 327 ? 26.839 -5.083 -5.621 1.00 92.25 327 ILE A N 1
ATOM 2375 C CA . ILE A 1 327 ? 28.040 -4.717 -6.369 1.00 92.25 327 ILE A CA 1
ATOM 2376 C C . ILE A 1 327 ? 28.566 -3.353 -5.919 1.00 92.25 327 ILE A C 1
ATOM 2378 O O . ILE A 1 327 ? 27.971 -2.303 -6.121 1.00 92.25 327 ILE A O 1
ATOM 2382 N N . VAL A 1 328 ? 29.775 -3.366 -5.354 1.00 89.94 328 VAL A N 1
ATOM 2383 C CA . VAL A 1 328 ? 30.439 -2.179 -4.778 1.00 89.94 328 VAL A CA 1
ATOM 2384 C C . VAL A 1 328 ? 31.446 -1.513 -5.725 1.00 89.94 328 VAL A C 1
ATOM 2386 O O . VAL A 1 328 ? 32.237 -0.658 -5.313 1.00 89.94 328 VAL A O 1
ATOM 2389 N N . SER A 1 329 ? 31.486 -1.933 -6.989 1.00 90.06 329 SER A N 1
ATOM 2390 C CA . SER A 1 329 ? 32.365 -1.358 -8.008 1.00 90.06 329 SER A CA 1
ATOM 2391 C C . SER A 1 329 ? 31.783 -1.533 -9.399 1.00 90.06 329 SER A C 1
ATOM 2393 O O . SER A 1 329 ? 31.451 -2.650 -9.762 1.00 90.06 329 SER A O 1
ATOM 2395 N N . ASN A 1 330 ? 31.778 -0.455 -10.174 1.00 91.25 330 ASN A N 1
AT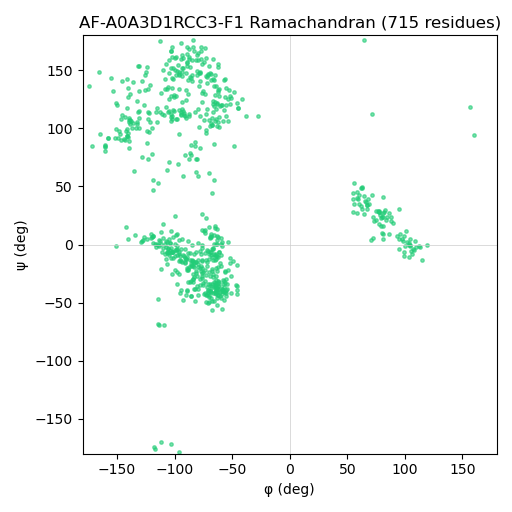OM 2396 C CA . ASN A 1 330 ? 31.354 -0.458 -11.567 1.00 91.25 330 ASN A CA 1
ATOM 2397 C C . ASN A 1 330 ? 32.279 -1.350 -12.440 1.00 91.25 330 ASN A C 1
ATOM 2399 O O . ASN A 1 330 ? 33.493 -1.081 -12.447 1.00 91.25 330 ASN A O 1
ATOM 2403 N N . PRO A 1 331 ? 31.746 -2.386 -13.119 1.00 91.06 331 PRO A N 1
ATOM 2404 C CA . PRO A 1 331 ? 32.499 -3.246 -14.035 1.00 91.06 331 PRO A CA 1
ATOM 2405 C C . PRO A 1 331 ? 32.940 -2.519 -15.319 1.00 91.06 331 PRO A C 1
ATOM 2407 O O . PRO A 1 331 ? 34.089 -2.706 -15.728 1.00 91.06 331 PRO A O 1
ATOM 2410 N N . ASP A 1 332 ? 32.127 -1.602 -15.859 1.00 91.69 332 ASP A N 1
ATOM 2411 C CA . ASP A 1 332 ? 32.463 -0.734 -16.996 1.00 91.69 332 ASP A CA 1
ATOM 2412 C C . ASP A 1 332 ? 32.415 0.774 -16.650 1.00 91.69 332 ASP A C 1
ATOM 2414 O O . ASP A 1 332 ? 31.513 1.528 -17.026 1.00 91.69 332 ASP A O 1
ATOM 2418 N N . PRO A 1 333 ? 33.448 1.307 -15.977 1.00 88.38 333 PRO A N 1
ATOM 2419 C CA . PRO A 1 333 ? 33.489 2.720 -15.609 1.00 88.38 333 PRO A CA 1
ATOM 2420 C C . PRO A 1 333 ? 33.729 3.670 -16.796 1.00 88.38 333 PRO A C 1
ATOM 2422 O O . PRO A 1 333 ? 33.780 4.887 -16.586 1.00 88.38 333 PRO A O 1
ATOM 2425 N N . VAL A 1 334 ? 33.979 3.155 -18.007 1.00 87.62 334 VAL A N 1
ATOM 2426 C CA . VAL A 1 334 ? 34.228 3.978 -19.199 1.00 87.62 334 VAL A CA 1
ATOM 2427 C C . VAL A 1 334 ? 32.918 4.268 -19.920 1.00 87.62 334 VAL A C 1
ATOM 2429 O O . VAL A 1 334 ? 32.712 5.418 -20.317 1.00 87.62 334 VAL A O 1
ATOM 2432 N N . ARG A 1 335 ? 32.053 3.260 -20.062 1.00 88.62 335 ARG A N 1
ATOM 2433 C CA . ARG A 1 335 ? 30.755 3.374 -20.737 1.00 88.62 335 ARG A CA 1
ATOM 2434 C C . ARG A 1 335 ? 29.619 3.649 -19.753 1.00 88.62 335 ARG A C 1
ATOM 2436 O O . ARG A 1 335 ? 28.855 4.588 -19.970 1.00 88.62 335 ARG A O 1
ATOM 2443 N N . CYS A 1 336 ? 29.612 2.994 -18.596 1.00 89.00 336 CYS A N 1
ATOM 2444 C CA . CYS A 1 336 ? 28.541 3.090 -17.603 1.00 89.00 336 CYS A CA 1
ATOM 2445 C C . CYS A 1 336 ? 28.800 4.162 -16.539 1.00 89.00 336 CYS A C 1
ATOM 2447 O O . CYS A 1 336 ? 28.881 3.909 -15.342 1.00 89.00 336 CYS A O 1
ATOM 2449 N N . THR A 1 337 ? 28.965 5.418 -16.956 1.00 89.12 337 THR A N 1
ATOM 2450 C CA . THR A 1 337 ? 29.410 6.495 -16.041 1.00 89.12 337 THR A CA 1
ATOM 2451 C C . THR A 1 337 ? 28.373 6.959 -15.007 1.00 89.12 337 THR A C 1
ATOM 2453 O O . THR A 1 337 ? 28.743 7.648 -14.051 1.00 89.12 337 THR A O 1
ATOM 2456 N N . SER A 1 338 ? 27.097 6.615 -15.195 1.00 83.31 338 SER A N 1
ATOM 2457 C CA . SER A 1 338 ? 25.977 6.980 -14.317 1.00 83.31 338 SER A CA 1
ATOM 2458 C C . SER A 1 338 ? 25.719 5.981 -13.193 1.00 83.31 338 SER A C 1
ATOM 2460 O O . SER A 1 338 ? 25.104 6.374 -12.202 1.00 83.31 338 SER A O 1
ATOM 2462 N N . PHE A 1 339 ? 26.195 4.739 -13.317 1.00 86.50 339 PHE A N 1
ATOM 2463 C CA . PHE A 1 339 ? 25.987 3.713 -12.301 1.00 86.50 339 PHE A CA 1
ATOM 2464 C C . PHE A 1 339 ? 26.630 4.120 -10.968 1.00 86.50 339 PHE A C 1
ATOM 2466 O O . PHE A 1 339 ? 27.816 4.477 -10.897 1.00 86.50 339 PHE A O 1
ATOM 2473 N N . VAL A 1 340 ? 25.835 4.063 -9.898 1.00 86.88 340 VAL A N 1
ATOM 2474 C CA . VAL A 1 340 ? 26.280 4.305 -8.526 1.00 86.88 340 VAL A CA 1
ATOM 2475 C C . VAL A 1 340 ? 26.349 2.955 -7.819 1.00 86.88 340 VAL A C 1
ATOM 2477 O O . VAL A 1 340 ? 25.307 2.349 -7.603 1.00 86.88 340 VAL A O 1
ATOM 2480 N N . PRO A 1 341 ? 27.550 2.490 -7.429 1.00 88.44 341 PRO A N 1
ATOM 2481 C CA . PRO A 1 341 ? 27.676 1.220 -6.735 1.00 88.44 341 PRO A CA 1
ATOM 2482 C C . PRO A 1 341 ? 26.955 1.210 -5.394 1.00 88.44 341 PRO A C 1
ATOM 2484 O O . PRO A 1 341 ? 26.880 2.235 -4.709 1.00 88.44 341 PRO A O 1
ATOM 2487 N N . ASP A 1 342 ? 26.557 0.008 -5.003 1.00 88.25 342 ASP A N 1
ATOM 2488 C CA . ASP A 1 342 ? 25.893 -0.302 -3.749 1.00 88.25 342 ASP A CA 1
ATOM 2489 C C . ASP A 1 342 ? 26.609 0.325 -2.531 1.00 88.25 342 ASP A C 1
ATOM 2491 O O . ASP A 1 342 ? 27.838 0.232 -2.359 1.00 88.25 342 ASP A O 1
ATOM 2495 N N . ALA A 1 343 ? 25.820 0.989 -1.677 1.00 87.50 343 ALA A N 1
ATOM 2496 C CA . ALA A 1 343 ? 26.301 1.669 -0.480 1.00 87.50 343 ALA A CA 1
ATOM 2497 C C . ALA A 1 343 ? 26.513 0.727 0.724 1.00 87.50 343 ALA A C 1
ATOM 2499 O O . ALA A 1 343 ? 27.295 1.068 1.627 1.00 87.50 343 ALA A O 1
ATOM 2500 N N . ASP A 1 344 ? 25.854 -0.435 0.754 1.00 87.00 344 ASP A N 1
ATOM 2501 C CA . ASP A 1 344 ? 25.982 -1.478 1.775 1.00 87.00 344 ASP A CA 1
ATOM 2502 C C . ASP A 1 344 ? 25.692 -2.896 1.244 1.00 87.00 344 ASP A C 1
ATOM 2504 O O . ASP A 1 344 ? 24.602 -3.435 1.357 1.00 87.00 344 ASP A O 1
ATOM 2508 N N . SER A 1 345 ? 26.740 -3.591 0.797 1.00 85.44 345 SER A N 1
ATOM 2509 C CA . SER A 1 345 ? 26.611 -4.939 0.215 1.00 85.44 345 SER A CA 1
ATOM 2510 C C . SER A 1 345 ? 26.057 -6.041 1.145 1.00 85.44 345 SER A C 1
ATOM 2512 O O . SER A 1 345 ? 26.115 -7.224 0.791 1.00 85.44 345 SER A O 1
ATOM 2514 N N . SER A 1 346 ? 25.614 -5.709 2.361 1.00 84.56 346 SER A N 1
ATOM 2515 C CA . SER A 1 346 ? 24.902 -6.605 3.276 1.00 84.56 346 SER A CA 1
ATOM 2516 C C . SER A 1 346 ? 23.372 -6.553 3.146 1.00 84.56 346 SER A C 1
ATOM 2518 O O . SER A 1 346 ? 22.693 -7.426 3.704 1.00 84.56 346 SER A O 1
ATOM 2520 N N . THR A 1 347 ? 22.830 -5.596 2.394 1.00 85.56 347 THR A N 1
ATOM 2521 C CA . THR A 1 347 ? 21.390 -5.393 2.143 1.00 85.56 347 THR A CA 1
ATOM 2522 C C . THR A 1 347 ? 20.911 -5.936 0.802 1.00 85.56 347 THR A C 1
ATOM 2524 O O . THR A 1 347 ? 19.857 -5.563 0.329 1.00 85.56 347 THR A O 1
ATOM 2527 N N . ARG A 1 348 ? 21.647 -6.917 0.272 1.00 92.19 348 ARG A N 1
ATOM 2528 C CA . ARG A 1 348 ? 21.322 -7.648 -0.956 1.00 92.19 348 ARG A CA 1
ATOM 2529 C C . ARG A 1 348 ? 19.942 -8.287 -0.935 1.00 92.19 348 ARG A C 1
ATOM 2531 O O . ARG A 1 348 ? 19.642 -9.038 0.001 1.00 92.19 348 ARG A O 1
ATOM 2538 N N . THR A 1 349 ? 19.235 -8.110 -2.031 1.00 94.31 349 THR A N 1
ATOM 2539 C CA . THR A 1 349 ? 17.973 -8.753 -2.382 1.00 94.31 349 THR A CA 1
ATOM 2540 C C . THR A 1 349 ? 18.193 -9.705 -3.557 1.00 94.31 349 THR A C 1
ATOM 2542 O O . THR A 1 349 ? 19.339 -10.103 -3.829 1.00 94.31 349 THR A O 1
ATOM 2545 N N . ASN A 1 350 ? 17.125 -10.222 -4.156 1.00 93.19 350 ASN A N 1
ATOM 2546 C CA . ASN A 1 350 ? 17.224 -11.137 -5.282 1.00 93.19 350 ASN A CA 1
ATOM 2547 C C . ASN A 1 350 ? 16.679 -10.471 -6.552 1.00 93.19 350 ASN A C 1
ATOM 2549 O O . ASN A 1 350 ? 15.462 -10.414 -6.644 1.00 93.19 350 ASN A O 1
ATOM 2553 N N . PRO A 1 351 ? 17.521 -10.207 -7.572 1.00 95.50 351 PRO A N 1
ATOM 2554 C CA . PRO A 1 351 ? 17.148 -9.457 -8.785 1.00 95.50 351 PRO A CA 1
ATOM 2555 C C . PRO A 1 351 ? 16.235 -10.198 -9.771 1.00 95.50 351 PRO A C 1
ATOM 2557 O O . PRO A 1 351 ? 16.262 -10.023 -10.982 1.00 95.50 351 PRO A O 1
ATOM 2560 N N . LEU A 1 352 ? 15.510 -11.191 -9.276 1.00 94.00 352 LEU A N 1
ATOM 2561 C CA . LEU A 1 352 ? 14.534 -11.971 -10.027 1.00 94.00 352 LEU A CA 1
ATOM 2562 C C . LEU A 1 352 ? 13.190 -12.015 -9.288 1.00 94.00 352 LEU A C 1
ATOM 2564 O O . LEU A 1 352 ? 12.309 -12.783 -9.692 1.00 94.00 352 LEU A O 1
ATOM 2568 N N . LEU A 1 353 ? 13.087 -11.326 -8.153 1.00 93.50 353 LEU A N 1
ATOM 2569 C CA . LEU A 1 353 ? 11.966 -11.310 -7.231 1.00 93.50 353 LEU A CA 1
ATOM 2570 C C . LEU A 1 353 ? 11.743 -9.873 -6.772 1.00 93.50 353 LEU A C 1
ATOM 2572 O O . LEU A 1 353 ? 12.402 -9.428 -5.846 1.00 93.50 353 LEU A O 1
ATOM 2576 N N . ALA A 1 354 ? 10.707 -9.244 -7.319 1.00 93.62 354 ALA A N 1
ATOM 2577 C CA . ALA A 1 354 ? 10.363 -7.877 -6.956 1.00 93.62 354 ALA A CA 1
ATOM 2578 C C . ALA A 1 354 ? 10.045 -7.683 -5.459 1.00 93.62 354 ALA A C 1
ATOM 2580 O O . ALA A 1 354 ? 10.011 -6.555 -5.005 1.00 93.62 354 ALA A O 1
ATOM 2581 N N . ASP A 1 355 ? 9.737 -8.748 -4.711 1.00 94.75 355 ASP A N 1
ATOM 2582 C CA . ASP A 1 355 ? 9.475 -8.740 -3.263 1.00 94.75 355 ASP A CA 1
ATOM 2583 C C . ASP A 1 355 ? 10.260 -9.910 -2.635 1.00 94.75 355 ASP A C 1
ATOM 2585 O O . ASP A 1 355 ? 9.876 -11.088 -2.755 1.00 94.75 355 ASP A O 1
ATOM 2589 N N . SER A 1 356 ? 11.417 -9.616 -2.032 1.00 93.31 356 SER A N 1
ATOM 2590 C CA . SER A 1 356 ? 12.356 -10.637 -1.555 1.00 93.31 356 SER A CA 1
ATOM 2591 C C . SER A 1 356 ? 11.915 -11.335 -0.267 1.00 93.31 356 SER A C 1
ATOM 2593 O O . SER A 1 356 ? 12.350 -12.472 -0.007 1.00 93.31 356 SER A O 1
ATOM 2595 N N . ASP A 1 357 ? 11.074 -10.710 0.556 1.00 93.50 357 ASP A N 1
ATOM 2596 C CA . ASP A 1 357 ? 10.665 -11.244 1.860 1.00 93.50 357 ASP A CA 1
ATOM 2597 C C . ASP A 1 357 ? 9.165 -11.568 1.999 1.00 93.50 357 ASP A C 1
ATOM 2599 O O . ASP A 1 357 ? 8.750 -12.219 2.976 1.00 93.50 357 ASP A O 1
ATOM 2603 N N . CYS A 1 358 ? 8.400 -11.290 0.947 1.00 93.88 358 CYS A N 1
ATOM 2604 C CA . CYS A 1 358 ? 6.987 -11.581 0.778 1.00 93.88 358 CYS A CA 1
ATOM 2605 C C . CYS A 1 358 ? 6.082 -10.886 1.798 1.00 93.88 358 CYS A C 1
ATOM 2607 O O . CYS A 1 358 ? 5.208 -11.530 2.422 1.00 93.88 358 CYS A O 1
ATOM 2609 N N . ASP A 1 359 ? 6.284 -9.588 1.968 1.00 93.94 359 ASP A N 1
ATOM 2610 C CA . ASP A 1 359 ? 5.491 -8.735 2.846 1.00 93.94 359 ASP A CA 1
ATOM 2611 C C . ASP A 1 359 ? 4.512 -7.807 2.126 1.00 93.94 359 ASP A C 1
ATOM 2613 O O . ASP A 1 359 ? 3.653 -7.218 2.787 1.00 93.94 359 ASP A O 1
ATOM 2617 N N . GLY A 1 360 ? 4.567 -7.776 0.791 1.00 92.75 360 GLY A N 1
ATOM 2618 C CA . GLY A 1 360 ? 3.688 -6.991 -0.066 1.00 92.75 360 GLY A CA 1
ATOM 2619 C C . GLY A 1 360 ? 4.286 -5.677 -0.568 1.00 92.75 360 GLY A C 1
ATOM 2620 O O . GLY A 1 360 ? 3.673 -5.065 -1.450 1.00 92.75 360 GLY A O 1
ATOM 2621 N N . LEU A 1 361 ? 5.433 -5.236 -0.055 1.00 94.00 361 LEU A N 1
ATOM 2622 C CA . LEU A 1 361 ? 6.230 -4.160 -0.639 1.00 94.00 361 LEU A CA 1
ATOM 2623 C C . LEU A 1 361 ? 7.273 -4.747 -1.588 1.00 94.00 361 LEU A C 1
ATOM 2625 O O . LEU A 1 361 ? 7.655 -5.903 -1.469 1.00 94.00 361 LEU A O 1
ATOM 2629 N N . SER A 1 362 ? 7.664 -3.964 -2.593 1.00 94.44 362 SER A N 1
ATOM 2630 C CA . SER A 1 362 ? 8.793 -4.345 -3.432 1.00 94.44 362 SER A CA 1
ATOM 2631 C C . SER A 1 362 ? 10.102 -3.877 -2.819 1.00 94.44 362 SER A C 1
ATOM 2633 O O . SER A 1 362 ? 10.112 -2.830 -2.163 1.00 94.44 362 SER A O 1
ATOM 2635 N N . ASP A 1 363 ? 11.209 -4.557 -3.105 1.00 94.69 363 ASP A N 1
ATOM 2636 C CA . ASP A 1 363 ? 12.507 -4.211 -2.521 1.00 94.69 363 ASP A CA 1
ATOM 2637 C C . ASP A 1 363 ? 12.882 -2.748 -2.852 1.00 94.69 363 ASP A C 1
ATOM 2639 O O . ASP A 1 363 ? 13.327 -1.977 -1.991 1.00 94.69 363 ASP A O 1
ATOM 2643 N N . GLY A 1 364 ? 12.582 -2.301 -4.075 1.00 93.88 364 GLY A N 1
ATOM 2644 C CA . GLY A 1 364 ? 12.730 -0.909 -4.508 1.00 93.88 364 GLY A CA 1
ATOM 2645 C C . GLY A 1 364 ? 11.729 0.098 -3.939 1.00 93.88 364 GLY A C 1
ATOM 2646 O O . GLY A 1 364 ? 11.999 1.305 -3.965 1.00 93.88 364 GLY A O 1
ATOM 2647 N N . ALA A 1 365 ? 10.582 -0.341 -3.414 1.00 94.44 365 ALA A N 1
ATOM 2648 C CA . ALA A 1 365 ? 9.669 0.529 -2.664 1.00 94.44 365 ALA A CA 1
ATOM 2649 C C . ALA A 1 365 ? 10.168 0.772 -1.233 1.00 94.44 365 ALA A C 1
ATOM 2651 O O . ALA A 1 365 ? 9.902 1.832 -0.655 1.00 94.44 365 ALA A O 1
ATOM 2652 N N . GLU A 1 366 ? 10.892 -0.196 -0.684 1.00 94.75 366 GLU A N 1
ATOM 2653 C CA . GLU A 1 366 ? 11.461 -0.156 0.655 1.00 94.75 366 GLU A CA 1
ATOM 2654 C C . GLU A 1 366 ? 12.788 0.614 0.699 1.00 94.75 366 GLU A C 1
ATOM 2656 O O . GLU A 1 366 ? 12.984 1.433 1.597 1.00 94.75 366 GLU A O 1
ATOM 2661 N N . ASP A 1 367 ? 13.646 0.482 -0.319 1.00 93.44 367 ASP A N 1
ATOM 2662 C CA . ASP A 1 367 ? 14.810 1.356 -0.533 1.00 93.44 367 ASP A CA 1
ATOM 2663 C C . ASP A 1 367 ? 14.424 2.596 -1.359 1.00 93.44 367 ASP A C 1
ATOM 2665 O O . ASP A 1 367 ? 14.760 2.765 -2.535 1.00 93.44 367 ASP A O 1
ATOM 2669 N N . ALA A 1 368 ? 13.703 3.515 -0.714 1.00 90.50 368 ALA A N 1
ATOM 2670 C CA . ALA A 1 368 ? 13.141 4.709 -1.349 1.00 90.50 368 ALA A CA 1
ATOM 2671 C C . ALA A 1 368 ? 14.181 5.598 -2.055 1.00 90.50 368 ALA A C 1
ATOM 2673 O O . ALA A 1 368 ? 13.831 6.398 -2.933 1.00 90.50 368 ALA A O 1
ATOM 2674 N N . ASN A 1 369 ? 15.449 5.518 -1.646 1.00 90.12 369 ASN A N 1
ATOM 2675 C CA . ASN A 1 369 ? 16.529 6.300 -2.228 1.00 90.12 369 ASN A CA 1
ATOM 2676 C C . ASN A 1 369 ? 17.431 5.501 -3.193 1.00 90.12 369 ASN A C 1
ATOM 2678 O O . ASN A 1 369 ? 18.278 6.115 -3.853 1.00 90.12 369 ASN A O 1
ATOM 2682 N N . ARG A 1 370 ? 17.168 4.194 -3.341 1.00 90.88 370 ARG A N 1
ATOM 2683 C CA . ARG A 1 370 ? 17.750 3.261 -4.318 1.00 90.88 370 ARG A CA 1
ATOM 2684 C C . ARG A 1 370 ? 19.271 3.236 -4.267 1.00 90.88 370 ARG A C 1
ATOM 2686 O O . ARG A 1 370 ? 19.948 3.341 -5.291 1.00 90.88 370 ARG A O 1
ATOM 2693 N N . ASN A 1 371 ? 19.819 3.197 -3.056 1.00 90.38 371 ASN A N 1
ATOM 2694 C CA . ASN A 1 371 ? 21.266 3.173 -2.830 1.00 90.38 371 ASN A CA 1
ATOM 2695 C C . ASN A 1 371 ? 21.788 1.804 -2.366 1.00 90.38 371 ASN A C 1
ATOM 2697 O O . ASN A 1 371 ? 22.993 1.668 -2.112 1.00 90.38 371 ASN A O 1
ATOM 2701 N N . GLY A 1 372 ? 20.905 0.811 -2.264 1.00 88.94 372 GLY A N 1
ATOM 2702 C CA . GLY A 1 372 ? 21.196 -0.559 -1.870 1.00 88.94 372 GLY A CA 1
ATOM 2703 C C . GLY A 1 372 ? 21.450 -0.701 -0.380 1.00 88.94 372 GLY A C 1
ATOM 2704 O O . GLY A 1 372 ? 22.130 -1.638 0.031 1.00 88.94 372 GLY A O 1
ATOM 2705 N N . ARG A 1 373 ? 20.989 0.240 0.449 1.00 91.62 373 ARG A N 1
ATOM 2706 C CA . ARG A 1 373 ? 21.217 0.261 1.894 1.00 91.62 373 ARG A CA 1
ATOM 2707 C C . ARG A 1 373 ? 19.959 0.668 2.641 1.00 91.62 373 ARG A C 1
ATOM 2709 O O . ARG A 1 373 ? 19.474 1.767 2.463 1.00 91.62 373 ARG A O 1
ATOM 2716 N N . VAL A 1 374 ? 19.592 -0.136 3.639 1.00 91.44 374 VAL A N 1
ATOM 2717 C CA . VAL A 1 374 ? 18.532 0.210 4.598 1.00 91.44 374 VAL A CA 1
ATOM 2718 C C . VAL A 1 374 ? 18.953 1.425 5.436 1.00 91.44 374 VAL A C 1
ATOM 2720 O O . VAL A 1 374 ? 19.826 1.340 6.321 1.00 91.44 374 VAL A O 1
ATOM 2723 N N . ASP A 1 375 ? 18.349 2.573 5.149 1.00 91.44 375 ASP A N 1
ATOM 2724 C CA . ASP A 1 375 ? 18.564 3.837 5.837 1.00 91.44 375 ASP A CA 1
ATOM 2725 C C . ASP A 1 375 ? 17.474 4.129 6.893 1.00 91.44 375 ASP A C 1
ATOM 2727 O O . ASP A 1 375 ? 16.400 3.530 6.928 1.00 91.44 375 ASP A O 1
ATOM 2731 N N . PRO A 1 376 ? 17.729 5.043 7.850 1.00 92.00 376 PRO A N 1
ATOM 2732 C CA . PRO A 1 376 ? 16.719 5.401 8.840 1.00 92.00 376 PRO A CA 1
ATOM 2733 C C . PRO A 1 376 ? 15.465 5.999 8.187 1.00 92.00 376 PRO A C 1
ATOM 2735 O O . PRO A 1 376 ? 15.532 7.091 7.620 1.00 92.00 376 PRO A O 1
ATOM 2738 N N . GLY A 1 377 ? 14.322 5.340 8.375 1.00 91.00 377 GLY A N 1
ATOM 2739 C CA . GLY A 1 377 ? 13.046 5.734 7.770 1.00 91.00 377 GLY A CA 1
ATOM 2740 C C . GLY A 1 377 ? 12.589 4.814 6.637 1.00 91.00 377 GLY A C 1
ATOM 2741 O O . GLY A 1 377 ? 11.485 5.016 6.140 1.00 91.00 377 GLY A O 1
ATOM 2742 N N . GLU A 1 378 ? 13.409 3.830 6.273 1.00 94.75 378 GLU A N 1
ATOM 2743 C CA . GLU A 1 378 ? 13.100 2.756 5.329 1.00 94.75 378 GLU A CA 1
ATOM 2744 C C . GLU A 1 378 ? 12.811 1.456 6.082 1.00 94.75 378 GLU A C 1
ATOM 2746 O O . GLU A 1 378 ? 13.307 1.254 7.202 1.00 94.75 378 GLU A O 1
ATOM 2751 N N . THR A 1 379 ? 11.991 0.609 5.469 1.00 96.06 379 THR A N 1
ATOM 2752 C CA . THR A 1 379 ? 11.789 -0.787 5.866 1.00 96.06 379 THR A CA 1
ATOM 2753 C C . THR A 1 379 ? 12.949 -1.648 5.342 1.00 96.06 379 THR A C 1
ATOM 2755 O O . THR A 1 379 ? 13.801 -1.153 4.599 1.00 96.06 379 THR A O 1
ATOM 2758 N N . ASP A 1 380 ? 13.114 -2.872 5.849 1.00 94.19 380 ASP A N 1
ATOM 2759 C CA . ASP A 1 380 ? 14.230 -3.756 5.473 1.00 94.19 380 ASP A CA 1
ATOM 2760 C C . ASP A 1 380 ? 13.743 -4.831 4.488 1.00 94.19 380 ASP A C 1
ATOM 2762 O O . ASP A 1 380 ? 13.143 -5.784 4.976 1.00 94.19 380 ASP A O 1
ATOM 2766 N N . PRO A 1 381 ? 14.144 -4.797 3.194 1.00 94.19 381 PRO A N 1
ATOM 2767 C CA . PRO A 1 381 ? 13.680 -5.717 2.132 1.00 94.19 381 PRO A CA 1
ATOM 2768 C C . PRO A 1 381 ? 13.934 -7.222 2.334 1.00 94.19 381 PRO A C 1
ATOM 2770 O O . PRO A 1 381 ? 13.739 -8.068 1.464 1.00 94.19 381 PRO A O 1
ATOM 2773 N N . LYS A 1 382 ? 14.541 -7.596 3.462 1.00 92.31 382 LYS A N 1
ATOM 2774 C CA . LYS A 1 382 ? 14.807 -8.992 3.846 1.00 92.31 382 LYS A CA 1
ATOM 2775 C C . LYS A 1 382 ? 14.018 -9.406 5.081 1.00 92.31 382 LYS A C 1
ATOM 2777 O O . LYS A 1 382 ? 14.235 -10.512 5.608 1.00 92.31 382 LYS A O 1
ATOM 2782 N N . ARG A 1 383 ? 13.228 -8.502 5.641 1.00 94.00 383 ARG A N 1
ATOM 2783 C CA . ARG A 1 383 ? 12.477 -8.674 6.869 1.00 94.00 383 ARG A CA 1
ATOM 2784 C C . ARG A 1 383 ? 11.042 -8.236 6.644 1.00 94.00 383 ARG A C 1
ATOM 2786 O O . ARG A 1 383 ? 10.693 -7.112 6.952 1.00 94.00 383 ARG A O 1
ATOM 2793 N N . ARG A 1 384 ? 10.220 -9.261 6.438 1.00 94.88 384 ARG A N 1
ATOM 2794 C CA . ARG A 1 384 ? 8.765 -9.173 6.324 1.00 94.88 384 ARG A CA 1
ATOM 2795 C C . ARG A 1 384 ? 8.021 -8.324 7.361 1.00 94.88 384 ARG A C 1
ATOM 2797 O O . ARG A 1 384 ? 6.833 -8.135 7.209 1.00 94.88 384 ARG A O 1
ATOM 2804 N N . ASP A 1 385 ? 8.653 -8.010 8.479 1.00 96.12 385 ASP A N 1
ATOM 2805 C CA . ASP A 1 385 ? 8.097 -7.284 9.617 1.00 96.12 385 ASP A CA 1
ATOM 2806 C C . ASP A 1 385 ? 9.292 -6.547 10.250 1.00 96.12 385 ASP A C 1
ATOM 2808 O O . ASP A 1 385 ? 10.165 -7.161 10.907 1.00 96.12 385 ASP A O 1
ATOM 2812 N N . THR A 1 386 ? 9.422 -5.259 9.934 1.00 96.06 386 THR A N 1
ATOM 2813 C CA . THR A 1 386 ? 10.602 -4.445 10.233 1.00 96.06 386 THR A CA 1
ATOM 2814 C C . THR A 1 386 ? 10.676 -4.051 11.704 1.00 96.06 386 THR A C 1
ATOM 2816 O O . THR A 1 386 ? 11.779 -4.047 12.279 1.00 96.06 386 THR A O 1
ATOM 2819 N N . ASP A 1 387 ? 9.570 -3.800 12.382 1.00 96.12 387 ASP A N 1
ATOM 2820 C CA . ASP A 1 387 ? 9.576 -3.420 13.798 1.00 96.12 387 ASP A CA 1
ATOM 2821 C C . ASP A 1 387 ? 9.280 -4.580 14.771 1.00 96.12 387 ASP A C 1
ATOM 2823 O O . ASP A 1 387 ? 9.554 -4.458 15.973 1.00 96.12 387 ASP A O 1
ATOM 2827 N N . ALA A 1 388 ? 8.960 -5.755 14.228 1.00 96.75 388 ALA A N 1
ATOM 2828 C CA . ALA A 1 388 ? 8.734 -7.026 14.910 1.00 96.75 388 ALA A CA 1
ATOM 2829 C C . ALA A 1 388 ? 7.484 -7.052 15.804 1.00 96.75 388 ALA A C 1
ATOM 2831 O O . ALA A 1 388 ? 7.498 -7.711 16.858 1.00 96.75 388 ALA A O 1
ATOM 2832 N N . ASP A 1 389 ? 6.431 -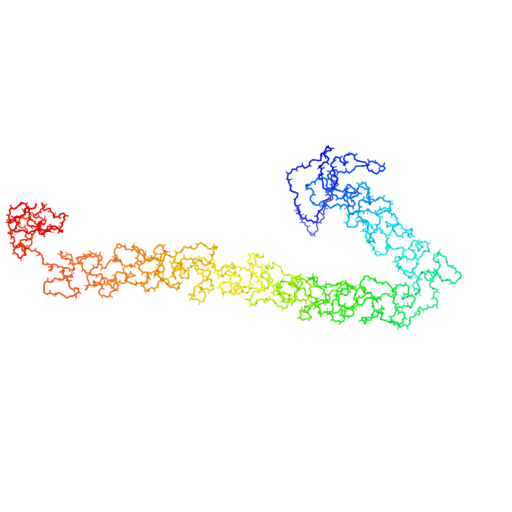6.350 15.400 1.00 96.12 389 ASP A N 1
ATOM 2833 C CA . ASP A 1 389 ? 5.141 -6.270 16.087 1.00 96.12 389 ASP A CA 1
ATOM 2834 C C . ASP A 1 389 ? 4.182 -7.427 15.701 1.00 96.12 389 ASP A C 1
ATOM 2836 O O . ASP A 1 389 ? 3.284 -7.822 16.456 1.00 96.12 389 ASP A O 1
ATOM 2840 N N . GLY A 1 390 ? 4.463 -8.081 14.571 1.00 93.69 390 GLY A N 1
ATOM 2841 C CA . GLY A 1 390 ? 3.731 -9.204 14.013 1.00 93.69 390 GLY A CA 1
ATOM 2842 C C . GLY A 1 390 ? 2.831 -8.880 12.818 1.00 93.69 390 GLY A C 1
ATOM 2843 O O . GLY A 1 390 ? 2.166 -9.828 12.364 1.00 93.69 390 GLY A O 1
ATOM 2844 N N . LEU A 1 391 ? 2.775 -7.642 12.329 1.00 94.19 391 LEU A N 1
ATOM 2845 C CA . LEU A 1 391 ? 2.191 -7.264 11.042 1.00 94.19 391 LEU A CA 1
ATOM 2846 C C . LEU A 1 391 ? 3.286 -7.162 9.973 1.00 94.19 391 LEU A C 1
ATOM 2848 O O . LEU A 1 391 ? 4.431 -6.870 10.284 1.00 94.19 391 LEU A O 1
ATOM 2852 N N . PRO A 1 392 ? 2.985 -7.523 8.713 1.00 95.25 392 PRO A N 1
ATOM 2853 C CA . PRO A 1 392 ? 3.929 -7.296 7.630 1.00 95.25 392 PRO A CA 1
ATOM 2854 C C . PRO A 1 392 ? 3.955 -5.843 7.162 1.00 95.25 392 PRO A C 1
ATOM 2856 O O . PRO A 1 392 ? 2.885 -5.236 7.088 1.00 95.25 392 PRO A O 1
ATOM 2859 N N . ASP A 1 393 ? 5.104 -5.334 6.716 1.00 95.88 393 ASP A N 1
ATOM 2860 C CA . ASP A 1 393 ? 5.241 -3.902 6.421 1.00 95.88 393 ASP A CA 1
ATOM 2861 C C . ASP A 1 393 ? 4.290 -3.452 5.299 1.00 95.88 393 ASP A C 1
ATOM 2863 O O . ASP A 1 393 ? 3.660 -2.389 5.373 1.00 95.88 393 ASP A O 1
ATOM 2867 N N . GLY A 1 394 ? 4.096 -4.291 4.276 1.00 94.19 394 GLY A N 1
ATOM 2868 C CA . GLY A 1 394 ? 3.107 -4.047 3.227 1.00 94.19 394 GLY A CA 1
ATOM 2869 C C . GLY A 1 394 ? 1.661 -4.032 3.722 1.00 94.19 394 GLY A C 1
ATOM 2870 O O . GLY A 1 394 ? 0.840 -3.280 3.194 1.00 94.19 394 GLY A O 1
ATOM 2871 N N . LEU A 1 395 ? 1.330 -4.795 4.765 1.00 94.44 395 LEU A N 1
ATOM 2872 C CA . LEU A 1 395 ? 0.002 -4.750 5.377 1.00 94.44 395 LEU A CA 1
ATOM 2873 C C . LEU A 1 395 ? -0.215 -3.427 6.116 1.00 94.44 395 LEU A C 1
ATOM 2875 O O . LEU A 1 395 ? -1.242 -2.783 5.925 1.00 94.44 395 LEU A O 1
ATOM 2879 N N . GLU A 1 396 ? 0.785 -2.970 6.864 1.00 95.50 396 GLU A N 1
ATOM 2880 C CA . GLU A 1 396 ? 0.744 -1.689 7.575 1.00 95.50 396 GLU A CA 1
ATOM 2881 C C . GLU A 1 396 ? 0.695 -0.490 6.619 1.00 95.50 396 GLU A C 1
ATOM 2883 O O . GLU A 1 396 ? 0.029 0.514 6.878 1.00 95.50 396 GLU A O 1
ATOM 2888 N N . LYS A 1 397 ? 1.333 -0.607 5.447 1.00 94.50 397 LYS A N 1
ATOM 2889 C CA . LYS A 1 397 ? 1.208 0.350 4.333 1.00 94.50 397 LYS A CA 1
ATOM 2890 C C . LYS A 1 397 ? -0.098 0.217 3.547 1.00 94.50 397 LYS A C 1
ATOM 2892 O O . LYS A 1 397 ? -0.318 0.991 2.613 1.00 94.50 397 LYS A O 1
ATOM 2897 N N . GLY A 1 398 ? -0.979 -0.711 3.907 1.00 93.19 398 GLY A N 1
ATOM 2898 C CA . GLY A 1 398 ? -2.289 -0.904 3.295 1.00 93.19 398 GLY A CA 1
ATOM 2899 C C . GLY A 1 398 ? -2.251 -1.415 1.855 1.00 93.19 398 GLY A C 1
ATOM 2900 O O . GLY A 1 398 ? -3.008 -0.954 0.993 1.00 93.19 398 GLY A O 1
ATOM 2901 N N . VAL A 1 399 ? -1.328 -2.331 1.553 1.00 93.19 399 VAL A N 1
ATOM 2902 C CA . VAL A 1 399 ? -1.176 -2.907 0.215 1.00 93.19 399 VAL A CA 1
ATOM 2903 C C . VAL A 1 399 ? -2.389 -3.783 -0.138 1.00 93.19 399 VAL A C 1
ATOM 2905 O O . VAL A 1 399 ? -2.564 -4.897 0.350 1.00 93.19 399 VAL A O 1
ATOM 2908 N N . CYS A 1 400 ? -3.209 -3.289 -1.068 1.00 89.94 400 CYS A N 1
ATOM 2909 C CA . CYS A 1 400 ? -4.445 -3.922 -1.560 1.00 89.94 400 CYS A CA 1
ATOM 2910 C C . CYS A 1 400 ? -4.265 -5.099 -2.525 1.00 89.94 400 CYS A C 1
ATOM 2912 O O . CYS A 1 400 ? -5.235 -5.773 -2.891 1.00 89.94 400 CYS A O 1
ATOM 2914 N N . VAL A 1 401 ? -3.063 -5.279 -3.064 1.00 86.62 401 VAL A N 1
ATOM 2915 C CA . VAL A 1 401 ? -2.799 -6.225 -4.148 1.00 86.62 401 VAL A CA 1
ATOM 2916 C C . VAL A 1 401 ? -1.519 -6.980 -3.862 1.00 86.62 401 VAL A C 1
ATOM 2918 O O . VAL A 1 401 ? -0.544 -6.410 -3.406 1.00 86.62 401 VAL A O 1
ATOM 2921 N N . ASN A 1 402 ? -1.510 -8.274 -4.156 1.00 86.69 402 ASN A N 1
ATOM 2922 C CA . ASN A 1 402 ? -0.268 -9.027 -4.137 1.00 86.69 402 ASN A CA 1
ATOM 2923 C C . ASN A 1 402 ? 0.487 -8.700 -5.434 1.00 86.69 402 ASN A C 1
ATOM 2925 O O . ASN A 1 402 ? -0.009 -9.046 -6.512 1.00 86.69 402 ASN A O 1
ATOM 2929 N N . LEU A 1 403 ? 1.607 -7.981 -5.316 1.00 77.94 403 LEU A N 1
ATOM 2930 C CA . LEU A 1 403 ? 2.433 -7.537 -6.443 1.00 77.94 403 LEU A CA 1
ATOM 2931 C C . LEU A 1 403 ? 3.181 -8.710 -7.092 1.00 77.94 403 LEU A C 1
ATOM 2933 O O . LEU A 1 403 ? 3.255 -8.769 -8.319 1.00 77.94 403 LEU A O 1
ATOM 2937 N N . ASP A 1 404 ? 3.593 -9.705 -6.299 1.00 82.56 404 ASP A N 1
ATOM 2938 C CA . ASP A 1 404 ? 4.211 -10.944 -6.777 1.00 82.56 404 ASP A CA 1
ATOM 2939 C C . ASP A 1 404 ? 3.445 -12.203 -6.315 1.00 82.56 404 ASP A C 1
ATOM 2941 O O . ASP A 1 404 ? 3.894 -12.993 -5.476 1.00 82.56 404 ASP A O 1
ATOM 2945 N N . PRO A 1 405 ? 2.267 -12.488 -6.894 1.00 84.94 405 PRO A N 1
ATOM 2946 C CA . PRO A 1 405 ? 1.486 -13.658 -6.511 1.00 84.94 405 PRO A CA 1
ATOM 2947 C C . PRO A 1 405 ? 2.132 -14.979 -6.960 1.00 84.94 405 PRO A C 1
ATOM 2949 O O . PRO A 1 405 ? 1.676 -16.054 -6.552 1.00 84.94 405 PRO A O 1
ATOM 2952 N N . ALA A 1 406 ? 3.145 -14.931 -7.834 1.00 87.38 406 ALA A N 1
ATOM 2953 C CA . ALA A 1 406 ? 3.834 -16.113 -8.334 1.00 87.38 406 ALA A CA 1
ATOM 2954 C C . ALA A 1 406 ? 4.861 -16.625 -7.318 1.00 87.38 406 ALA A C 1
ATOM 2956 O O . ALA A 1 406 ? 4.905 -17.839 -7.072 1.00 87.38 406 ALA A O 1
ATOM 2957 N N . ASN A 1 407 ? 5.631 -15.721 -6.708 1.00 88.44 407 ASN A N 1
ATOM 2958 C CA . ASN A 1 407 ? 6.676 -16.065 -5.746 1.00 88.44 407 ASN A CA 1
ATOM 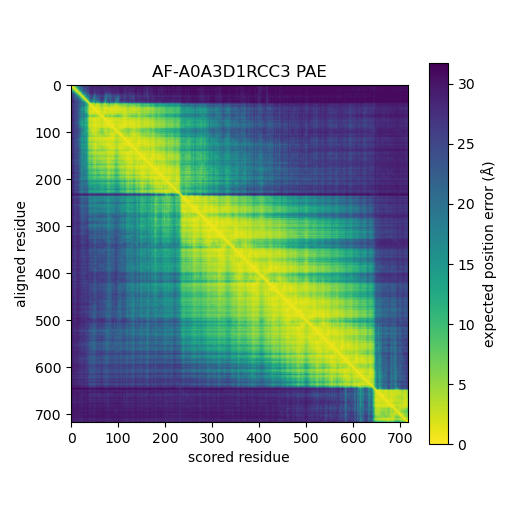2959 C C . ASN A 1 407 ? 6.255 -15.834 -4.287 1.00 88.44 407 ASN A C 1
ATOM 2961 O O . ASN A 1 407 ? 6.676 -16.605 -3.420 1.00 88.44 407 ASN A O 1
ATOM 2965 N N . CYS A 1 408 ? 5.311 -14.921 -4.034 1.00 89.75 408 CYS A N 1
ATOM 2966 C CA . CYS A 1 408 ? 4.774 -14.589 -2.712 1.00 89.75 408 CYS A CA 1
ATOM 2967 C C . CYS A 1 408 ? 3.281 -14.948 -2.531 1.00 89.75 408 CYS A C 1
ATOM 2969 O O . CYS A 1 408 ? 2.480 -14.143 -2.057 1.00 89.75 408 CYS A O 1
ATOM 2971 N N . PRO A 1 409 ? 2.842 -16.197 -2.799 1.00 90.25 409 PRO A N 1
ATOM 2972 C CA . PRO A 1 409 ? 1.422 -16.577 -2.753 1.00 90.25 409 PRO A CA 1
ATOM 2973 C C . PRO A 1 409 ? 0.816 -16.610 -1.340 1.00 90.25 409 PRO A C 1
ATOM 2975 O O . PRO A 1 409 ? -0.380 -16.861 -1.189 1.00 90.25 409 PRO A O 1
ATOM 2978 N N . ALA A 1 410 ? 1.645 -16.469 -0.303 1.00 87.06 410 ALA A N 1
ATOM 2979 C CA . ALA A 1 410 ? 1.223 -16.474 1.092 1.00 87.06 410 ALA A CA 1
ATOM 2980 C C . ALA A 1 410 ? 0.897 -15.072 1.620 1.00 87.06 410 ALA A C 1
ATOM 2982 O O . ALA A 1 410 ? 0.246 -14.982 2.661 1.00 87.06 410 ALA A O 1
ATOM 2983 N N . PHE A 1 411 ? 1.329 -14.014 0.925 1.00 88.44 411 PHE A N 1
ATOM 2984 C CA . PHE A 1 411 ? 0.937 -12.657 1.267 1.00 88.44 411 PHE A CA 1
ATOM 2985 C C . PHE A 1 411 ? -0.565 -12.486 1.014 1.00 88.44 411 PHE A C 1
ATOM 2987 O O . PHE A 1 411 ? -1.069 -12.769 -0.082 1.00 88.44 411 PHE A O 1
ATOM 2994 N N . ILE A 1 412 ? -1.278 -12.085 2.065 1.00 88.31 412 ILE A N 1
ATOM 2995 C CA . ILE A 1 412 ? -2.699 -11.760 2.024 1.00 88.31 412 ILE A CA 1
ATOM 2996 C C . ILE A 1 412 ? -2.765 -10.235 1.986 1.00 88.31 412 ILE A C 1
ATOM 2998 O O . ILE A 1 412 ? -2.322 -9.620 2.951 1.00 88.31 412 ILE A O 1
ATOM 3002 N N . PRO A 1 413 ? -3.280 -9.642 0.897 1.00 90.38 413 PRO A N 1
ATOM 3003 C CA . PRO A 1 413 ? -3.422 -8.198 0.817 1.00 90.38 413 PRO A CA 1
ATOM 3004 C C . PRO A 1 413 ? -4.363 -7.658 1.887 1.00 90.38 413 PRO A C 1
ATOM 3006 O O . PRO A 1 413 ? -5.272 -8.370 2.326 1.00 90.38 413 PRO A O 1
ATOM 3009 N N . ASP A 1 414 ? -4.168 -6.389 2.214 1.00 90.38 414 ASP A N 1
ATOM 3010 C CA . ASP A 1 414 ? -4.986 -5.652 3.165 1.00 90.38 414 ASP A CA 1
ATOM 3011 C C . ASP A 1 414 ? -6.480 -5.734 2.802 1.00 90.38 414 ASP A C 1
ATOM 3013 O O . ASP A 1 414 ? -6.899 -5.433 1.675 1.00 90.38 414 ASP A O 1
ATOM 3017 N N . GLY A 1 415 ? -7.284 -6.175 3.771 1.00 87.12 415 GLY A N 1
ATOM 3018 C CA . GLY A 1 415 ? -8.723 -6.342 3.631 1.00 87.12 415 GLY A CA 1
ATOM 3019 C C . GLY A 1 415 ? -9.508 -5.031 3.526 1.00 87.12 415 GLY A C 1
ATOM 3020 O O . GLY A 1 415 ? -10.611 -5.053 2.963 1.00 87.12 415 GLY A O 1
ATOM 3021 N N . ASP A 1 416 ? -8.971 -3.910 4.022 1.00 88.56 416 ASP A N 1
ATOM 3022 C CA . ASP A 1 416 ? -9.631 -2.597 3.995 1.00 88.56 416 ASP A CA 1
ATOM 3023 C C . ASP A 1 416 ? -8.948 -1.557 3.103 1.00 88.56 416 ASP A C 1
ATOM 3025 O O . ASP A 1 416 ? -9.513 -0.482 2.863 1.00 88.56 416 ASP A O 1
ATOM 3029 N N . CYS A 1 417 ? -7.836 -1.944 2.477 1.00 87.25 417 CYS A N 1
ATOM 3030 C CA . CYS A 1 417 ? -7.166 -1.170 1.444 1.00 87.25 417 CYS A CA 1
ATOM 3031 C C . CYS A 1 417 ? -6.603 0.176 1.933 1.00 87.25 417 CYS A C 1
ATOM 3033 O O . CYS A 1 417 ? -6.711 1.203 1.250 1.00 87.25 417 CYS A O 1
ATOM 3035 N N . GLY A 1 418 ? -5.999 0.160 3.116 1.00 86.56 418 GLY A N 1
ATOM 3036 C CA . GLY A 1 418 ? -5.299 1.271 3.735 1.00 86.56 418 GLY A CA 1
ATOM 3037 C C . GLY A 1 418 ? -6.195 2.179 4.568 1.00 86.56 418 GLY A C 1
ATOM 3038 O O . GLY A 1 418 ? -5.839 3.337 4.802 1.00 86.56 418 GLY A O 1
ATOM 3039 N N . ALA A 1 419 ? -7.363 1.701 4.998 1.00 85.62 419 ALA A N 1
ATOM 3040 C CA . ALA A 1 419 ? -8.188 2.443 5.942 1.00 85.62 419 ALA A CA 1
ATOM 3041 C C . ALA A 1 419 ? -7.628 2.357 7.373 1.00 85.62 419 ALA A C 1
ATOM 3043 O O . ALA A 1 419 ? -7.811 3.320 8.124 1.00 85.62 419 ALA A O 1
ATOM 3044 N N . SER A 1 420 ? -6.902 1.282 7.705 1.00 87.75 420 SER A N 1
ATOM 3045 C CA . SER A 1 420 ? -6.323 1.040 9.037 1.00 87.75 420 SER A CA 1
ATOM 3046 C C . SER A 1 420 ? -4.784 0.949 9.029 1.00 87.75 420 SER A C 1
ATOM 3048 O O . SER A 1 420 ? -4.204 0.048 9.618 1.00 87.75 420 SER A O 1
ATOM 3050 N N . GLN A 1 421 ? -4.106 1.887 8.356 1.00 93.50 421 GLN A N 1
ATOM 3051 C CA . GLN A 1 421 ? -2.638 1.880 8.220 1.00 93.50 421 GLN A CA 1
ATOM 3052 C C . GLN A 1 421 ? -1.900 2.271 9.501 1.00 93.50 421 GLN A C 1
ATOM 3054 O O . GLN A 1 421 ? -2.121 3.362 10.035 1.00 93.50 421 GLN A O 1
ATOM 3059 N N . THR A 1 422 ? -0.929 1.453 9.889 1.00 95.56 422 THR A N 1
ATOM 3060 C CA . THR A 1 422 ? 0.055 1.740 10.936 1.00 95.56 422 THR A CA 1
ATOM 3061 C C . THR A 1 422 ? 1.403 2.117 10.314 1.00 95.56 422 THR A C 1
ATOM 3063 O O . THR A 1 422 ? 1.502 2.434 9.122 1.00 95.56 422 THR A O 1
ATOM 3066 N N . ASN A 1 423 ? 2.449 2.247 11.131 1.00 95.50 423 ASN A N 1
ATOM 3067 C CA . ASN A 1 423 ? 3.764 2.635 10.636 1.00 95.50 423 ASN A CA 1
ATOM 3068 C C . ASN A 1 423 ? 4.743 1.482 10.870 1.00 95.50 423 ASN A C 1
ATOM 3070 O O . ASN A 1 423 ? 5.147 1.350 12.018 1.00 95.50 423 ASN A O 1
ATOM 3074 N N . PRO A 1 424 ? 5.273 0.831 9.816 1.00 96.81 424 PRO A N 1
ATOM 3075 C CA . PRO A 1 424 ? 6.078 -0.399 9.929 1.00 96.81 424 PRO A CA 1
ATOM 3076 C C . PRO A 1 424 ? 7.458 -0.253 10.582 1.00 96.81 424 PRO A C 1
ATOM 3078 O O . PRO A 1 424 ? 8.318 -1.131 10.561 1.00 96.81 424 PRO A O 1
ATOM 3081 N N . LEU A 1 425 ? 7.730 0.932 11.120 1.00 96.50 425 LEU A N 1
ATOM 3082 C CA . LEU A 1 425 ? 8.945 1.260 11.854 1.00 96.50 425 LEU A CA 1
ATOM 3083 C C . LEU A 1 425 ? 8.654 1.522 13.338 1.00 96.50 425 LEU A C 1
ATOM 3085 O O . LEU A 1 425 ? 9.552 1.961 14.072 1.00 96.50 425 LEU A O 1
ATOM 3089 N N . VAL A 1 426 ? 7.401 1.367 13.763 1.00 97.19 426 VAL A N 1
ATOM 3090 C CA . VAL A 1 426 ? 6.875 1.720 15.077 1.00 97.19 426 VAL A CA 1
ATOM 3091 C C . VAL A 1 426 ? 5.887 0.643 15.515 1.00 97.19 426 VAL A C 1
ATOM 3093 O O . VAL A 1 426 ? 4.697 0.782 15.296 1.00 97.19 426 VAL A O 1
ATOM 3096 N N . ALA A 1 427 ? 6.401 -0.329 16.268 1.00 97.44 427 ALA A N 1
ATOM 3097 C CA . ALA A 1 427 ? 5.664 -1.524 16.682 1.00 97.44 427 ALA A CA 1
ATOM 3098 C C . ALA A 1 427 ? 4.408 -1.305 17.556 1.00 97.44 427 ALA A C 1
ATOM 3100 O O . ALA A 1 427 ? 3.772 -2.275 17.941 1.00 97.44 427 ALA A O 1
ATOM 3101 N N . ASP A 1 428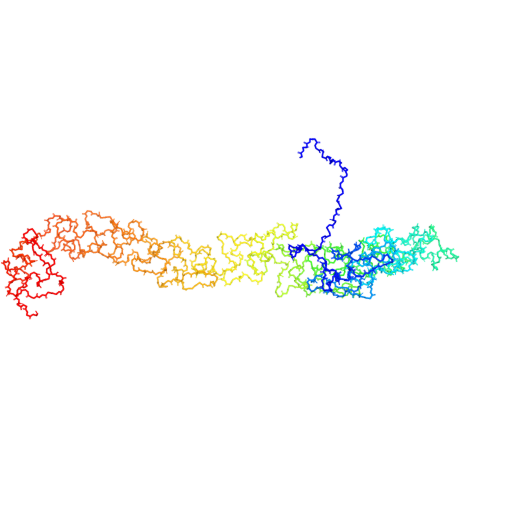 ? 4.151 -0.072 17.984 1.00 97.44 428 ASP A N 1
ATOM 3102 C CA . ASP A 1 428 ? 3.038 0.352 18.846 1.00 97.44 428 ASP A CA 1
ATOM 3103 C C . ASP A 1 428 ? 2.683 1.771 18.384 1.00 97.44 428 ASP A C 1
ATOM 3105 O O . ASP A 1 428 ? 3.334 2.759 18.770 1.00 97.44 428 ASP A O 1
ATOM 3109 N N . HIS A 1 429 ? 1.770 1.849 17.419 1.00 95.75 429 HIS A N 1
ATOM 3110 C CA . HIS A 1 429 ? 1.495 3.054 16.649 1.00 95.75 429 HIS A CA 1
ATOM 3111 C C . HIS A 1 429 ? 0.830 4.140 17.493 1.00 95.75 429 HIS A C 1
ATOM 3113 O O . HIS A 1 429 ? 1.166 5.327 17.356 1.00 95.75 429 HIS A O 1
ATOM 3119 N N . ASP A 1 430 ? -0.093 3.761 18.372 1.00 95.19 430 ASP A N 1
ATOM 3120 C CA . ASP A 1 430 ? -0.833 4.694 19.216 1.00 95.19 430 ASP A CA 1
ATOM 3121 C C . ASP A 1 430 ? -0.203 4.919 20.605 1.00 95.19 430 ASP A C 1
ATOM 3123 O O . ASP A 1 430 ? -0.451 5.951 21.247 1.00 95.19 430 ASP A O 1
ATOM 3127 N N . GLY A 1 431 ? 0.731 4.057 21.008 1.00 96.00 431 GLY A N 1
ATOM 3128 C CA . GLY A 1 431 ? 1.541 4.192 22.210 1.00 96.00 431 GLY A CA 1
ATOM 3129 C C . GLY A 1 431 ? 0.832 3.764 23.491 1.00 96.00 431 GLY A C 1
ATOM 3130 O O . GLY A 1 431 ? 1.184 4.280 24.567 1.00 96.00 431 GLY A O 1
ATOM 3131 N N . ASP A 1 432 ? -0.176 2.902 23.405 1.00 95.69 432 ASP A N 1
ATOM 3132 C CA . ASP A 1 432 ? -0.958 2.437 24.548 1.00 95.69 432 ASP A CA 1
ATOM 3133 C C . ASP A 1 432 ? -0.311 1.244 25.294 1.00 95.69 432 ASP A C 1
ATOM 3135 O O . ASP A 1 432 ? -0.607 0.981 26.472 1.00 95.69 432 ASP A O 1
ATOM 3139 N N . GLY A 1 433 ? 0.679 0.606 24.658 1.00 95.19 433 GLY A N 1
ATOM 3140 C CA . GLY A 1 433 ? 1.451 -0.518 25.174 1.00 95.19 433 GLY A CA 1
ATOM 3141 C C . GLY A 1 433 ? 1.057 -1.896 24.634 1.00 95.19 433 GLY A C 1
ATOM 3142 O O . GLY A 1 433 ? 1.662 -2.884 25.085 1.00 95.19 433 GLY A O 1
ATOM 3143 N N . LEU A 1 434 ? 0.088 -1.987 23.725 1.00 96.12 434 LEU A N 1
ATOM 3144 C CA . LEU A 1 434 ? -0.110 -3.119 22.822 1.00 96.12 434 LEU A CA 1
ATOM 3145 C C . LEU A 1 434 ? 0.716 -2.920 21.551 1.00 96.12 434 LEU A C 1
ATOM 3147 O O . LEU A 1 434 ? 1.244 -1.851 21.291 1.00 96.12 434 LEU A O 1
ATOM 3151 N N . LEU A 1 435 ? 0.975 -4.022 20.853 1.00 97.38 435 LEU A N 1
ATOM 3152 C CA . LEU A 1 435 ? 1.667 -3.977 19.570 1.00 97.38 435 LEU A CA 1
ATOM 3153 C C . LEU A 1 435 ? 0.613 -4.045 18.478 1.00 97.38 435 LEU A C 1
ATOM 3155 O O . LEU A 1 435 ? -0.338 -4.811 18.660 1.00 97.38 435 LEU A O 1
ATOM 3159 N N . ASP A 1 436 ? 0.808 -3.377 17.346 1.00 96.25 436 ASP A N 1
ATOM 3160 C CA . ASP A 1 436 ? -0.255 -3.284 16.340 1.00 96.25 436 ASP A CA 1
ATOM 3161 C C . ASP A 1 436 ? -0.700 -4.685 15.864 1.00 96.25 436 ASP A C 1
ATOM 3163 O O . ASP A 1 436 ? -1.889 -5.013 15.784 1.00 96.25 436 ASP A O 1
ATOM 3167 N N . GLY A 1 437 ? 0.260 -5.597 15.689 1.00 94.12 437 GLY A N 1
ATOM 3168 C CA . GLY A 1 437 ? 0.014 -7.004 15.373 1.00 94.12 437 GLY A CA 1
ATOM 3169 C C . GLY A 1 437 ? -0.511 -7.901 16.498 1.00 94.12 437 GLY A C 1
ATOM 3170 O O . GLY A 1 437 ? -0.810 -9.075 16.224 1.00 94.12 437 GLY A O 1
ATOM 3171 N N . GLU A 1 438 ? -0.589 -7.423 17.744 1.00 95.31 438 GLU A N 1
ATOM 3172 C CA . GLU A 1 438 ? -1.365 -8.052 18.827 1.00 95.31 438 GLU A CA 1
ATOM 3173 C C . GLU A 1 438 ? -2.841 -7.640 18.806 1.00 95.31 438 GLU A C 1
ATOM 3175 O O . GLU A 1 438 ? -3.674 -8.404 19.308 1.00 95.31 438 GLU A O 1
ATOM 3180 N N . GLU A 1 439 ? -3.142 -6.472 18.251 1.00 95.38 439 GLU A N 1
ATOM 3181 C CA . GLU A 1 439 ? -4.481 -5.887 18.197 1.00 95.38 439 GLU A CA 1
ATOM 3182 C C . GLU A 1 439 ? -5.267 -6.401 16.992 1.00 95.38 439 GLU A C 1
ATOM 3184 O O . GLU A 1 439 ? -6.384 -6.895 17.158 1.00 95.38 439 GLU A O 1
ATOM 3189 N N . ASP A 1 440 ? -4.631 -6.463 15.817 1.00 92.88 440 ASP A N 1
ATOM 3190 C CA . ASP A 1 440 ? -5.140 -7.214 14.664 1.00 92.88 440 ASP A CA 1
ATOM 3191 C C . ASP A 1 440 ? -4.860 -8.721 14.850 1.00 92.88 440 ASP A C 1
ATOM 3193 O O . ASP A 1 440 ? -3.874 -9.306 14.376 1.00 92.88 440 ASP A O 1
ATOM 3197 N N . LEU A 1 441 ? -5.753 -9.380 15.594 1.00 91.12 441 LEU A N 1
ATOM 3198 C CA . LEU A 1 441 ? -5.635 -10.790 15.978 1.00 91.12 441 LEU A CA 1
ATOM 3199 C C . LEU A 1 441 ? -5.534 -11.731 14.778 1.00 91.12 441 LEU A C 1
ATOM 3201 O O . LEU A 1 441 ? -4.958 -12.827 14.888 1.00 91.12 441 LEU A O 1
ATOM 3205 N N . ASN A 1 442 ? -6.149 -11.355 13.660 1.00 90.44 442 ASN A N 1
ATOM 3206 C CA . ASN A 1 442 ? -6.228 -12.193 12.478 1.00 90.44 442 ASN A CA 1
ATOM 3207 C C . ASN A 1 442 ? -5.244 -11.791 11.363 1.00 90.44 442 ASN A C 1
ATOM 3209 O O . ASN A 1 442 ? -5.026 -12.598 10.449 1.00 90.44 442 ASN A O 1
ATOM 3213 N N . LYS A 1 443 ? -4.541 -10.665 11.545 1.00 90.94 443 LYS A N 1
ATOM 3214 C CA . LYS A 1 443 ? -3.438 -10.147 10.724 1.00 90.94 443 LYS A CA 1
ATOM 3215 C C . LYS A 1 443 ? -3.861 -9.925 9.276 1.00 90.94 443 LYS A C 1
ATOM 3217 O O . LYS A 1 443 ? -3.183 -10.397 8.356 1.00 90.94 443 LYS A O 1
ATOM 3222 N N . ASN A 1 444 ? -5.028 -9.314 9.085 1.00 89.88 444 ASN A N 1
ATOM 3223 C CA . ASN A 1 444 ? -5.600 -9.025 7.768 1.00 89.88 444 ASN A CA 1
ATOM 3224 C C . ASN A 1 444 ? -5.581 -7.533 7.397 1.00 89.88 444 ASN A C 1
ATOM 3226 O O . ASN A 1 444 ? -6.041 -7.207 6.299 1.00 89.88 444 ASN A O 1
ATOM 3230 N N . GLY A 1 445 ? -5.051 -6.669 8.270 1.00 89.19 445 GLY A N 1
ATOM 3231 C CA . GLY A 1 445 ? -4.933 -5.226 8.055 1.00 89.19 445 GLY A CA 1
ATOM 3232 C C . GLY A 1 445 ? -6.219 -4.458 8.340 1.00 89.19 445 GLY A C 1
ATOM 3233 O O . GLY A 1 445 ? -6.306 -3.277 8.029 1.00 89.19 445 GLY A O 1
ATOM 3234 N N . VAL A 1 446 ? -7.227 -5.110 8.922 1.00 91.12 446 VAL A N 1
ATOM 3235 C CA . VAL A 1 446 ? -8.547 -4.537 9.188 1.00 91.12 446 VAL A CA 1
ATOM 3236 C C . VAL A 1 446 ? -8.850 -4.638 10.669 1.00 91.12 446 VAL A C 1
ATOM 3238 O O . VAL A 1 446 ? -8.739 -5.708 11.249 1.00 91.12 446 VAL A O 1
ATOM 3241 N N . VAL A 1 447 ? -9.346 -3.551 11.259 1.00 90.81 447 VAL A N 1
ATOM 3242 C CA . VAL A 1 447 ? -9.918 -3.605 12.611 1.00 90.81 447 VAL A CA 1
ATOM 3243 C C . VAL A 1 447 ? -11.279 -4.312 12.557 1.00 90.81 447 VAL A C 1
ATOM 3245 O O . VAL A 1 447 ? -12.299 -3.710 12.188 1.00 90.81 447 VAL A O 1
ATOM 3248 N N . ASP A 1 448 ? -11.313 -5.603 12.896 1.00 90.75 448 ASP A N 1
ATOM 3249 C CA . ASP A 1 448 ? -12.534 -6.408 12.894 1.00 90.75 448 ASP A CA 1
ATOM 3250 C C . ASP A 1 448 ? -13.338 -6.281 14.212 1.00 90.75 448 ASP A C 1
ATOM 3252 O O . ASP A 1 448 ? -12.821 -5.930 15.272 1.00 90.75 448 ASP A O 1
ATOM 3256 N N . PRO A 1 449 ? -14.653 -6.589 14.211 1.00 90.12 449 PRO A N 1
ATOM 3257 C CA . PRO A 1 449 ? -15.437 -6.594 15.443 1.00 90.12 449 PRO A CA 1
ATOM 3258 C C . PRO A 1 449 ? -14.889 -7.574 16.493 1.00 90.12 449 PRO A C 1
ATOM 3260 O O . PRO A 1 449 ? -14.919 -8.791 16.285 1.00 90.12 449 PRO A O 1
ATOM 3263 N N . GLY A 1 450 ? -14.512 -7.045 17.659 1.00 89.12 450 GLY A N 1
ATOM 3264 C CA . GLY A 1 450 ? -13.908 -7.807 18.758 1.00 89.12 450 GLY A CA 1
ATOM 3265 C C . GLY A 1 450 ? -12.379 -7.735 18.802 1.00 89.12 450 GLY A C 1
ATOM 3266 O O . GLY A 1 450 ? -11.782 -8.430 19.622 1.00 89.12 450 GLY A O 1
ATOM 3267 N N . GLU A 1 451 ? -11.767 -6.936 17.932 1.00 94.06 451 GLU A N 1
ATOM 3268 C CA . GLU A 1 451 ? -10.364 -6.526 17.996 1.00 94.06 451 GLU A CA 1
ATOM 3269 C C . GLU A 1 451 ? -10.265 -5.100 18.548 1.00 94.06 451 GLU A C 1
ATOM 3271 O O . GLU A 1 451 ? -11.203 -4.306 18.401 1.00 94.06 451 GLU A O 1
ATOM 3276 N N . SER A 1 452 ? -9.141 -4.800 19.200 1.00 95.00 452 SER A N 1
ATOM 3277 C CA . SER A 1 452 ? -8.750 -3.423 19.486 1.00 95.00 452 SER A CA 1
ATOM 3278 C C . SER A 1 452 ? -8.107 -2.804 18.244 1.00 95.00 452 SER A C 1
ATOM 3280 O O . SER A 1 452 ? -7.790 -3.490 17.272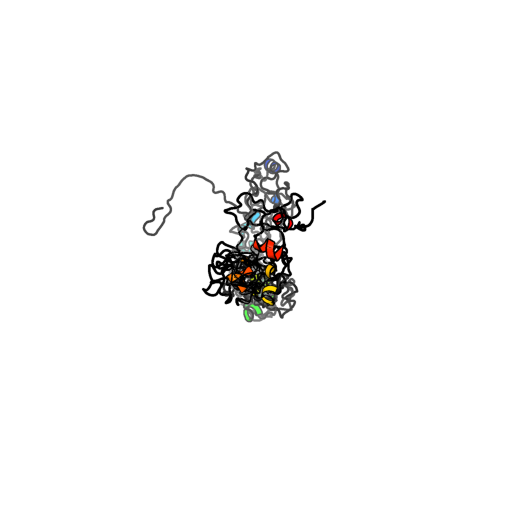 1.00 95.00 452 SER A O 1
ATOM 3282 N N . SER A 1 453 ? -8.016 -1.485 18.224 1.00 94.44 453 SER A N 1
ATOM 3283 C CA . SER A 1 453 ? -7.587 -0.695 17.085 1.00 94.44 453 SER A CA 1
ATOM 3284 C C . SER A 1 453 ? -6.193 -0.132 17.357 1.00 94.44 453 SER A C 1
ATOM 3286 O O . SER A 1 453 ? -6.113 0.815 18.135 1.00 94.44 453 SER A O 1
ATOM 3288 N N . PRO A 1 454 ? -5.171 -0.477 16.552 1.00 95.38 454 PRO A N 1
ATOM 3289 C CA . PRO A 1 454 ? -3.808 0.045 16.725 1.00 95.38 454 PRO A CA 1
ATOM 3290 C C . PRO A 1 454 ? -3.658 1.547 16.440 1.00 95.38 454 PRO A C 1
ATOM 3292 O O . PRO A 1 454 ? -2.592 2.147 16.548 1.00 95.38 454 PRO A O 1
ATOM 3295 N N . LEU A 1 455 ? -4.739 2.194 16.003 1.00 93.81 455 LEU A N 1
ATOM 3296 C CA . LEU A 1 455 ? -4.794 3.628 15.736 1.00 93.81 455 LEU A CA 1
ATOM 3297 C C . LEU A 1 455 ? -5.399 4.435 16.890 1.00 93.81 455 LEU A C 1
ATOM 3299 O O . LEU A 1 455 ? -5.572 5.655 16.747 1.00 93.81 455 LEU A O 1
ATOM 3303 N N . ARG A 1 456 ? -5.828 3.787 17.978 1.00 94.69 456 ARG A N 1
ATOM 3304 C CA . ARG A 1 456 ? -6.679 4.397 19.000 1.00 94.69 456 ARG A CA 1
ATOM 3305 C C . ARG A 1 456 ? -6.345 3.864 20.386 1.00 94.69 456 ARG A C 1
ATOM 3307 O O . ARG A 1 456 ? -6.804 2.798 20.744 1.00 94.69 456 ARG A O 1
ATOM 3314 N N . LEU A 1 457 ? -5.778 4.747 21.214 1.00 96.56 457 LEU A N 1
ATOM 3315 C CA . LEU A 1 457 ? -5.399 4.429 22.595 1.00 96.56 457 LEU A CA 1
ATOM 3316 C C . LEU A 1 457 ? -6.531 3.845 23.462 1.00 96.56 457 LEU A C 1
ATOM 3318 O O . LEU A 1 457 ? -6.227 3.342 24.530 1.00 96.56 457 LEU A O 1
ATOM 3322 N N . ASP A 1 458 ? -7.796 4.069 23.102 1.00 96.94 458 ASP A N 1
ATOM 3323 C CA . ASP A 1 458 ? -9.016 3.642 23.809 1.00 96.94 458 ASP A CA 1
ATOM 3324 C C . ASP A 1 458 ? -10.036 3.277 22.718 1.00 96.94 458 ASP A C 1
ATOM 3326 O O . ASP A 1 458 ? -10.731 4.135 22.138 1.00 96.94 458 ASP A O 1
ATOM 3330 N N . SER A 1 459 ? -10.018 2.008 22.322 1.00 95.50 459 SER A N 1
ATOM 3331 C CA . SER A 1 459 ? -10.727 1.503 21.148 1.00 95.50 459 SER A CA 1
ATOM 3332 C C . SER A 1 459 ? -12.234 1.610 21.288 1.00 95.50 459 SER A C 1
ATOM 3334 O O . SER A 1 459 ? -12.935 2.007 20.341 1.00 95.50 459 SER A O 1
ATOM 3336 N N . ASP A 1 460 ? -12.740 1.308 22.474 1.00 95.06 460 ASP A N 1
ATOM 3337 C CA . ASP A 1 460 ? -14.162 1.180 22.742 1.00 95.06 460 ASP A CA 1
ATOM 3338 C C . ASP A 1 460 ? -14.773 2.401 23.469 1.00 95.06 460 ASP A C 1
ATOM 3340 O O . ASP A 1 460 ? -16.000 2.571 23.490 1.00 95.06 460 ASP A O 1
ATOM 3344 N N . CYS A 1 461 ? -13.933 3.354 23.879 1.00 95.50 461 CYS A N 1
ATOM 3345 C CA . CYS A 1 461 ? -14.292 4.627 24.500 1.00 95.50 461 CYS A CA 1
ATOM 3346 C C . CYS A 1 461 ? -14.921 4.532 25.884 1.00 95.50 461 CYS A C 1
ATOM 3348 O O . CYS A 1 461 ? -15.765 5.372 26.247 1.00 95.50 461 CYS A O 1
ATOM 3350 N N . ASP A 1 462 ? -14.496 3.556 26.667 1.00 95.88 462 ASP A N 1
ATOM 3351 C CA . ASP A 1 462 ? -14.961 3.342 28.027 1.00 95.88 462 ASP A CA 1
ATOM 3352 C C . ASP A 1 462 ? -14.157 4.125 29.085 1.00 95.88 462 ASP A C 1
ATOM 3354 O O . ASP A 1 462 ? -14.572 4.204 30.243 1.00 95.88 462 ASP A O 1
ATOM 3358 N N . GLY A 1 463 ? -13.054 4.773 28.686 1.00 95.56 463 GLY A N 1
ATOM 3359 C CA . GLY A 1 463 ? -12.191 5.573 29.554 1.00 95.56 463 GLY A CA 1
ATOM 3360 C C . GLY A 1 463 ? -10.930 4.866 30.063 1.00 95.56 463 GLY A C 1
ATOM 3361 O O . GLY A 1 463 ? -10.179 5.483 30.840 1.00 95.56 463 GLY A O 1
ATOM 3362 N N . LEU A 1 464 ? -10.675 3.629 29.643 1.00 96.19 464 LEU A N 1
ATOM 3363 C CA . LEU A 1 464 ? -9.417 2.903 29.798 1.00 96.19 464 LEU A CA 1
ATOM 3364 C C . LEU A 1 464 ? -8.662 2.854 28.471 1.00 96.19 464 LEU A C 1
ATOM 3366 O O . LEU A 1 464 ? -9.210 3.150 27.427 1.00 96.19 464 LEU A O 1
ATOM 3370 N N . ALA A 1 465 ? -7.351 2.628 28.545 1.00 97.31 465 ALA A N 1
ATOM 3371 C CA . ALA A 1 465 ? -6.561 2.396 27.342 1.00 97.31 465 ALA A CA 1
ATOM 3372 C C . ALA A 1 465 ? -6.408 0.895 27.115 1.00 97.31 465 ALA A C 1
ATOM 3374 O O . ALA A 1 465 ? -6.238 0.177 28.108 1.00 97.31 465 ALA A O 1
ATOM 3375 N N . ASP A 1 466 ? -6.359 0.431 25.872 1.00 97.38 466 ASP A N 1
ATOM 3376 C CA . ASP A 1 466 ? -6.452 -1.001 25.555 1.00 97.38 466 ASP A CA 1
ATOM 3377 C C . ASP A 1 466 ? -5.299 -1.802 26.200 1.00 97.38 466 ASP A C 1
ATOM 3379 O O . ASP A 1 466 ? -5.474 -2.865 26.822 1.00 97.38 466 ASP A O 1
ATOM 3383 N N . GLY A 1 467 ? -4.092 -1.239 26.180 1.00 96.38 467 GLY A N 1
ATOM 3384 C CA . GLY A 1 467 ? -2.927 -1.765 26.885 1.00 96.38 467 GLY A CA 1
ATOM 3385 C C . GLY A 1 467 ? -3.078 -1.768 28.408 1.00 96.38 467 GLY A C 1
ATOM 3386 O O . GLY A 1 467 ? -2.639 -2.709 29.085 1.00 96.38 467 GLY A O 1
ATOM 3387 N N . GLU A 1 468 ? -3.735 -0.757 28.982 1.00 96.31 468 GLU A N 1
ATOM 3388 C CA . GLU A 1 468 ? -4.035 -0.689 30.416 1.00 96.31 468 GLU A CA 1
ATOM 3389 C C . GLU A 1 468 ? -5.062 -1.755 30.829 1.00 96.31 468 GLU A C 1
ATOM 3391 O O . GLU A 1 468 ? -4.889 -2.418 31.863 1.00 96.31 468 GLU A O 1
ATOM 3396 N N . GLU A 1 469 ? -6.081 -1.967 30.010 1.00 96.44 469 GLU A N 1
ATOM 3397 C CA . GLU A 1 469 ? -7.096 -2.993 30.193 1.00 96.44 469 GLU A CA 1
ATOM 3398 C C . GLU A 1 469 ? -6.482 -4.385 30.236 1.00 96.44 469 GLU A C 1
ATOM 3400 O O . GLU A 1 469 ? -6.597 -5.081 31.252 1.00 96.44 469 GLU A O 1
ATOM 3405 N N . ARG A 1 470 ? -5.711 -4.777 29.215 1.00 93.94 470 ARG A N 1
ATOM 3406 C CA . ARG A 1 470 ? -5.071 -6.106 29.193 1.00 93.94 470 ARG A CA 1
ATOM 3407 C C . ARG A 1 470 ? -4.063 -6.279 30.330 1.00 93.94 470 ARG A C 1
ATOM 3409 O O . ARG A 1 470 ? -3.963 -7.368 30.913 1.00 93.94 470 ARG A O 1
ATOM 3416 N N . ALA A 1 471 ? -3.303 -5.233 30.668 1.00 94.50 471 ALA A N 1
ATOM 3417 C CA . ALA A 1 471 ? -2.218 -5.330 31.642 1.00 94.50 471 ALA A CA 1
ATOM 3418 C C . ALA A 1 471 ? -2.682 -5.293 33.108 1.00 94.50 471 ALA A C 1
ATOM 3420 O O . ALA A 1 471 ? -2.096 -5.991 33.950 1.00 94.50 471 ALA A O 1
ATOM 3421 N N . LEU A 1 472 ? -3.688 -4.475 33.442 1.00 93.75 472 LEU A N 1
ATOM 3422 C CA . LEU A 1 472 ? -4.068 -4.180 34.828 1.00 93.75 472 LEU A CA 1
ATOM 3423 C C . LEU A 1 472 ? -5.459 -4.691 35.203 1.00 93.75 472 LEU A C 1
ATOM 3425 O O . LEU A 1 472 ? -5.585 -5.316 36.263 1.00 93.75 472 LEU A O 1
ATOM 3429 N N . PHE A 1 473 ? -6.468 -4.446 34.368 1.00 94.38 473 PHE A N 1
ATOM 3430 C CA . PHE A 1 473 ? -7.876 -4.672 34.726 1.00 94.38 473 PHE A CA 1
ATOM 3431 C C . PHE A 1 473 ? -8.436 -6.003 34.212 1.00 94.38 473 PHE A C 1
ATOM 3433 O O . PHE A 1 473 ? -9.287 -6.598 34.870 1.00 94.38 473 PHE A O 1
ATOM 3440 N N . ARG A 1 474 ? -7.828 -6.558 33.157 1.00 92.81 474 ARG A N 1
ATOM 3441 C CA . ARG A 1 474 ? -8.228 -7.786 32.448 1.00 92.81 474 ARG A CA 1
ATOM 3442 C C . ARG A 1 474 ? -9.633 -7.708 31.854 1.00 92.81 474 ARG A C 1
ATOM 3444 O O . ARG A 1 474 ? -10.336 -8.721 31.834 1.00 92.81 474 ARG A O 1
ATOM 3451 N N . THR A 1 475 ? -9.988 -6.518 31.405 1.00 95.94 475 THR A N 1
ATOM 3452 C CA . THR A 1 475 ? -11.170 -6.218 30.604 1.00 95.94 475 THR A CA 1
ATOM 3453 C C . THR A 1 475 ? -10.887 -6.485 29.126 1.00 95.94 475 THR A C 1
ATOM 3455 O O . THR A 1 475 ? -9.761 -6.861 28.765 1.00 95.94 475 THR A O 1
ATOM 3458 N N . ASP A 1 476 ? -11.933 -6.457 28.308 1.00 95.00 476 ASP A N 1
ATOM 3459 C CA . ASP A 1 476 ? -11.872 -6.697 26.868 1.00 95.00 476 ASP A CA 1
ATOM 3460 C C . ASP A 1 476 ? -11.853 -5.352 26.126 1.00 95.00 476 ASP A C 1
ATOM 3462 O O . ASP A 1 476 ? -12.913 -4.743 26.040 1.00 95.00 476 ASP A O 1
ATOM 3466 N N . PRO A 1 477 ? -10.720 -4.933 25.526 1.00 96.06 477 PRO A N 1
ATOM 3467 C CA . PRO A 1 477 ? -10.585 -3.577 24.980 1.00 96.06 477 PRO A CA 1
ATOM 3468 C C . PRO A 1 477 ? -11.470 -3.215 23.788 1.00 96.06 477 PRO A C 1
ATOM 3470 O O . PRO A 1 477 ? -11.485 -2.090 23.298 1.00 96.06 477 PRO A O 1
ATOM 3473 N N . ALA A 1 478 ? -12.175 -4.202 23.241 1.00 95.19 478 ALA A N 1
ATOM 3474 C CA . ALA A 1 478 ? -13.145 -3.990 22.178 1.00 95.19 478 ALA A CA 1
ATOM 3475 C C . ALA A 1 478 ? -14.585 -3.870 22.716 1.00 95.19 478 ALA A C 1
ATOM 3477 O O . ALA A 1 478 ? -15.546 -3.856 21.929 1.00 95.19 478 ALA A O 1
ATOM 3478 N N . ARG A 1 479 ? -14.777 -3.886 24.039 1.00 95.19 479 ARG A N 1
ATOM 3479 C CA . ARG A 1 479 ? -16.076 -3.983 24.705 1.00 95.19 479 ARG A CA 1
ATOM 3480 C C . ARG A 1 479 ? -16.149 -3.025 25.902 1.00 95.19 479 ARG A C 1
ATOM 3482 O O . ARG A 1 479 ? -15.738 -3.421 26.985 1.00 95.19 479 ARG A O 1
ATOM 3489 N N . PRO A 1 480 ? -16.904 -1.912 25.784 1.00 95.88 480 PRO A N 1
ATOM 3490 C CA . PRO A 1 480 ? -16.900 -0.861 26.808 1.00 95.88 480 PRO A CA 1
ATOM 3491 C C . PRO A 1 480 ? -17.442 -1.255 28.189 1.00 95.88 480 PRO A C 1
ATOM 3493 O O . PRO A 1 480 ? -17.481 -0.435 29.096 1.00 95.88 480 PRO A O 1
ATOM 3496 N N . ASP A 1 481 ? -18.025 -2.446 28.272 1.00 96.56 481 ASP A N 1
ATOM 3497 C CA . ASP A 1 481 ? -18.717 -3.033 29.414 1.00 96.56 481 ASP A CA 1
ATOM 3498 C C . ASP A 1 481 ? -18.461 -4.549 29.309 1.00 96.56 481 ASP A C 1
ATOM 3500 O O . ASP A 1 481 ? -19.074 -5.287 28.502 1.00 96.56 481 ASP A O 1
ATOM 3504 N N . THR A 1 482 ? -17.434 -4.996 30.027 1.00 96.56 482 THR A N 1
ATOM 3505 C CA . THR A 1 482 ? -16.854 -6.332 29.903 1.00 96.56 482 THR A CA 1
ATOM 3506 C C . THR A 1 482 ? -17.786 -7.405 30.459 1.00 96.56 482 THR A C 1
ATOM 3508 O O . THR A 1 482 ? -17.919 -8.484 29.847 1.00 96.56 482 THR A O 1
ATOM 3511 N N . ASP A 1 483 ? -18.471 -7.146 31.569 1.00 95.56 483 ASP A N 1
ATOM 3512 C CA . ASP A 1 483 ? -19.361 -8.111 32.218 1.00 95.56 483 ASP A CA 1
ATOM 3513 C C . ASP A 1 483 ? -20.848 -7.963 31.848 1.00 95.56 483 ASP A C 1
ATOM 3515 O O . ASP A 1 483 ? -21.608 -8.934 31.969 1.00 95.56 483 ASP A O 1
ATOM 3519 N N . GLY A 1 484 ? -21.221 -6.844 31.231 1.00 96.75 484 GLY A N 1
ATOM 3520 C CA . GLY A 1 484 ? -22.515 -6.604 30.609 1.00 96.75 484 GLY A CA 1
ATOM 3521 C C . GLY A 1 484 ? -23.600 -6.125 31.569 1.00 96.75 484 GLY A C 1
ATOM 3522 O O . GLY A 1 484 ? -24.784 -6.374 31.289 1.00 96.75 484 GLY A O 1
ATOM 3523 N N . ASP A 1 485 ? -23.241 -5.514 32.694 1.00 95.94 485 ASP A N 1
ATOM 3524 C CA . ASP A 1 485 ? -24.193 -5.020 33.691 1.00 95.94 485 ASP A CA 1
ATOM 3525 C C . ASP A 1 485 ? -24.743 -3.610 33.371 1.00 95.94 485 ASP A C 1
ATOM 3527 O O . ASP A 1 485 ? -25.849 -3.230 33.789 1.00 95.94 485 ASP A O 1
ATOM 3531 N N . GLY A 1 486 ? -24.053 -2.886 32.487 1.00 95.06 486 GLY A N 1
ATOM 3532 C CA . GLY A 1 486 ? -24.413 -1.575 31.979 1.00 95.06 486 GLY A CA 1
ATOM 3533 C C . GLY A 1 486 ? -23.617 -0.397 32.538 1.00 95.06 486 GLY A C 1
ATOM 3534 O O . GLY A 1 486 ? -23.937 0.724 32.114 1.00 95.06 486 GLY A O 1
ATOM 3535 N N . ILE A 1 487 ? -22.657 -0.612 33.438 1.00 96.00 487 ILE A N 1
ATOM 3536 C CA . ILE A 1 487 ? -21.616 0.355 33.809 1.00 96.00 487 ILE A CA 1
ATOM 3537 C C . ILE A 1 487 ? -20.413 0.141 32.871 1.00 96.00 487 ILE A C 1
ATOM 3539 O O . ILE A 1 487 ? -20.221 -0.940 32.334 1.00 96.00 487 ILE A O 1
ATOM 3543 N N . LEU A 1 488 ? -19.678 1.210 32.554 1.00 97.06 488 LEU A N 1
ATOM 3544 C CA . LEU A 1 488 ? -18.492 1.108 31.694 1.00 97.06 488 LEU A CA 1
ATOM 3545 C C . LEU A 1 488 ? -17.264 0.741 32.530 1.00 97.06 488 LEU A C 1
ATOM 3547 O O . LEU A 1 488 ? -17.117 1.318 33.613 1.00 97.06 488 LEU A O 1
ATOM 3551 N N . ASP A 1 489 ? -16.341 -0.071 32.014 1.00 97.38 489 ASP A N 1
ATOM 3552 C CA . ASP A 1 489 ? -15.214 -0.577 32.818 1.00 97.38 489 ASP A CA 1
ATOM 3553 C C . ASP A 1 489 ? -14.353 0.575 33.383 1.00 97.38 489 ASP A C 1
ATOM 3555 O O . ASP A 1 489 ? -13.923 0.574 34.548 1.00 97.38 489 ASP A O 1
ATOM 3559 N N . GLY A 1 490 ? -14.155 1.637 32.598 1.00 96.44 490 GLY A N 1
ATOM 3560 C CA . GLY A 1 490 ? -13.515 2.867 33.057 1.00 96.44 490 GLY A CA 1
ATOM 3561 C C . GLY A 1 490 ? -14.267 3.603 34.171 1.00 96.44 490 GLY A C 1
ATOM 3562 O O . GLY A 1 490 ? -13.618 4.155 35.069 1.00 96.44 490 GLY A O 1
ATOM 3563 N N . VAL A 1 491 ? -15.604 3.604 34.173 1.00 97.06 491 VAL A N 1
ATOM 3564 C CA . VAL A 1 491 ? -16.408 4.167 35.277 1.00 97.06 491 VAL A CA 1
ATOM 3565 C C . VAL A 1 491 ? -16.199 3.336 36.537 1.00 97.06 491 VAL A C 1
ATOM 3567 O O . VAL A 1 491 ? -15.815 3.883 37.562 1.00 97.06 491 VAL A O 1
ATOM 3570 N N . GLU A 1 492 ? -16.300 2.018 36.451 1.00 96.88 492 GLU A N 1
ATOM 3571 C CA . GLU A 1 492 ? -16.173 1.120 37.604 1.00 96.88 492 GLU A CA 1
ATOM 3572 C C . GLU A 1 492 ? -14.835 1.248 38.347 1.00 96.88 492 GLU A C 1
ATOM 3574 O O . GLU A 1 492 ? -14.763 1.152 39.577 1.00 96.88 492 GLU A O 1
ATOM 3579 N N . VAL A 1 493 ? -13.744 1.535 37.627 1.00 96.50 493 VAL A N 1
ATOM 3580 C CA . VAL A 1 493 ? -12.426 1.769 38.246 1.00 96.50 493 VAL A CA 1
ATOM 3581 C C . VAL A 1 493 ? -12.176 3.235 38.638 1.00 96.50 493 VAL A C 1
ATOM 3583 O O . VAL A 1 493 ? -11.091 3.570 39.151 1.00 96.50 493 VAL A O 1
ATOM 3586 N N . GLY A 1 494 ? -13.166 4.109 38.445 1.00 95.44 494 GLY A N 1
ATOM 3587 C CA . GLY A 1 494 ? -13.199 5.511 38.856 1.00 95.44 494 GLY A CA 1
ATOM 3588 C C . GLY A 1 494 ? -12.452 6.464 37.917 1.00 95.44 494 GLY A C 1
ATOM 3589 O O . GLY A 1 494 ? -11.706 7.339 38.386 1.00 95.44 494 GLY A O 1
ATOM 3590 N N . ARG A 1 495 ? -12.558 6.287 36.593 1.00 96.25 495 ARG A N 1
ATOM 3591 C CA . ARG A 1 495 ? -11.928 7.184 35.605 1.00 96.25 495 ARG A CA 1
ATOM 3592 C C . ARG A 1 495 ? -12.699 8.488 35.484 1.00 96.25 495 ARG A C 1
ATOM 3594 O O . ARG A 1 495 ? -13.894 8.531 35.239 1.00 96.25 495 ARG A O 1
ATOM 3601 N N . THR A 1 496 ? -11.966 9.596 35.567 1.00 94.69 496 THR A N 1
ATOM 3602 C CA . THR A 1 496 ? -12.540 10.950 35.430 1.00 94.69 496 THR A CA 1
ATOM 3603 C C . THR A 1 496 ? -12.250 11.609 34.083 1.00 94.69 496 THR A C 1
ATOM 3605 O O . THR A 1 496 ? -12.716 12.718 33.819 1.00 94.69 496 THR A O 1
ATOM 3608 N N . THR A 1 497 ? -11.458 10.954 33.235 1.00 92.62 497 THR A N 1
ATOM 3609 C CA . THR A 1 497 ? -11.048 11.413 31.903 1.00 92.62 497 THR A CA 1
ATOM 3610 C C . THR A 1 497 ? -10.694 10.195 31.056 1.00 92.62 497 THR A C 1
ATOM 3612 O O . THR A 1 497 ? -10.063 9.292 31.599 1.00 92.62 497 THR A O 1
ATOM 3615 N N . SER A 1 498 ? -11.006 10.214 29.758 1.00 93.88 498 SER A N 1
ATOM 3616 C CA . SER A 1 498 ? -10.487 9.215 28.810 1.00 93.88 498 SER A CA 1
ATOM 3617 C C . SER A 1 498 ? -9.056 9.577 28.375 1.00 93.88 498 SER A C 1
ATOM 3619 O O . SER A 1 498 ? -8.723 10.774 28.315 1.00 93.88 498 SER A O 1
ATOM 3621 N N . PRO A 1 499 ? -8.193 8.571 28.136 1.00 94.31 499 PRO A N 1
ATOM 3622 C CA . PRO A 1 499 ? -6.856 8.770 27.590 1.00 94.31 499 PRO A CA 1
ATOM 3623 C C . PRO A 1 499 ? -6.870 9.151 26.098 1.00 94.31 499 PRO A C 1
ATOM 3625 O O . PRO A 1 499 ? -5.963 9.875 25.678 1.00 94.31 499 PRO A O 1
ATOM 3628 N N . ASP A 1 500 ? -7.900 8.764 25.334 1.00 94.69 500 ASP A N 1
ATOM 3629 C CA . ASP A 1 500 ? -8.063 9.104 23.915 1.00 94.69 500 ASP A CA 1
ATOM 3630 C C . ASP A 1 500 ? -8.923 10.377 23.731 1.00 94.69 500 ASP A C 1
ATOM 3632 O O . ASP A 1 500 ? -10.120 10.402 24.038 1.00 94.69 500 ASP A O 1
ATOM 3636 N N . PRO A 1 501 ? -8.367 11.469 23.174 1.00 90.62 501 PRO A N 1
ATOM 3637 C CA . PRO A 1 501 ? -9.129 12.676 22.860 1.00 90.62 501 PRO A CA 1
ATOM 3638 C C . PRO A 1 501 ? -10.247 12.487 21.822 1.00 90.62 501 PRO A C 1
ATOM 3640 O O . PRO A 1 501 ? -11.107 13.369 21.712 1.00 90.62 501 PRO A O 1
ATOM 3643 N N . ALA A 1 502 ? -10.210 11.421 21.016 1.00 91.06 502 ALA A N 1
ATOM 3644 C CA . ALA A 1 502 ? -11.247 11.104 20.037 1.00 91.06 502 ALA A CA 1
ATOM 3645 C C . ALA A 1 502 ? -12.498 10.489 20.687 1.00 91.06 502 ALA A C 1
ATOM 3647 O O . ALA A 1 502 ? -13.582 10.545 20.094 1.00 91.06 502 ALA A O 1
ATOM 3648 N N . CYS A 1 503 ? -12.377 9.978 21.914 1.00 92.38 503 CYS A N 1
ATOM 3649 C CA . CYS A 1 503 ? -13.474 9.362 22.639 1.00 92.38 503 CYS A CA 1
ATOM 3650 C C . CYS A 1 503 ? -14.445 10.360 23.268 1.00 92.38 503 CYS A C 1
ATOM 3652 O O . CYS A 1 503 ? -14.101 11.450 23.733 1.00 92.38 503 CYS A O 1
ATOM 3654 N N . SER A 1 504 ? -15.706 9.933 23.338 1.00 88.69 504 SER A N 1
ATOM 3655 C CA . SER A 1 504 ? -16.772 10.623 24.065 1.00 88.69 504 SER A CA 1
ATOM 3656 C C . SER A 1 504 ? -17.117 9.863 25.348 1.00 88.69 504 SER A C 1
ATOM 3658 O O . SER A 1 504 ? -18.243 9.397 25.510 1.00 88.69 504 SER A O 1
ATOM 3660 N N . PHE A 1 505 ? -16.154 9.777 26.261 1.00 93.12 505 PHE A N 1
ATOM 3661 C CA . PHE A 1 505 ? -16.324 9.154 27.572 1.00 93.12 505 PHE A CA 1
ATOM 3662 C C . PHE A 1 505 ? -17.055 10.078 28.562 1.00 93.12 505 PHE A C 1
ATOM 3664 O O . PHE A 1 505 ? -16.761 11.277 28.656 1.00 93.12 505 PHE A O 1
ATOM 3671 N N . THR A 1 506 ? -17.999 9.520 29.325 1.00 91.38 506 THR A N 1
ATOM 3672 C CA . THR A 1 506 ? -18.624 10.225 30.454 1.00 91.38 506 THR A CA 1
ATOM 3673 C C . THR A 1 506 ? -17.881 9.861 31.726 1.00 91.38 506 THR A C 1
ATOM 3675 O O . THR A 1 506 ? -17.928 8.724 32.164 1.00 91.38 506 THR A O 1
ATOM 3678 N N . ALA A 1 507 ? -17.214 10.853 32.309 1.00 93.25 507 ALA A N 1
ATOM 3679 C CA . ALA A 1 507 ? -16.462 10.692 33.542 1.00 93.25 507 ALA A CA 1
ATOM 3680 C C . ALA A 1 507 ? -17.322 10.165 34.695 1.00 93.25 507 ALA A C 1
ATOM 3682 O O . ALA A 1 507 ? -18.444 10.638 34.895 1.00 93.25 507 ALA A O 1
ATOM 3683 N N . ASP A 1 508 ? -16.709 9.298 35.493 1.00 95.06 508 ASP A N 1
ATOM 3684 C CA . ASP A 1 508 ? -17.214 8.869 36.787 1.00 95.06 508 ASP A CA 1
ATOM 3685 C C . ASP A 1 508 ? -17.532 10.083 37.691 1.00 95.06 508 ASP A C 1
ATOM 3687 O O . ASP A 1 508 ? -16.759 11.053 37.791 1.00 95.06 508 ASP A O 1
ATOM 3691 N N . ALA A 1 509 ? -18.710 10.045 38.317 1.00 96.12 509 ALA A N 1
ATOM 3692 C CA . ALA A 1 509 ? -19.253 11.110 39.146 1.00 96.12 509 ALA A CA 1
ATOM 3693 C C . ALA A 1 509 ? -18.701 11.118 40.585 1.00 96.12 509 ALA A C 1
ATOM 3695 O O . ALA A 1 509 ? -18.701 12.186 41.216 1.00 96.12 509 ALA A O 1
ATOM 3696 N N . ASP A 1 510 ? -18.222 9.983 41.099 1.00 94.94 510 ASP A N 1
ATOM 3697 C CA . ASP A 1 510 ? -17.545 9.841 42.391 1.00 94.94 510 ASP A CA 1
ATOM 3698 C C . ASP A 1 510 ? -16.489 8.709 42.377 1.00 94.94 510 ASP A C 1
ATOM 3700 O O . ASP A 1 510 ? -16.766 7.587 42.779 1.00 94.94 510 ASP A O 1
ATOM 3704 N N . PRO A 1 511 ? -15.213 9.009 42.057 1.00 93.88 511 PRO A N 1
ATOM 3705 C CA . PRO A 1 511 ? -14.175 7.983 41.860 1.00 93.88 511 PRO A CA 1
ATOM 3706 C C . PRO A 1 511 ? -13.788 7.162 43.100 1.00 93.88 511 PRO A C 1
ATOM 3708 O O . PRO A 1 511 ? -12.807 6.396 43.073 1.00 93.88 511 PRO A O 1
ATOM 3711 N N . SER A 1 512 ? -14.440 7.445 44.231 1.00 91.50 512 SER A N 1
ATOM 3712 C CA . SER A 1 512 ? -14.287 6.728 45.489 1.00 91.50 512 SER A CA 1
ATOM 3713 C C . SER A 1 512 ? -15.236 5.539 45.627 1.00 91.50 512 SER A C 1
ATOM 3715 O O . SER A 1 512 ? -14.894 4.623 46.378 1.00 91.50 512 SER A O 1
ATOM 3717 N N . THR A 1 513 ? -16.345 5.525 44.888 1.00 90.56 513 THR A N 1
ATOM 3718 C CA . THR A 1 513 ? -17.228 4.371 44.698 1.00 90.56 513 THR A CA 1
ATOM 3719 C C . THR A 1 513 ? -16.737 3.604 43.475 1.00 90.56 513 THR A C 1
ATOM 3721 O O . THR A 1 513 ? -16.458 4.197 42.442 1.00 90.56 513 THR A O 1
ATOM 3724 N N . ARG A 1 514 ? -16.454 2.309 43.642 1.00 94.56 514 ARG A N 1
ATOM 3725 C CA . ARG A 1 514 ? -15.820 1.475 42.613 1.00 94.56 514 ARG A CA 1
ATOM 3726 C C . ARG A 1 514 ? -16.358 0.064 42.678 1.00 94.56 514 ARG A C 1
ATOM 3728 O O . ARG A 1 514 ? -16.456 -0.485 43.776 1.00 94.56 514 ARG A O 1
ATOM 3735 N N . THR A 1 515 ? -16.552 -0.515 41.511 1.00 96.06 515 THR A N 1
ATOM 3736 C CA . THR A 1 515 ? -16.989 -1.893 41.299 1.00 96.06 515 THR A CA 1
ATOM 3737 C C . THR A 1 515 ? -15.903 -2.682 40.564 1.00 96.06 515 THR A C 1
ATOM 3739 O O . THR A 1 515 ? -14.756 -2.223 40.431 1.00 96.06 515 THR A O 1
ATOM 3742 N N . LEU A 1 516 ? -16.186 -3.935 40.218 1.00 95.81 516 LEU A N 1
ATOM 3743 C CA . LEU A 1 516 ? -15.257 -4.844 39.562 1.00 95.81 516 LEU A CA 1
ATOM 3744 C C . LEU A 1 516 ? -15.686 -5.085 38.106 1.00 95.81 516 LEU A C 1
ATOM 3746 O O . LEU A 1 516 ? -16.560 -5.918 37.913 1.00 95.81 516 LEU A O 1
ATOM 3750 N N . PRO A 1 517 ? -14.927 -4.602 37.100 1.00 96.50 517 PRO A N 1
ATOM 3751 C CA . PRO A 1 517 ? -15.346 -4.668 35.689 1.00 96.50 517 PRO A CA 1
ATOM 3752 C C . PRO A 1 517 ? -15.519 -6.029 35.016 1.00 96.50 517 PRO A C 1
ATOM 3754 O O . PRO A 1 517 ? -15.727 -6.163 33.817 1.00 96.50 517 PRO A O 1
ATOM 3757 N N . TYR A 1 518 ? -15.289 -7.100 35.758 1.00 93.50 518 TYR A N 1
ATOM 3758 C CA . TYR A 1 518 ? -15.423 -8.470 35.275 1.00 93.50 518 TYR A CA 1
ATOM 3759 C C . TYR A 1 518 ? -16.458 -9.247 36.093 1.00 93.50 518 TYR A C 1
ATOM 3761 O O . TYR A 1 518 ? -16.525 -10.481 35.996 1.00 93.50 518 TYR A O 1
ATOM 3769 N N . SER A 1 519 ? -17.196 -8.556 36.958 1.00 95.56 519 SER A N 1
ATOM 3770 C CA . SER A 1 519 ? -18.149 -9.099 37.906 1.00 95.56 519 SER A CA 1
ATOM 3771 C C . SER A 1 519 ? -19.361 -8.183 37.964 1.00 95.56 519 SER A C 1
ATOM 3773 O O . SER A 1 519 ? -19.397 -7.288 38.792 1.00 95.56 519 SER A O 1
ATOM 3775 N N . ALA A 1 520 ? -20.386 -8.541 37.191 1.00 97.06 520 ALA A N 1
ATOM 3776 C CA . ALA A 1 520 ? -21.658 -7.825 37.091 1.00 97.06 520 ALA A CA 1
ATOM 3777 C C . ALA A 1 520 ? -22.456 -7.696 38.409 1.00 97.06 520 ALA A C 1
ATOM 3779 O O . ALA A 1 520 ? -23.626 -7.362 38.354 1.00 97.06 520 ALA A O 1
ATOM 3780 N N . ASP A 1 521 ? -21.894 -8.121 39.537 1.00 97.31 521 ASP A N 1
ATOM 3781 C CA . ASP A 1 521 ? -22.431 -8.149 40.901 1.00 97.31 521 ASP A CA 1
ATOM 3782 C C . ASP A 1 521 ? -21.187 -8.198 41.809 1.00 97.31 521 ASP A C 1
ATOM 3784 O O . ASP A 1 521 ? -20.559 -9.256 41.996 1.00 97.31 521 ASP A O 1
ATOM 3788 N N . THR A 1 522 ? -20.710 -7.023 42.215 1.00 96.75 522 THR A N 1
ATOM 3789 C CA . THR A 1 522 ? -19.412 -6.825 42.867 1.00 96.75 522 THR A CA 1
ATOM 3790 C C . THR A 1 522 ? -19.403 -7.379 44.284 1.00 96.75 522 THR A C 1
ATOM 3792 O O . THR A 1 522 ? -18.399 -7.971 44.718 1.00 96.75 522 THR A O 1
ATOM 3795 N N . ASP A 1 523 ? -20.491 -7.198 45.021 1.00 95.50 523 ASP A N 1
ATOM 3796 C CA . ASP A 1 523 ? -20.589 -7.605 46.417 1.00 95.50 523 ASP A CA 1
ATOM 3797 C C . ASP A 1 523 ? -21.222 -8.993 46.628 1.00 95.50 523 ASP A C 1
ATOM 3799 O O . ASP A 1 523 ? -20.998 -9.630 47.671 1.00 95.50 523 ASP A O 1
ATOM 3803 N N . GLY A 1 524 ? -21.870 -9.535 45.597 1.00 96.19 524 GLY A N 1
ATOM 3804 C CA . GLY A 1 524 ? -22.390 -10.892 45.542 1.00 96.19 524 GLY A CA 1
ATOM 3805 C C . GLY A 1 524 ? -23.732 -11.080 46.243 1.00 96.19 524 GLY A C 1
ATOM 3806 O O . GLY A 1 524 ? -24.019 -12.210 46.674 1.00 96.19 524 GLY A O 1
ATOM 3807 N N . ASP A 1 525 ? -24.525 -10.025 46.410 1.00 94.81 525 ASP A N 1
ATOM 3808 C CA . ASP A 1 525 ? -25.859 -10.092 47.011 1.00 94.81 525 ASP A CA 1
ATOM 3809 C C . ASP A 1 525 ? -26.950 -10.552 46.009 1.00 94.81 525 ASP A C 1
ATOM 3811 O O . ASP A 1 525 ? -28.028 -11.055 46.374 1.00 94.81 525 ASP A O 1
ATOM 3815 N N . GLY A 1 526 ? -26.611 -10.516 44.718 1.00 94.44 526 GLY A N 1
ATOM 3816 C CA . GLY A 1 526 ? -27.426 -10.945 43.598 1.00 94.44 526 GLY A CA 1
ATOM 3817 C C . GLY A 1 526 ? -28.219 -9.845 42.895 1.00 94.44 526 GLY A C 1
ATOM 3818 O O . GLY A 1 526 ? -29.089 -10.229 42.096 1.00 94.44 526 GLY A O 1
ATOM 3819 N N . ILE A 1 527 ? -28.017 -8.564 43.187 1.00 96.12 527 ILE A N 1
ATOM 3820 C CA . ILE A 1 527 ? -28.432 -7.436 42.348 1.00 96.12 527 ILE A CA 1
ATOM 3821 C C . ILE A 1 527 ? -27.218 -7.024 41.495 1.00 96.12 527 ILE A C 1
ATOM 3823 O O . ILE A 1 527 ? -26.107 -6.997 41.996 1.00 96.12 527 ILE A O 1
ATOM 3827 N N . PRO A 1 528 ? -27.376 -6.804 40.177 1.00 97.31 528 PRO A N 1
ATOM 3828 C CA . PRO A 1 528 ? -26.252 -6.347 39.368 1.00 97.31 528 PRO A CA 1
ATOM 3829 C C . PRO A 1 528 ? -25.856 -4.895 39.648 1.00 97.31 528 PRO A C 1
ATOM 3831 O O . PRO A 1 528 ? -26.758 -4.066 39.793 1.00 97.31 528 PRO A O 1
ATOM 3834 N N . ASP A 1 529 ? -24.569 -4.548 39.569 1.00 97.44 529 ASP A N 1
ATOM 3835 C CA . ASP A 1 529 ? -24.102 -3.204 39.949 1.00 97.44 529 ASP A CA 1
ATOM 3836 C C . ASP A 1 529 ? -24.784 -2.107 39.113 1.00 97.44 529 ASP A C 1
ATOM 3838 O O . ASP A 1 529 ? -25.286 -1.118 39.645 1.00 97.44 529 ASP A O 1
ATOM 3842 N N . GLY A 1 530 ? -24.927 -2.311 37.800 1.00 95.62 530 GLY A N 1
ATOM 3843 C CA . GLY A 1 530 ? -25.657 -1.398 36.908 1.00 95.62 530 GLY A CA 1
ATOM 3844 C C . GLY A 1 530 ? -27.182 -1.320 37.112 1.00 95.62 530 GLY A C 1
ATOM 3845 O O . GLY A 1 530 ? -27.855 -0.522 36.439 1.00 95.62 530 GLY A O 1
ATOM 3846 N N . VAL A 1 531 ? -27.760 -2.163 37.978 1.00 96.75 531 VAL A N 1
ATOM 3847 C CA . VAL A 1 531 ? -29.141 -2.042 38.486 1.00 96.75 531 VAL A CA 1
ATOM 3848 C C . VAL A 1 531 ? -29.173 -1.187 39.750 1.00 96.75 531 VAL A C 1
ATOM 3850 O O . VAL A 1 531 ? -30.098 -0.385 39.897 1.00 96.75 531 VAL A O 1
ATOM 3853 N N . GLU A 1 532 ? -28.177 -1.347 40.615 1.00 96.19 532 GLU A N 1
ATOM 3854 C CA . GLU A 1 532 ? -28.017 -0.589 41.854 1.00 96.19 532 G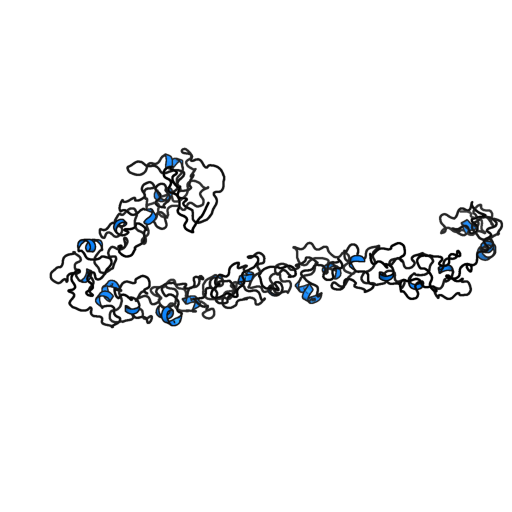LU A CA 1
ATOM 3855 C C . GLU A 1 532 ? -27.629 0.867 41.571 1.00 96.19 532 GLU A C 1
ATOM 3857 O O . GLU A 1 532 ? -28.362 1.775 41.959 1.00 96.19 532 GLU A O 1
ATOM 3862 N N . ASP A 1 533 ? -26.602 1.109 40.749 1.00 95.62 533 ASP A N 1
ATOM 3863 C CA . ASP A 1 533 ? -26.348 2.409 40.115 1.00 95.62 533 ASP A CA 1
ATOM 3864 C C . ASP A 1 533 ? -27.260 2.569 38.890 1.00 95.62 533 ASP A C 1
ATOM 3866 O O . ASP A 1 533 ? -26.862 2.478 37.723 1.00 95.62 533 ASP A O 1
ATOM 3870 N N . GLY A 1 534 ? -28.545 2.807 39.151 1.00 92.94 534 GLY A N 1
ATOM 3871 C CA . GLY A 1 534 ? -29.575 2.870 38.115 1.00 92.94 534 GLY A CA 1
ATOM 3872 C C . GLY A 1 534 ? -29.354 3.968 37.066 1.00 92.94 534 GLY A C 1
ATOM 3873 O O . GLY A 1 534 ? -29.996 3.947 36.004 1.00 92.94 534 GLY A O 1
ATOM 3874 N N . ASN A 1 535 ? -28.478 4.938 37.341 1.00 93.31 535 ASN A N 1
ATOM 3875 C CA . ASN A 1 535 ? -28.122 6.000 36.409 1.00 93.31 535 ASN A CA 1
ATOM 3876 C C . ASN A 1 535 ? -26.714 5.856 35.786 1.00 93.31 535 ASN A C 1
ATOM 3878 O O . ASN A 1 535 ? -26.436 6.552 34.801 1.00 93.31 535 ASN A O 1
ATOM 3882 N N . ARG A 1 536 ? -25.929 4.877 36.259 1.00 94.62 536 ARG A N 1
ATOM 3883 C CA . ARG A 1 536 ? -24.650 4.380 35.719 1.00 94.62 536 ARG A CA 1
ATOM 3884 C C . ARG A 1 536 ? -23.586 5.460 35.638 1.00 94.62 536 ARG A C 1
ATOM 3886 O O . ARG A 1 536 ? -22.886 5.587 34.631 1.00 94.62 536 ARG A O 1
ATOM 3893 N N . ASN A 1 537 ? -23.544 6.321 36.647 1.00 94.75 537 ASN A N 1
ATOM 3894 C CA . ASN A 1 537 ? -22.590 7.425 36.704 1.00 94.75 537 ASN A CA 1
ATOM 3895 C C . ASN A 1 537 ? -21.382 7.121 37.603 1.00 94.75 537 ASN A C 1
ATOM 3897 O O . ASN A 1 537 ? -20.520 7.992 37.734 1.00 94.75 537 ASN A O 1
ATOM 3901 N N . GLY A 1 538 ? -21.325 5.934 38.211 1.00 94.00 538 GLY A N 1
ATOM 3902 C CA . GLY A 1 538 ? -20.263 5.493 39.111 1.00 94.00 538 GLY A CA 1
ATOM 3903 C C . GLY A 1 538 ? -20.390 6.024 40.537 1.00 94.00 538 GLY A C 1
ATOM 3904 O O . GLY A 1 538 ? -19.457 5.886 41.321 1.00 94.00 538 GLY A O 1
ATOM 3905 N N . ARG A 1 539 ? -21.510 6.657 40.903 1.00 95.50 539 ARG A N 1
ATOM 3906 C CA . ARG A 1 539 ? -21.755 7.238 42.228 1.00 95.50 539 ARG A CA 1
ATOM 3907 C C . ARG A 1 539 ? -23.043 6.694 42.824 1.00 95.50 539 ARG A C 1
ATOM 3909 O O . ARG A 1 539 ? -24.092 6.830 42.223 1.00 95.50 539 ARG A O 1
ATOM 3916 N N . VAL A 1 540 ? -22.981 6.284 44.090 1.00 93.88 540 VAL A N 1
ATOM 3917 C CA . VAL A 1 540 ? -24.175 5.947 44.883 1.00 93.88 540 VAL A CA 1
ATOM 3918 C C . VAL A 1 540 ? -25.000 7.215 45.161 1.00 93.88 540 VAL A C 1
ATOM 3920 O O . VAL A 1 540 ? -24.617 8.074 45.976 1.00 93.88 540 VAL A O 1
ATOM 3923 N N . ASP A 1 541 ? -26.119 7.384 44.453 1.00 93.75 541 ASP A N 1
ATOM 3924 C CA . ASP A 1 541 ? -27.040 8.509 44.602 1.00 93.75 541 ASP A CA 1
ATOM 3925 C C . ASP A 1 541 ? -28.206 8.198 45.572 1.00 93.75 541 ASP A C 1
ATOM 3927 O O . ASP A 1 541 ? -28.530 7.052 45.873 1.00 93.75 541 ASP A O 1
ATOM 3931 N N . PRO A 1 542 ? -28.884 9.221 46.133 1.00 92.31 542 PRO A N 1
ATOM 3932 C CA . PRO A 1 542 ? -30.018 8.981 47.022 1.00 92.31 542 PRO A CA 1
ATOM 3933 C C . PRO A 1 542 ? -31.146 8.199 46.334 1.00 92.31 542 PRO A C 1
ATOM 3935 O O . PRO A 1 542 ? -31.772 8.711 45.402 1.00 92.31 542 PRO A O 1
ATOM 3938 N N . GLY A 1 543 ? -31.470 7.026 46.879 1.00 90.12 543 GLY A N 1
ATOM 3939 C CA . GLY A 1 543 ? -32.473 6.119 46.318 1.00 90.12 543 GLY A CA 1
ATOM 3940 C C . GLY A 1 543 ? -31.886 4.914 45.579 1.00 90.12 543 GLY A C 1
ATOM 3941 O O . GLY A 1 543 ? -32.674 4.111 45.093 1.00 90.12 543 GLY A O 1
ATOM 3942 N N . GLU A 1 544 ? -30.560 4.805 45.510 1.00 94.94 544 GLU A N 1
ATOM 3943 C CA . GLU A 1 544 ? -29.801 3.654 45.008 1.00 94.94 544 GLU A CA 1
ATOM 3944 C C . GLU A 1 544 ? -29.194 2.879 46.188 1.00 94.94 544 GLU A C 1
ATOM 3946 O O . GLU A 1 544 ? -28.875 3.490 47.217 1.00 94.94 544 GLU A O 1
ATOM 3951 N N . THR A 1 545 ? -29.070 1.557 46.043 1.00 95.88 545 THR A N 1
ATOM 3952 C CA . THR A 1 545 ? -28.252 0.701 46.919 1.00 95.88 545 THR A CA 1
ATOM 3953 C C . THR A 1 545 ? -26.771 0.851 46.558 1.00 95.88 545 THR A C 1
ATOM 3955 O O . THR A 1 545 ? -26.444 1.407 45.508 1.00 95.88 545 THR A O 1
ATOM 3958 N N . ASP A 1 546 ? -25.866 0.495 47.471 1.00 95.38 546 ASP A N 1
ATOM 3959 C CA . ASP A 1 546 ? -24.417 0.610 47.269 1.00 95.38 546 ASP A CA 1
ATOM 3960 C C . ASP A 1 546 ? -23.868 -0.685 46.642 1.00 95.38 546 ASP A C 1
ATOM 3962 O O . ASP A 1 546 ? -23.723 -1.658 47.376 1.00 95.38 546 ASP A O 1
ATOM 3966 N N . PRO A 1 547 ? -23.445 -0.688 45.359 1.00 96.31 547 PRO A N 1
ATOM 3967 C CA . PRO A 1 547 ? -23.046 -1.914 44.653 1.00 96.31 547 PRO A CA 1
ATOM 3968 C C . PRO A 1 547 ? -21.806 -2.635 45.208 1.00 96.31 547 PRO A C 1
ATOM 3970 O O . PRO A 1 547 ? -21.391 -3.696 44.741 1.00 96.31 547 PRO A O 1
ATOM 3973 N N . ALA A 1 548 ? -21.106 -2.010 46.156 1.00 95.25 548 ALA A N 1
ATOM 3974 C CA . ALA A 1 548 ? -19.949 -2.592 46.825 1.00 95.25 548 ALA A CA 1
ATOM 3975 C C . ALA A 1 548 ? -20.262 -3.057 48.259 1.00 95.25 548 ALA A C 1
ATOM 3977 O O . ALA A 1 548 ? -19.335 -3.446 48.992 1.00 95.25 548 ALA A O 1
ATOM 3978 N N . ASN A 1 549 ? -21.522 -2.981 48.690 1.00 95.88 549 ASN A N 1
ATOM 3979 C CA . ASN A 1 549 ? -21.957 -3.290 50.039 1.00 95.88 549 ASN A CA 1
ATOM 3980 C C . ASN A 1 549 ? -23.292 -4.061 50.043 1.00 95.88 549 ASN A C 1
ATOM 3982 O O . ASN A 1 549 ? -24.340 -3.433 49.944 1.00 95.88 549 ASN A O 1
ATOM 3986 N N . PRO A 1 550 ? -23.278 -5.365 50.381 1.00 96.56 550 PRO A N 1
ATOM 3987 C CA . PRO A 1 550 ? -24.413 -6.263 50.155 1.00 96.56 550 PRO A CA 1
ATOM 3988 C C . PRO A 1 550 ? -25.570 -6.083 51.158 1.00 96.56 550 PRO A C 1
ATOM 3990 O O . PRO A 1 550 ? -26.359 -7.001 51.331 1.00 96.56 550 PRO A O 1
ATOM 3993 N N . ASP A 1 551 ? -25.568 -5.004 51.941 1.00 96.44 551 ASP A N 1
ATOM 3994 C CA . ASP A 1 551 ? -26.493 -4.665 53.039 1.00 96.44 551 ASP A CA 1
ATOM 3995 C C . ASP A 1 551 ? -26.365 -3.145 53.262 1.00 96.44 551 ASP A C 1
ATOM 3997 O O . ASP A 1 551 ? -25.554 -2.673 54.080 1.00 96.44 551 ASP A O 1
ATOM 4001 N N . THR A 1 552 ? -27.046 -2.368 52.418 1.00 95.69 552 THR A N 1
ATOM 4002 C CA . THR A 1 552 ? -26.849 -0.919 52.269 1.00 95.69 552 THR A CA 1
ATOM 4003 C C . THR A 1 552 ? -27.218 -0.149 53.532 1.00 95.69 552 THR A C 1
ATOM 4005 O O . THR A 1 552 ? -26.501 0.784 53.926 1.00 95.69 552 THR A O 1
ATOM 4008 N N . ASP A 1 553 ? -28.312 -0.513 54.192 1.00 94.56 553 ASP A N 1
ATOM 4009 C CA . ASP A 1 553 ? -28.769 0.170 55.400 1.00 94.56 553 ASP A CA 1
ATOM 4010 C C . ASP A 1 553 ? -28.226 -0.428 56.713 1.00 94.56 553 ASP A C 1
ATOM 4012 O O . ASP A 1 553 ? -28.247 0.244 57.759 1.00 94.56 553 ASP A O 1
ATOM 4016 N N . GLY A 1 554 ? -27.607 -1.609 56.646 1.00 95.69 554 GLY A N 1
ATOM 4017 C CA . GLY A 1 554 ? -26.856 -2.232 57.728 1.00 95.69 554 GLY A CA 1
ATOM 4018 C C . GLY A 1 554 ? -27.730 -2.900 58.784 1.00 95.69 554 GLY A C 1
ATOM 4019 O O . GLY A 1 554 ? -27.303 -3.000 59.949 1.00 95.69 554 GLY A O 1
ATOM 4020 N N . ASP A 1 555 ? -28.943 -3.309 58.427 1.00 93.69 555 ASP A N 1
ATOM 4021 C CA . ASP A 1 555 ? -29.899 -3.942 59.332 1.00 93.69 555 ASP A CA 1
ATOM 4022 C C . ASP A 1 555 ? -29.664 -5.462 59.497 1.00 93.69 555 ASP A C 1
ATOM 4024 O O . ASP A 1 555 ? -30.063 -6.082 60.497 1.00 93.69 555 ASP A O 1
ATOM 4028 N N . GLY A 1 556 ? -28.878 -6.045 58.587 1.00 92.31 556 GLY A N 1
ATOM 4029 C CA . GLY A 1 556 ? -28.491 -7.445 58.566 1.00 92.31 556 GLY A CA 1
ATOM 4030 C C . GLY A 1 556 ? -29.212 -8.313 57.534 1.00 92.31 556 GLY A C 1
ATOM 4031 O O . GLY A 1 556 ? -28.880 -9.511 57.489 1.00 92.31 556 GLY A O 1
ATOM 4032 N N . LEU A 1 557 ? -30.148 -7.775 56.756 1.00 93.94 557 LEU A N 1
ATOM 4033 C CA . LEU A 1 557 ? -30.783 -8.407 55.605 1.00 93.94 557 LEU A CA 1
ATOM 4034 C C . LEU A 1 557 ? -30.102 -7.900 54.315 1.00 93.94 557 LEU A C 1
ATOM 4036 O O . LEU A 1 557 ? -29.921 -6.706 54.167 1.00 93.94 557 LEU A O 1
ATOM 4040 N N . PRO A 1 558 ? -29.640 -8.781 53.408 1.00 95.44 558 PRO A N 1
ATOM 4041 C CA . PRO A 1 558 ? -28.966 -8.316 52.194 1.00 95.44 558 PRO A CA 1
ATOM 4042 C C . PRO A 1 558 ? -29.910 -7.663 51.181 1.00 95.44 558 PRO A C 1
ATOM 4044 O O . PRO A 1 558 ? -30.997 -8.208 50.962 1.00 95.44 558 PRO A O 1
ATOM 4047 N N . ASP A 1 559 ? -29.461 -6.629 50.467 1.00 96.25 559 ASP A N 1
ATOM 4048 C CA . ASP A 1 559 ? -30.308 -5.857 49.542 1.00 96.25 559 ASP A CA 1
ATOM 4049 C C . ASP A 1 559 ? -30.971 -6.766 48.491 1.00 96.25 559 ASP A C 1
ATOM 4051 O O . ASP A 1 559 ? -32.176 -6.694 48.248 1.00 96.25 559 ASP A O 1
ATOM 4055 N N . GLY A 1 560 ? -30.233 -7.729 47.936 1.00 94.69 560 GLY A N 1
ATOM 4056 C CA . GLY A 1 560 ? -30.735 -8.707 46.967 1.00 94.69 560 GLY A CA 1
ATOM 4057 C C . GLY A 1 560 ? -31.736 -9.741 47.498 1.00 94.69 560 GLY A C 1
ATOM 4058 O O . GLY A 1 560 ? -32.303 -10.501 46.696 1.00 94.69 560 GLY A O 1
ATOM 4059 N N . ILE A 1 561 ? -31.941 -9.811 48.818 1.00 94.44 561 ILE A N 1
ATOM 4060 C CA . ILE A 1 561 ? -33.044 -10.536 49.473 1.00 94.44 561 ILE A CA 1
ATOM 4061 C C . ILE A 1 561 ? -34.260 -9.625 49.629 1.00 94.44 561 ILE A C 1
ATOM 4063 O O . ILE A 1 561 ? -35.389 -10.079 49.414 1.00 94.44 561 ILE A O 1
ATOM 4067 N N . GLU A 1 562 ? -34.023 -8.368 49.981 1.00 94.88 562 GLU A N 1
ATOM 4068 C CA . GLU A 1 562 ? -35.049 -7.347 50.161 1.00 94.88 562 GLU A CA 1
ATOM 4069 C C . GLU A 1 562 ? -35.720 -6.982 48.836 1.00 94.88 562 GLU A C 1
ATOM 4071 O O . GLU A 1 562 ? -36.942 -7.091 48.713 1.00 94.88 562 GLU A O 1
ATOM 4076 N N . ASP A 1 563 ? -34.934 -6.712 47.793 1.00 94.31 563 ASP A N 1
ATOM 4077 C CA . ASP A 1 563 ? -35.385 -6.647 46.403 1.00 94.31 563 ASP A CA 1
ATOM 4078 C C . ASP A 1 563 ? -35.469 -8.059 45.803 1.00 94.31 563 ASP A C 1
ATOM 4080 O O . ASP A 1 563 ? -34.670 -8.507 44.971 1.00 94.31 563 ASP A O 1
ATOM 4084 N N . ALA A 1 564 ? -36.498 -8.790 46.225 1.00 91.06 564 ALA A N 1
ATOM 4085 C CA . ALA A 1 564 ? -36.743 -10.166 45.806 1.00 91.06 564 ALA A CA 1
ATOM 4086 C C . ALA A 1 564 ? -36.855 -10.336 44.278 1.00 91.06 564 ALA A C 1
ATOM 4088 O O . ALA A 1 564 ? -36.692 -11.453 43.759 1.00 91.06 564 ALA A O 1
ATOM 4089 N N . ASN A 1 565 ? -37.189 -9.265 43.551 1.00 91.75 565 ASN A N 1
ATOM 4090 C CA . ASN A 1 565 ? -37.341 -9.286 42.103 1.00 91.75 565 ASN A CA 1
ATOM 4091 C C . ASN A 1 565 ? -36.141 -8.699 41.331 1.00 91.75 565 ASN A C 1
ATOM 4093 O O . ASN A 1 565 ? -36.073 -8.912 40.112 1.00 91.75 565 ASN A O 1
ATOM 4097 N N . LYS A 1 566 ? -35.163 -8.129 42.049 1.00 93.75 566 LYS A N 1
ATOM 4098 C CA . LYS A 1 566 ? -33.838 -7.694 41.580 1.00 93.75 566 LYS A CA 1
ATOM 4099 C C . LYS A 1 566 ? -33.930 -6.633 40.487 1.00 93.75 566 LYS A C 1
ATOM 4101 O O . LYS A 1 566 ? -33.286 -6.745 39.441 1.00 93.75 566 LYS A O 1
ATOM 4106 N N . ASN A 1 567 ? -34.824 -5.664 40.666 1.00 92.56 567 ASN A N 1
ATOM 4107 C CA . ASN A 1 567 ? -35.055 -4.580 39.710 1.00 92.56 567 ASN A CA 1
ATOM 4108 C C . ASN A 1 567 ? -34.527 -3.209 40.170 1.00 92.56 567 ASN A C 1
ATOM 4110 O O . ASN A 1 567 ? -34.738 -2.226 39.446 1.00 92.56 567 ASN A O 1
ATOM 4114 N N . GLY A 1 568 ? -33.879 -3.154 41.336 1.00 90.75 568 GLY A N 1
ATOM 4115 C CA . GLY A 1 568 ? -33.328 -1.962 41.973 1.00 90.75 568 GLY A CA 1
ATOM 4116 C C . GLY A 1 568 ? -34.399 -1.038 42.550 1.00 90.75 568 GLY A C 1
ATOM 4117 O O . GLY A 1 568 ? -34.209 0.178 42.601 1.00 90.75 568 GLY A O 1
ATOM 4118 N N . ARG A 1 569 ? -35.596 -1.547 42.869 1.00 90.25 569 ARG A N 1
ATOM 4119 C CA . ARG A 1 569 ? -36.715 -0.727 43.354 1.00 90.25 569 ARG A CA 1
ATOM 4120 C C . ARG A 1 569 ? -37.477 -1.435 44.450 1.00 90.25 569 ARG A C 1
ATOM 4122 O O . ARG A 1 569 ? -37.941 -2.547 44.275 1.00 90.25 569 ARG A O 1
ATOM 4129 N N . PHE A 1 570 ? -37.772 -0.680 45.499 1.00 89.81 570 PHE A N 1
ATOM 4130 C CA . PHE A 1 570 ? -38.727 -1.087 46.516 1.00 89.81 570 PHE A CA 1
ATOM 4131 C C . PHE A 1 570 ? -40.149 -1.235 45.935 1.00 89.81 570 PHE A C 1
ATOM 4133 O O . PHE A 1 570 ? -40.820 -0.233 45.633 1.00 89.81 570 PHE A O 1
ATOM 4140 N N . ASP A 1 571 ? -40.626 -2.47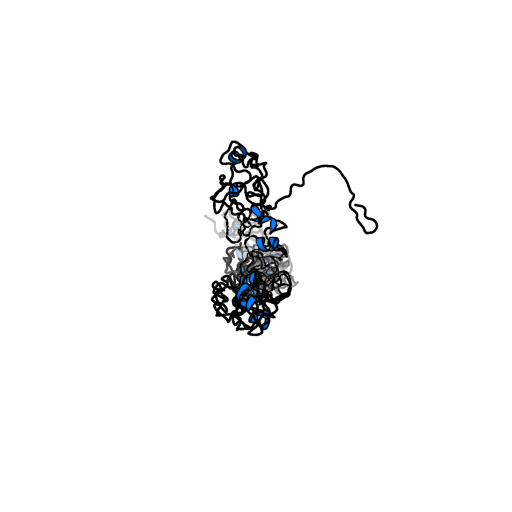5 45.793 1.00 88.75 571 ASP A N 1
ATOM 4141 C CA . ASP A 1 571 ? -41.980 -2.798 45.347 1.00 88.75 571 ASP A CA 1
ATOM 4142 C C . ASP A 1 571 ? -42.916 -3.226 46.495 1.00 88.75 571 ASP A C 1
ATOM 4144 O O . ASP A 1 571 ? -42.554 -3.532 47.630 1.00 88.75 571 ASP A O 1
ATOM 4148 N N . SER A 1 572 ? -44.220 -3.253 46.201 1.00 86.00 572 SER A N 1
ATOM 4149 C CA . SER A 1 572 ? -45.213 -3.704 47.178 1.00 86.00 572 SER A CA 1
ATOM 4150 C C . SER A 1 572 ? -45.052 -5.197 47.471 1.00 86.00 572 SER A C 1
ATOM 4152 O O . SER A 1 572 ? -45.371 -6.038 46.628 1.00 86.00 572 SER A O 1
ATOM 4154 N N . GLY A 1 573 ? -44.675 -5.509 48.711 1.00 85.75 573 GLY A N 1
ATOM 4155 C CA . GLY A 1 573 ? -44.446 -6.878 49.172 1.00 85.75 573 GLY A CA 1
ATOM 4156 C C . GLY A 1 573 ? -42.975 -7.209 49.415 1.00 85.75 573 GLY A C 1
ATOM 4157 O O . GLY A 1 573 ? -42.702 -8.344 49.790 1.00 85.75 573 GLY A O 1
ATOM 4158 N N . GLU A 1 574 ? -42.075 -6.251 49.254 1.00 92.75 574 GLU A N 1
ATOM 4159 C CA . GLU A 1 574 ? -40.656 -6.333 49.613 1.00 92.75 574 GLU A CA 1
ATOM 4160 C C . GLU A 1 574 ? -40.393 -5.565 50.918 1.00 92.75 574 GLU A C 1
ATOM 4162 O O . GLU A 1 574 ? -41.292 -4.858 51.394 1.00 92.75 574 GLU A O 1
ATOM 4167 N N . THR A 1 575 ? -39.220 -5.763 51.518 1.00 93.81 575 THR A N 1
ATOM 4168 C CA . THR A 1 575 ? -38.624 -4.821 52.484 1.00 93.81 575 THR A CA 1
ATOM 4169 C C . THR A 1 575 ? -37.774 -3.809 51.712 1.00 93.81 575 THR A C 1
ATOM 4171 O O . THR A 1 575 ? -37.585 -3.962 50.504 1.00 93.81 575 THR A O 1
ATOM 4174 N N . ASN A 1 576 ? -37.416 -2.691 52.331 1.00 94.06 576 ASN A N 1
ATOM 4175 C CA . ASN A 1 576 ? -36.771 -1.574 51.656 1.00 94.06 576 ASN A CA 1
ATOM 4176 C C . ASN A 1 576 ? -35.265 -1.549 51.972 1.00 94.06 576 ASN A C 1
ATOM 4178 O O . ASN A 1 576 ? -34.937 -1.041 53.038 1.00 94.06 576 ASN A O 1
ATOM 4182 N N . PRO A 1 577 ? -34.379 -1.866 51.004 1.00 95.56 577 PRO A N 1
ATOM 4183 C CA . PRO A 1 577 ? -32.920 -1.938 51.210 1.00 95.56 577 PRO A CA 1
ATOM 4184 C C . PRO A 1 577 ? -32.221 -0.653 51.686 1.00 95.56 577 PRO A C 1
ATOM 4186 O O . PRO A 1 577 ? -31.019 -0.604 51.932 1.00 95.56 577 PRO A O 1
ATOM 4189 N N . LEU A 1 578 ? -32.948 0.466 51.695 1.00 95.31 578 LEU A N 1
ATOM 4190 C CA . LEU A 1 578 ? -32.443 1.787 52.072 1.00 95.31 578 LEU A CA 1
ATOM 4191 C C . LEU A 1 578 ? -33.022 2.271 53.402 1.00 95.31 578 LEU A C 1
ATOM 4193 O O . LEU A 1 578 ? -32.869 3.451 53.754 1.00 95.31 578 LEU A O 1
ATOM 4197 N N . ASN A 1 579 ? -33.782 1.425 54.090 1.00 95.25 579 ASN A N 1
ATOM 4198 C CA . ASN A 1 579 ? -34.484 1.769 55.306 1.00 95.25 579 ASN A CA 1
ATOM 4199 C C . ASN A 1 579 ? -34.540 0.562 56.254 1.00 95.25 579 ASN A C 1
ATOM 4201 O O . ASN A 1 579 ? -35.419 -0.275 56.072 1.00 95.25 579 ASN A O 1
ATOM 4205 N N . PRO A 1 580 ? -33.770 0.593 57.356 1.00 95.81 580 PRO A N 1
ATOM 4206 C CA . PRO A 1 580 ? -33.490 -0.583 58.179 1.00 95.81 580 PRO A CA 1
ATOM 4207 C C . PRO A 1 580 ? -34.671 -1.041 59.052 1.00 95.81 580 PRO A C 1
ATOM 4209 O O . PRO A 1 580 ? -34.446 -1.737 60.026 1.00 95.81 580 PRO A O 1
ATOM 4212 N N . ASP A 1 581 ? -35.881 -0.528 58.822 1.00 95.00 581 ASP A N 1
ATOM 4213 C CA . ASP A 1 581 ? -37.136 -0.793 59.548 1.00 95.00 581 ASP A CA 1
ATOM 4214 C C . ASP A 1 581 ? -38.287 -0.375 58.613 1.00 95.00 581 ASP A C 1
ATOM 4216 O O . ASP A 1 581 ? -38.715 0.792 58.581 1.00 95.00 581 ASP A O 1
ATOM 4220 N N . THR A 1 582 ? -38.706 -1.294 57.741 1.00 94.50 582 THR A N 1
ATOM 4221 C CA . THR A 1 582 ? -39.598 -1.036 56.603 1.00 94.50 582 THR A CA 1
ATOM 4222 C C . THR A 1 582 ? -40.984 -0.562 57.026 1.00 94.50 582 THR A C 1
ATOM 4224 O O . THR A 1 582 ? -41.580 0.289 56.346 1.00 94.50 582 THR A O 1
ATOM 4227 N N . ASP A 1 583 ? -41.527 -1.088 58.119 1.00 90.19 583 ASP A N 1
ATOM 4228 C CA . ASP A 1 583 ? -42.871 -0.750 58.584 1.00 90.19 583 ASP A CA 1
ATOM 4229 C C . ASP A 1 583 ? -42.916 0.283 59.723 1.00 90.19 583 ASP A C 1
ATOM 4231 O O . ASP A 1 583 ? -43.982 0.871 59.971 1.00 90.19 583 ASP A O 1
ATOM 4235 N N . GLY A 1 584 ? -41.758 0.612 60.298 1.00 92.88 584 GLY A N 1
ATOM 4236 C CA . GLY A 1 584 ? -41.548 1.707 61.234 1.00 92.88 584 GLY A CA 1
ATOM 4237 C C . GLY A 1 584 ? -42.022 1.406 62.650 1.00 92.88 584 GLY A C 1
ATOM 4238 O O . GLY A 1 584 ? -42.445 2.338 63.352 1.00 92.88 584 GLY A O 1
ATOM 4239 N N . ASP A 1 585 ? -42.027 0.142 63.057 1.00 87.31 585 ASP A N 1
ATOM 4240 C CA . ASP A 1 585 ? -42.486 -0.281 64.378 1.00 87.31 585 ASP A CA 1
ATOM 4241 C C . ASP A 1 585 ? -41.385 -0.281 65.452 1.00 87.31 585 ASP A C 1
ATOM 4243 O O . ASP A 1 585 ? -41.677 -0.319 66.656 1.00 87.31 585 ASP A O 1
ATOM 4247 N N . GLY A 1 586 ? -40.130 -0.119 65.023 1.00 89.62 586 GLY A N 1
ATOM 4248 C CA . GLY A 1 586 ? -38.953 -0.054 65.868 1.00 89.62 586 GLY A CA 1
ATOM 4249 C C . GLY A 1 586 ? -38.157 -1.352 65.977 1.00 89.62 586 GLY A C 1
ATOM 4250 O O . GLY A 1 586 ? -37.240 -1.365 66.805 1.00 89.62 586 GLY A O 1
ATOM 4251 N N . ILE A 1 587 ? -38.454 -2.409 65.216 1.00 91.00 587 ILE A N 1
ATOM 4252 C CA . ILE A 1 587 ? -37.585 -3.582 65.028 1.00 91.00 587 ILE A CA 1
ATOM 4253 C C . ILE A 1 587 ? -36.966 -3.531 63.620 1.00 91.00 587 ILE A C 1
ATOM 4255 O O . ILE A 1 587 ? -37.675 -3.269 62.663 1.00 91.00 587 ILE A O 1
ATOM 4259 N N . PRO A 1 588 ? -35.648 -3.762 63.467 1.00 94.25 588 PRO A N 1
ATOM 4260 C CA . PRO A 1 588 ? -35.053 -3.814 62.136 1.00 94.25 588 PRO A CA 1
ATOM 4261 C C . PRO A 1 588 ? -35.470 -5.035 61.305 1.00 94.25 588 PRO A C 1
ATOM 4263 O O . PRO A 1 588 ? -35.587 -6.129 61.869 1.00 94.25 588 PRO A O 1
ATOM 4266 N N . ASP A 1 589 ? -35.573 -4.908 59.981 1.00 93.38 589 ASP A N 1
ATOM 4267 C CA . ASP A 1 589 ? -36.096 -5.976 59.109 1.00 93.38 589 ASP A CA 1
ATOM 4268 C C . ASP A 1 589 ? -35.243 -7.256 59.214 1.00 93.38 589 ASP A C 1
ATOM 4270 O O . ASP A 1 589 ? -35.759 -8.364 59.410 1.00 93.38 589 ASP A O 1
ATOM 4274 N N . GLY A 1 590 ? -33.914 -7.113 59.207 1.00 92.00 590 GLY A N 1
ATOM 4275 C CA . GLY A 1 590 ? -32.954 -8.207 59.401 1.00 92.00 590 GLY A CA 1
ATOM 4276 C C . GLY A 1 590 ? -32.939 -8.840 60.803 1.00 92.00 590 GLY A C 1
ATOM 4277 O O . GLY A 1 590 ? -32.303 -9.887 61.013 1.00 92.00 590 GLY A O 1
ATOM 4278 N N . VAL A 1 591 ? -33.609 -8.226 61.785 1.00 92.75 591 VAL A N 1
ATOM 4279 C CA . VAL A 1 591 ? -33.902 -8.833 63.094 1.00 92.75 591 VAL A CA 1
ATOM 4280 C C . VAL A 1 591 ? -35.182 -9.658 63.011 1.00 92.75 591 VAL A C 1
ATOM 4282 O O . VAL A 1 591 ? -35.194 -10.792 63.496 1.00 92.75 591 VAL A O 1
ATOM 4285 N N . GLU A 1 592 ? -36.223 -9.127 62.374 1.00 92.25 592 GLU A N 1
ATOM 4286 C CA . GLU A 1 592 ? -37.504 -9.811 62.194 1.00 92.25 592 GLU A CA 1
ATOM 4287 C C . GLU A 1 592 ? -37.379 -11.073 61.331 1.00 92.25 592 GLU A C 1
ATOM 4289 O O . GLU A 1 592 ? -37.929 -12.126 61.679 1.00 92.25 592 GLU A O 1
ATOM 4294 N N . ASP A 1 593 ? -36.566 -11.021 60.273 1.00 89.38 593 ASP A N 1
ATOM 4295 C CA . ASP A 1 593 ? -36.140 -12.188 59.498 1.00 89.38 593 ASP A CA 1
ATOM 4296 C C . ASP A 1 593 ? -34.904 -12.856 60.125 1.00 89.38 593 ASP A C 1
ATOM 4298 O O . ASP A 1 593 ? -33.759 -12.733 59.681 1.00 89.38 593 ASP A O 1
ATOM 4302 N N . PHE A 1 594 ? -35.137 -13.611 61.199 1.00 84.69 594 PHE A N 1
ATOM 4303 C CA . PHE A 1 594 ? -34.073 -14.209 62.007 1.00 84.69 594 PHE A CA 1
ATOM 4304 C C . PHE A 1 594 ? -33.103 -15.105 61.218 1.00 84.69 594 PHE A C 1
ATOM 4306 O O . PHE A 1 594 ? -31.928 -15.230 61.595 1.00 84.69 594 PHE A O 1
ATOM 4313 N N . ASN A 1 595 ? -33.583 -15.800 60.183 1.00 86.31 595 ASN A N 1
ATOM 4314 C CA . ASN A 1 595 ? -32.733 -16.664 59.365 1.00 86.31 595 ASN A CA 1
ATOM 4315 C C . ASN A 1 595 ? -32.218 -15.987 58.081 1.00 86.31 595 ASN A C 1
ATOM 4317 O O . ASN A 1 595 ? -31.334 -16.577 57.445 1.00 86.31 595 ASN A O 1
ATOM 4321 N N . ARG A 1 596 ? -32.696 -14.767 57.787 1.00 88.44 596 ARG A N 1
ATOM 4322 C CA . ARG A 1 596 ? -32.265 -13.888 56.692 1.00 88.44 596 ARG A CA 1
ATOM 4323 C C . ARG A 1 596 ? -32.434 -14.545 55.330 1.00 88.44 596 ARG A C 1
ATOM 4325 O O . ARG A 1 596 ? -31.526 -14.513 54.497 1.00 88.44 596 ARG A O 1
ATOM 4332 N N . ASP A 1 597 ? -33.542 -15.260 55.152 1.00 87.69 597 ASP A N 1
ATOM 4333 C CA . ASP A 1 597 ? -33.860 -15.963 53.907 1.00 87.69 597 ASP A CA 1
ATOM 4334 C C . ASP A 1 597 ? -34.925 -15.258 53.051 1.00 87.69 597 ASP A C 1
ATOM 4336 O O . ASP A 1 597 ? -35.272 -15.766 51.978 1.00 87.69 597 ASP A O 1
ATOM 4340 N N . GLY A 1 598 ? -35.419 -14.102 53.504 1.00 84.50 598 GLY A N 1
ATOM 4341 C CA . GLY A 1 598 ? -36.451 -13.285 52.866 1.00 84.50 598 GLY A CA 1
ATOM 4342 C C . GLY A 1 598 ? -37.851 -13.889 52.951 1.00 84.50 598 GLY A C 1
ATOM 4343 O O . GLY A 1 598 ? -38.796 -13.396 52.326 1.00 84.50 598 GLY A O 1
ATOM 4344 N N . VAL A 1 599 ? -38.025 -15.006 53.664 1.00 85.75 599 VAL A N 1
ATOM 4345 C CA . VAL A 1 599 ? -39.282 -15.751 53.720 1.00 85.75 599 VAL A CA 1
ATOM 4346 C C . VAL A 1 599 ? -39.782 -15.814 55.148 1.00 85.75 599 VAL A C 1
ATOM 4348 O O . VAL A 1 599 ? -39.460 -16.736 55.884 1.00 85.75 599 VAL A O 1
ATOM 4351 N N . ARG A 1 600 ? -40.741 -14.949 55.485 1.00 86.38 600 ARG A N 1
ATOM 4352 C CA . ARG A 1 600 ? -41.418 -14.970 56.789 1.00 86.38 600 ARG A CA 1
ATOM 4353 C C . ARG A 1 600 ? -41.834 -16.380 57.233 1.00 86.38 600 ARG A C 1
ATOM 4355 O O . ARG A 1 600 ? -42.727 -17.016 56.648 1.00 86.38 600 ARG A O 1
ATOM 4362 N N . GLN A 1 601 ? -41.276 -16.833 58.346 1.00 86.25 601 GLN A N 1
ATOM 4363 C CA . GLN A 1 601 ? -41.624 -18.091 58.993 1.00 86.25 601 GLN A CA 1
ATOM 4364 C C . GLN A 1 601 ? -42.679 -17.904 60.089 1.00 86.25 601 GLN A C 1
ATOM 4366 O O . GLN A 1 601 ? -43.138 -16.815 60.417 1.00 86.25 601 GLN A O 1
ATOM 4371 N N . ALA A 1 602 ? -43.165 -19.015 60.648 1.00 84.56 602 ALA A N 1
ATOM 4372 C CA . ALA A 1 602 ? -44.217 -18.971 61.670 1.00 84.56 602 ALA A CA 1
ATOM 4373 C C . ALA A 1 602 ? -43.725 -18.457 63.036 1.00 84.56 602 ALA A C 1
ATOM 4375 O O . ALA A 1 602 ? -44.542 -18.213 63.918 1.00 84.56 602 ALA A O 1
ATOM 4376 N N . ASN A 1 603 ? -42.410 -18.382 63.223 1.00 84.94 603 ASN A N 1
ATOM 4377 C CA . ASN A 1 603 ? -41.734 -17.939 64.440 1.00 84.94 603 ASN A CA 1
ATOM 4378 C C . ASN A 1 603 ? -41.038 -16.582 64.258 1.00 84.94 603 ASN A C 1
ATOM 4380 O O . ASN A 1 603 ? -40.143 -16.283 65.041 1.00 84.94 603 ASN A O 1
ATOM 4384 N N . GLU A 1 604 ? -41.417 -15.839 63.222 1.00 90.88 604 GLU A N 1
ATOM 4385 C CA . GLU A 1 604 ? -40.882 -14.530 62.842 1.00 90.88 604 GLU A CA 1
ATOM 4386 C C . GLU A 1 604 ? -42.037 -13.535 62.719 1.00 90.88 604 GLU A C 1
ATOM 4388 O O . GLU A 1 604 ? -43.165 -13.916 62.335 1.00 90.88 604 GLU A O 1
ATOM 4393 N N . THR A 1 605 ? -41.749 -12.288 63.082 1.00 91.56 605 THR A N 1
ATOM 4394 C CA . THR A 1 605 ? -42.589 -11.125 62.788 1.00 91.56 605 THR A CA 1
ATOM 4395 C C . THR A 1 605 ? -42.478 -10.787 61.294 1.00 91.56 605 THR A C 1
ATOM 4397 O O . THR A 1 605 ? -41.678 -11.386 60.572 1.00 91.56 605 THR A O 1
ATOM 4400 N N . ASP A 1 606 ? -43.443 -10.048 60.753 1.00 91.81 606 ASP A N 1
ATOM 4401 C CA . ASP A 1 606 ? -43.480 -9.680 59.335 1.00 91.81 606 ASP A CA 1
ATOM 4402 C C . ASP A 1 606 ? -42.920 -8.264 59.181 1.00 91.81 606 ASP A C 1
ATOM 4404 O O . ASP A 1 606 ? -43.682 -7.344 59.461 1.00 91.81 606 ASP A O 1
ATOM 4408 N N . PRO A 1 607 ? -41.713 -8.076 58.616 1.00 93.38 607 PRO A N 1
ATOM 4409 C CA . PRO A 1 607 ? -41.047 -6.765 58.530 1.00 93.38 607 PRO A CA 1
ATOM 4410 C C . PRO A 1 607 ? -41.733 -5.724 57.637 1.00 93.38 607 PRO A C 1
ATOM 4412 O O . PRO A 1 607 ? -41.212 -4.674 57.296 1.00 93.38 607 PRO A O 1
ATOM 4415 N N . ARG A 1 608 ? -42.938 -6.024 57.156 1.00 92.00 608 ARG A N 1
ATOM 4416 C CA . ARG A 1 608 ? -43.752 -5.131 56.318 1.00 92.00 608 ARG A CA 1
ATOM 4417 C C . ARG A 1 608 ? -45.071 -4.790 57.000 1.00 92.00 608 ARG A C 1
ATOM 4419 O O . ARG A 1 608 ? -45.991 -4.265 56.354 1.00 92.00 608 ARG A O 1
ATOM 4426 N N . LYS A 1 609 ? -45.242 -5.193 58.256 1.00 92.75 609 LYS A N 1
ATOM 4427 C CA . LYS A 1 609 ? -46.474 -5.066 59.013 1.00 92.75 609 LYS A CA 1
ATOM 4428 C C . LYS A 1 609 ? -46.157 -4.865 60.494 1.00 92.75 609 LYS A C 1
ATOM 4430 O O . LYS A 1 609 ? -46.192 -5.825 61.248 1.00 92.75 609 LYS A O 1
ATOM 4435 N N . ALA A 1 610 ? -46.183 -3.591 60.880 1.00 92.06 610 ALA A N 1
ATOM 4436 C CA . ALA A 1 610 ? -45.886 -3.097 62.221 1.00 92.06 610 ALA A CA 1
ATOM 4437 C C . ALA A 1 610 ? -46.631 -3.752 63.398 1.00 92.06 610 ALA A C 1
ATOM 4439 O O . ALA A 1 610 ? -46.346 -3.427 64.530 1.00 92.06 610 ALA A O 1
ATOM 4440 N N . ASP A 1 611 ? -47.659 -4.564 63.158 1.00 89.62 611 ASP A N 1
ATOM 4441 C CA . ASP A 1 611 ? -48.392 -5.351 64.159 1.00 89.62 611 ASP A CA 1
ATOM 4442 C C . ASP A 1 611 ? -48.671 -6.693 63.483 1.00 89.62 611 ASP A C 1
ATOM 4444 O O . ASP A 1 611 ? -49.642 -6.818 62.718 1.00 89.62 611 ASP A O 1
ATOM 4448 N N . THR A 1 612 ? -47.788 -7.675 63.658 1.00 91.88 612 THR A N 1
ATOM 4449 C CA . THR A 1 612 ? -47.780 -8.923 62.891 1.00 91.88 612 THR A CA 1
ATOM 4450 C C . THR A 1 612 ? -49.055 -9.728 63.104 1.00 91.88 612 THR A C 1
ATOM 4452 O O . THR A 1 612 ? -49.658 -10.232 62.136 1.00 91.88 612 THR A O 1
ATOM 4455 N N . ASP A 1 613 ? -49.518 -9.839 64.343 1.00 86.62 613 ASP A N 1
ATOM 4456 C CA . ASP A 1 613 ? -50.652 -10.687 64.700 1.00 86.62 613 ASP A CA 1
ATOM 4457 C C . ASP A 1 613 ? -52.022 -9.975 64.631 1.00 86.62 613 ASP A C 1
ATOM 4459 O O . ASP A 1 613 ? -53.069 -10.635 64.520 1.00 86.62 613 ASP A O 1
ATOM 4463 N N . GLY A 1 614 ? -52.007 -8.646 64.513 1.00 87.81 614 GLY A N 1
ATOM 4464 C CA . GLY A 1 614 ? -53.159 -7.784 64.290 1.00 87.81 614 GLY A CA 1
ATOM 4465 C C . GLY A 1 614 ? -54.000 -7.523 65.536 1.00 87.81 614 GLY A C 1
ATOM 4466 O O . GLY A 1 614 ? -55.226 -7.368 65.396 1.00 87.81 614 GLY A O 1
ATOM 4467 N N . ASP A 1 615 ? -53.414 -7.547 66.729 1.00 80.75 615 ASP A N 1
ATOM 4468 C CA . ASP A 1 615 ? -54.133 -7.365 67.987 1.00 80.75 615 ASP A CA 1
ATOM 4469 C C . ASP A 1 615 ? -54.085 -5.938 68.570 1.00 80.75 615 ASP A C 1
ATOM 4471 O O . ASP A 1 615 ? -54.850 -5.632 69.499 1.00 80.75 615 ASP A O 1
ATOM 4475 N N . GLY A 1 616 ? -53.334 -5.040 67.924 1.00 80.44 616 GLY A N 1
ATOM 4476 C CA . GLY A 1 616 ? -53.332 -3.600 68.162 1.00 80.44 616 GLY A CA 1
ATOM 4477 C C . GLY A 1 616 ? -52.134 -3.051 68.938 1.00 80.44 616 GLY A C 1
ATOM 4478 O O . GLY A 1 616 ? -52.152 -1.850 69.230 1.00 80.44 616 GLY A O 1
ATOM 4479 N N . CYS A 1 617 ? -51.136 -3.873 69.266 1.00 81.38 617 CYS A N 1
ATOM 4480 C CA . CYS A 1 617 ? -49.818 -3.434 69.730 1.00 81.38 617 CYS A CA 1
ATOM 4481 C C . CYS A 1 617 ? -48.791 -3.623 68.598 1.00 81.38 617 CYS A C 1
ATOM 4483 O O . CYS A 1 617 ? -48.834 -4.660 67.951 1.00 81.38 617 CYS A O 1
ATOM 4485 N N . PRO A 1 618 ? -47.901 -2.649 68.326 1.00 87.38 618 PRO A N 1
ATOM 4486 C CA . PRO A 1 618 ? -46.841 -2.854 67.345 1.00 87.38 618 PRO A CA 1
ATOM 4487 C C . PRO A 1 618 ? -45.765 -3.835 67.825 1.00 87.38 618 PRO A C 1
ATOM 4489 O O . PRO A 1 618 ? -45.448 -3.803 69.018 1.00 87.38 618 PRO A O 1
ATOM 4492 N N . ASP A 1 619 ? -45.160 -4.629 66.937 1.00 86.69 619 ASP A N 1
ATOM 4493 C CA . ASP A 1 619 ? -44.239 -5.708 67.329 1.00 86.69 619 ASP A CA 1
ATOM 4494 C C . ASP A 1 619 ? -43.037 -5.156 68.120 1.00 86.69 619 ASP A C 1
ATOM 4496 O O . ASP A 1 619 ? -42.683 -5.695 69.172 1.00 86.69 619 ASP A O 1
ATOM 4500 N N . GLY A 1 620 ? -42.483 -4.006 67.721 1.00 86.56 620 GLY A N 1
ATOM 4501 C CA . GLY A 1 620 ? -41.414 -3.307 68.455 1.00 86.56 620 GLY A CA 1
ATOM 4502 C C . GLY A 1 620 ? -41.777 -2.803 69.856 1.00 86.56 620 GLY A C 1
ATOM 4503 O O . GLY A 1 620 ? -40.904 -2.639 70.716 1.00 86.56 620 GLY A O 1
ATOM 4504 N N . ASP A 1 621 ? -43.062 -2.597 70.146 1.00 86.69 621 ASP A N 1
ATOM 4505 C CA . ASP A 1 621 ? -43.548 -2.298 71.498 1.00 86.69 621 ASP A CA 1
ATOM 4506 C C . ASP A 1 621 ? -43.693 -3.567 72.352 1.00 86.69 621 ASP A C 1
ATOM 4508 O O . ASP A 1 621 ? -43.589 -3.513 73.590 1.00 86.69 621 ASP A O 1
ATOM 4512 N N . GLU A 1 622 ? -43.922 -4.694 71.682 1.00 86.00 622 GLU A N 1
ATOM 4513 C CA . GLU A 1 622 ? -44.052 -6.021 72.263 1.00 86.00 622 GLU A CA 1
ATOM 4514 C C . GLU A 1 622 ? -42.692 -6.699 72.493 1.00 86.00 622 GLU A C 1
ATOM 4516 O O . GLU A 1 622 ? -42.570 -7.406 73.486 1.00 86.00 622 GLU A O 1
ATOM 4521 N N . ASP A 1 623 ? -41.653 -6.415 71.698 1.00 86.56 623 ASP A N 1
ATOM 4522 C CA . ASP A 1 623 ? -40.252 -6.832 71.914 1.00 86.56 623 ASP A CA 1
ATOM 4523 C C . ASP A 1 623 ? -39.279 -5.640 71.833 1.00 86.56 623 ASP A C 1
ATOM 4525 O O . ASP A 1 623 ? -38.506 -5.462 70.890 1.00 86.56 623 ASP A O 1
ATOM 4529 N N . ARG A 1 624 ? -39.256 -4.816 72.885 1.00 86.00 624 ARG A N 1
ATOM 4530 C CA . ARG A 1 624 ? -38.465 -3.569 72.920 1.00 86.00 624 ARG A CA 1
ATOM 4531 C C . ARG A 1 624 ? -36.957 -3.760 72.915 1.00 86.00 624 ARG A C 1
ATOM 4533 O O . ARG A 1 624 ? -36.214 -2.775 72.853 1.00 86.00 624 ARG A O 1
ATOM 4540 N N . ASN A 1 625 ? -36.491 -4.979 73.156 1.00 85.31 625 ASN A N 1
ATOM 4541 C CA . ASN A 1 625 ? -35.071 -5.256 73.296 1.00 85.31 625 ASN A CA 1
ATOM 4542 C C . ASN A 1 625 ? -34.533 -6.234 72.247 1.00 85.31 625 ASN A C 1
ATOM 4544 O O . ASN A 1 625 ? -33.350 -6.584 72.318 1.00 85.31 625 ASN A O 1
ATOM 4548 N N . TRP A 1 626 ? -35.372 -6.579 71.262 1.00 88.88 626 TRP A N 1
ATOM 4549 C CA . TRP A 1 626 ? -35.021 -7.310 70.045 1.00 88.88 626 TRP A CA 1
ATOM 4550 C C . TRP A 1 626 ? -34.355 -8.654 70.342 1.00 88.88 626 TRP A C 1
ATOM 4552 O O . TRP A 1 626 ? -33.394 -9.067 69.685 1.00 88.88 626 TRP A O 1
ATOM 4562 N N . ASN A 1 627 ? -34.783 -9.309 71.422 1.00 87.50 627 ASN A N 1
ATOM 4563 C CA . ASN A 1 627 ? -34.179 -10.562 71.870 1.00 87.50 627 ASN A CA 1
ATOM 4564 C C . ASN A 1 627 ? -35.054 -11.786 71.568 1.00 87.50 627 ASN A C 1
ATOM 4566 O O . ASN A 1 627 ? -34.625 -12.912 71.854 1.00 87.50 627 ASN A O 1
ATOM 4570 N N . HIS A 1 628 ? -36.247 -11.567 71.006 1.00 83.25 628 HIS A N 1
ATOM 4571 C CA . HIS A 1 628 ? -37.260 -12.562 70.658 1.00 83.25 628 HIS A CA 1
ATOM 4572 C C . HIS A 1 628 ? -37.725 -13.397 71.863 1.00 83.25 628 HIS A C 1
ATOM 4574 O O . HIS A 1 628 ? -38.120 -14.566 71.743 1.00 83.25 628 HIS A O 1
ATOM 4580 N N . ILE A 1 629 ? -37.631 -12.830 73.065 1.00 82.88 629 ILE A N 1
ATOM 4581 C CA . ILE A 1 629 ? -38.025 -13.431 74.334 1.00 82.88 629 ILE A CA 1
ATOM 4582 C C . ILE A 1 629 ? -38.980 -12.464 75.019 1.00 82.88 629 ILE A C 1
ATOM 4584 O O . ILE A 1 629 ? -38.580 -11.389 75.425 1.00 82.88 629 ILE A O 1
ATOM 4588 N N . VAL A 1 630 ? -40.209 -12.914 75.277 1.00 83.31 630 VAL A N 1
ATOM 4589 C CA . VAL A 1 630 ? -41.182 -12.133 76.055 1.00 83.31 630 VAL A CA 1
ATOM 4590 C C . VAL A 1 630 ? -40.647 -11.877 77.473 1.00 83.31 630 VAL A C 1
ATOM 4592 O O . VAL A 1 630 ? -40.700 -12.766 78.342 1.00 83.31 630 VAL A O 1
ATOM 4595 N N . ASP A 1 631 ? -40.133 -10.671 77.717 1.00 81.00 631 ASP A N 1
ATOM 4596 C CA . ASP A 1 631 ? -39.606 -10.246 79.009 1.00 81.00 631 ASP A CA 1
ATOM 4597 C C . ASP A 1 631 ? -40.699 -9.653 79.927 1.00 81.00 631 ASP A C 1
ATOM 4599 O O . ASP A 1 631 ? -41.846 -9.410 79.542 1.00 81.00 631 ASP A O 1
ATOM 4603 N N . PRO A 1 632 ? -40.414 -9.439 81.228 1.00 79.44 632 PRO A N 1
ATOM 4604 C CA . PRO A 1 632 ? -41.377 -8.818 82.131 1.00 79.44 632 PRO A CA 1
ATOM 4605 C C . PRO A 1 632 ? -41.738 -7.378 81.719 1.00 79.44 632 PRO A C 1
ATOM 4607 O O . PRO A 1 632 ? -40.989 -6.446 82.008 1.00 79.44 632 PRO A O 1
ATOM 4610 N N . GLY A 1 633 ? -42.939 -7.193 81.166 1.00 74.38 633 GLY A N 1
ATOM 4611 C CA . GLY A 1 633 ? -43.449 -5.890 80.708 1.00 74.38 633 GLY A CA 1
ATOM 4612 C C . GLY A 1 633 ? -43.630 -5.785 79.192 1.00 74.38 633 GLY A C 1
ATOM 4613 O O . GLY A 1 633 ? -44.107 -4.749 78.737 1.00 74.38 633 GLY A O 1
ATOM 4614 N N . GLU A 1 634 ? -43.279 -6.848 78.476 1.00 84.81 634 GLU A N 1
ATOM 4615 C CA . GLU A 1 634 ? -43.476 -7.081 77.046 1.00 84.81 634 GLU A CA 1
ATOM 4616 C C . GLU A 1 634 ? -44.658 -8.044 76.815 1.00 84.81 634 GLU A C 1
ATOM 4618 O O . GLU A 1 634 ? -45.087 -8.753 77.743 1.00 84.81 634 GLU A O 1
ATOM 4623 N N . THR A 1 635 ? -45.197 -8.042 75.597 1.00 85.56 635 THR A N 1
ATOM 4624 C CA . THR A 1 635 ? -46.206 -8.996 75.097 1.00 85.56 635 THR A CA 1
ATOM 4625 C C . THR A 1 635 ? -45.629 -9.773 73.915 1.00 85.56 635 THR A C 1
ATOM 4627 O O . THR A 1 635 ? -44.413 -9.762 73.753 1.00 85.56 635 THR A O 1
ATOM 4630 N N . ASN A 1 636 ? -46.396 -10.620 73.228 1.00 86.81 636 ASN A N 1
ATOM 4631 C CA . ASN A 1 636 ? -45.814 -11.522 72.235 1.00 86.81 636 ASN A CA 1
ATOM 4632 C C . ASN A 1 636 ? -46.245 -11.117 70.818 1.00 86.81 636 ASN A C 1
ATOM 4634 O O . ASN A 1 636 ? -47.374 -11.455 70.470 1.00 86.81 636 ASN A O 1
ATOM 4638 N N . PRO A 1 637 ? -45.314 -10.632 69.972 1.00 88.56 637 PRO A N 1
ATOM 4639 C CA . PRO A 1 637 ? -45.576 -10.206 68.585 1.00 88.56 637 PRO A CA 1
ATOM 4640 C C . PRO A 1 637 ? -46.308 -11.208 67.670 1.00 88.56 637 PRO A C 1
ATOM 4642 O O . PRO A 1 637 ? -46.743 -10.910 66.559 1.00 88.56 637 PRO A O 1
ATOM 4645 N N . LEU A 1 638 ? -46.370 -12.482 68.073 1.00 90.31 638 LEU A N 1
ATOM 4646 C CA . LEU A 1 638 ? -46.929 -13.580 67.281 1.00 90.31 638 LEU A CA 1
ATOM 4647 C C . LEU A 1 638 ? -48.210 -14.182 67.880 1.00 90.31 638 LEU A C 1
ATOM 4649 O O . LEU A 1 638 ? -48.684 -15.217 67.383 1.00 90.31 638 LEU A O 1
ATOM 4653 N N . LEU A 1 639 ? -48.745 -13.633 68.977 1.00 88.81 639 LEU A N 1
ATOM 4654 C CA . LEU A 1 639 ? -49.885 -14.193 69.708 1.00 88.81 639 LEU A CA 1
ATOM 4655 C C . LEU A 1 639 ? -51.057 -13.215 69.850 1.00 88.81 639 LEU A C 1
ATOM 4657 O O . LEU A 1 639 ? -51.305 -12.657 70.913 1.00 88.81 639 LEU A O 1
ATOM 4661 N N . ALA A 1 640 ? -51.919 -13.238 68.833 1.00 83.50 640 ALA A N 1
ATOM 4662 C CA . ALA A 1 640 ? -53.070 -12.350 68.793 1.00 83.50 640 ALA A CA 1
ATOM 4663 C C . ALA A 1 640 ? -53.936 -12.372 70.069 1.00 83.50 640 ALA A C 1
ATOM 4665 O O . ALA A 1 640 ? -54.479 -13.414 70.481 1.00 83.50 640 ALA A O 1
ATOM 4666 N N . GLY A 1 641 ? -54.173 -11.179 70.609 1.00 76.81 641 GLY A N 1
ATOM 4667 C CA . GLY A 1 641 ? -55.052 -10.897 71.737 1.00 76.81 641 GLY A CA 1
ATOM 4668 C C . GLY A 1 641 ? -54.351 -10.966 73.089 1.00 76.81 641 GLY A C 1
ATOM 4669 O O . GLY A 1 641 ? -55.046 -11.135 74.105 1.00 76.81 641 GLY A O 1
ATOM 4670 N N . ASP A 1 642 ? -53.022 -10.895 73.100 1.00 78.81 642 ASP A N 1
ATOM 4671 C CA . ASP A 1 642 ? -52.216 -10.777 74.307 1.00 78.81 642 ASP A CA 1
ATOM 4672 C C . ASP A 1 642 ? -51.599 -9.391 74.499 1.00 78.81 642 ASP A C 1
ATOM 4674 O O . ASP A 1 642 ? -51.290 -9.077 75.658 1.00 78.81 642 ASP A O 1
ATOM 4678 N N . CYS A 1 643 ? -51.634 -8.534 73.463 1.00 68.81 643 CYS A N 1
ATOM 4679 C CA . CYS A 1 643 ? -51.547 -7.093 73.617 1.00 68.81 643 CYS A CA 1
ATOM 4680 C C . CYS A 1 643 ? -52.493 -6.714 74.746 1.00 68.81 643 CYS A C 1
ATOM 4682 O O . CYS A 1 643 ? -53.698 -7.046 74.730 1.00 68.81 643 CYS A O 1
ATOM 4684 N N . PRO A 1 644 ? -51.972 -6.075 75.804 1.00 58.50 644 PRO A N 1
ATOM 4685 C CA . PRO A 1 644 ? -52.822 -5.648 76.872 1.00 58.50 644 PRO A CA 1
ATOM 4686 C C . PRO A 1 644 ? -53.650 -4.567 76.215 1.00 58.50 644 PRO A C 1
ATOM 4688 O O . PRO A 1 644 ? -53.151 -3.459 76.046 1.00 58.50 644 PRO A O 1
ATOM 4691 N N . LEU A 1 645 ? -54.905 -4.884 75.857 1.00 46.19 645 LEU A N 1
ATOM 4692 C CA . LEU A 1 645 ? -55.939 -3.879 75.677 1.00 46.19 645 LEU A CA 1
ATOM 4693 C C . LEU A 1 645 ? -55.642 -2.881 76.783 1.00 46.19 645 LEU A C 1
ATOM 4695 O O . LEU A 1 645 ? -55.797 -3.263 77.959 1.00 46.19 645 LEU A O 1
ATOM 4699 N N . PRO A 1 646 ? -55.170 -1.655 76.478 1.00 44.97 646 PRO A N 1
ATOM 4700 C CA . PRO A 1 646 ? -55.196 -0.676 77.516 1.00 44.97 646 PRO A CA 1
ATOM 4701 C C . PRO A 1 646 ? -56.670 -0.693 77.869 1.00 44.97 646 PRO A C 1
ATOM 4703 O O . PRO A 1 646 ? -57.560 -0.643 77.008 1.00 44.97 646 PRO A O 1
ATOM 4706 N N . THR A 1 647 ? -56.965 -0.882 79.142 1.00 53.81 647 THR A N 1
ATOM 4707 C CA . THR A 1 647 ? -58.275 -0.557 79.665 1.00 53.81 647 THR A CA 1
ATOM 4708 C C . THR A 1 647 ? -58.438 0.958 79.561 1.00 53.81 647 THR A C 1
ATOM 4710 O O . THR A 1 647 ? -58.717 1.634 80.538 1.00 53.81 647 THR A O 1
ATOM 4713 N N . ALA A 1 648 ? -58.272 1.507 78.357 1.00 62.62 648 ALA A N 1
ATOM 4714 C CA . ALA A 1 648 ? -58.511 2.864 77.973 1.00 62.62 648 ALA A CA 1
ATOM 4715 C C . ALA A 1 648 ? -59.991 3.013 77.709 1.00 62.62 648 ALA A C 1
ATOM 4717 O O . ALA A 1 648 ? -60.478 3.362 76.638 1.00 62.62 648 ALA A O 1
ATOM 4718 N N . VAL A 1 649 ? -60.727 2.786 78.786 1.00 71.94 649 VAL A N 1
ATOM 4719 C CA . VAL A 1 649 ? -61.750 3.761 79.077 1.00 71.94 649 VAL A CA 1
ATOM 4720 C C . VAL A 1 649 ? -61.003 5.093 79.161 1.00 71.94 649 VAL A C 1
ATOM 4722 O O . VAL A 1 649 ? -60.131 5.260 79.994 1.00 71.94 649 VAL A O 1
ATOM 4725 N N . ASP A 1 650 ? -61.233 5.961 78.198 1.00 78.69 650 ASP A N 1
ATOM 4726 C CA . ASP A 1 650 ? -60.977 7.390 78.333 1.00 78.69 650 ASP A CA 1
ATOM 4727 C C . ASP A 1 650 ? -62.340 7.963 78.723 1.00 78.69 650 ASP A C 1
ATOM 4729 O O . ASP A 1 650 ? -63.257 8.038 77.889 1.00 78.69 650 ASP A O 1
ATOM 4733 N N . SER A 1 651 ? -62.563 8.125 80.032 1.00 86.12 651 SER A N 1
ATOM 4734 C CA . SER A 1 651 ? -63.894 8.447 80.561 1.00 86.12 651 SER A CA 1
ATOM 4735 C C . SER A 1 651 ? -64.302 9.892 80.291 1.00 86.12 651 SER A C 1
ATOM 4737 O O . SER A 1 651 ? -65.504 10.187 80.321 1.00 86.12 651 SER A O 1
ATOM 4739 N N . ASP A 1 652 ? -63.350 10.791 80.051 1.00 84.94 652 ASP A N 1
ATOM 4740 C CA . ASP A 1 652 ? -63.593 12.219 79.843 1.00 84.94 652 ASP A CA 1
ATOM 4741 C C . ASP A 1 652 ? -63.198 12.747 78.454 1.00 84.94 652 ASP A C 1
ATOM 4743 O O . ASP A 1 652 ? -63.528 13.892 78.113 1.00 84.94 652 ASP A O 1
ATOM 4747 N N . CYS A 1 653 ? -62.690 11.865 77.597 1.00 86.38 653 CYS A N 1
ATOM 4748 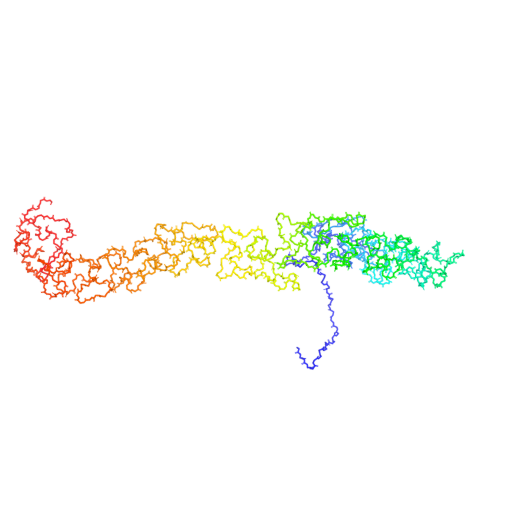C CA . CYS A 1 653 ? -62.404 12.089 76.188 1.00 86.38 653 CYS A CA 1
ATOM 4749 C C . CYS A 1 653 ? -61.343 13.165 75.960 1.00 86.38 653 CYS A C 1
ATOM 4751 O O . CYS A 1 653 ? -61.550 14.105 75.164 1.00 86.38 653 CYS A O 1
ATOM 4753 N N . ASP A 1 654 ? -60.235 13.059 76.677 1.00 85.25 654 ASP A N 1
ATOM 4754 C CA . ASP A 1 654 ? -59.163 14.043 76.664 1.00 85.25 654 ASP A CA 1
ATOM 4755 C C . ASP A 1 654 ? -57.896 13.597 75.924 1.00 85.25 654 ASP A C 1
ATOM 4757 O O . ASP A 1 654 ? -57.057 14.446 75.625 1.00 85.25 654 ASP A O 1
ATOM 4761 N N . GLY A 1 655 ? -57.838 12.325 75.509 1.00 84.31 655 GLY A N 1
ATOM 4762 C CA . GLY A 1 655 ? -56.710 11.727 74.792 1.00 84.31 655 GLY A CA 1
ATOM 4763 C C . GLY A 1 655 ? -55.828 10.832 75.659 1.00 84.31 655 GLY A C 1
ATOM 4764 O O . GLY A 1 655 ? -55.003 10.101 75.112 1.00 84.31 655 GLY A O 1
ATOM 4765 N N . LEU A 1 656 ? -56.009 10.836 76.981 1.00 85.00 656 LEU A N 1
ATOM 4766 C CA . LEU A 1 656 ? -55.353 9.911 77.897 1.00 85.00 656 LEU A CA 1
ATOM 4767 C C . LEU A 1 656 ? -56.298 8.776 78.281 1.00 85.00 656 LEU A C 1
ATOM 4769 O O . LEU A 1 656 ? -57.516 8.896 78.304 1.00 85.00 656 LEU A O 1
ATOM 4773 N N . SER A 1 657 ? -55.720 7.614 78.571 1.00 84.38 657 SER A N 1
ATOM 4774 C CA . SER A 1 657 ? -56.495 6.535 79.171 1.00 84.38 657 SER A CA 1
ATOM 4775 C C . SER A 1 657 ? -56.676 6.790 80.663 1.00 84.38 657 SER A C 1
ATOM 4777 O O . SER A 1 657 ? -55.737 7.227 81.329 1.00 84.38 657 SER A O 1
ATOM 4779 N N . ASP A 1 658 ? -57.807 6.364 81.221 1.00 78.94 658 ASP A N 1
ATOM 4780 C CA . ASP A 1 658 ? -58.081 6.389 82.657 1.00 78.94 658 ASP A CA 1
ATOM 4781 C C . ASP A 1 658 ? -56.915 5.833 83.508 1.00 78.94 658 ASP A C 1
ATOM 4783 O O . ASP A 1 658 ? -56.696 6.234 84.656 1.00 78.94 658 ASP A O 1
ATOM 4787 N N . ASP A 1 659 ? -56.208 4.824 82.986 1.00 78.88 659 ASP A N 1
ATOM 4788 C CA . ASP A 1 659 ? -55.069 4.193 83.649 1.00 78.88 659 ASP A CA 1
ATOM 4789 C C . ASP A 1 659 ? -53.770 4.993 83.484 1.00 78.88 659 ASP A C 1
ATOM 4791 O O . ASP A 1 659 ? -52.994 5.064 84.443 1.00 78.88 659 ASP A O 1
ATOM 4795 N N . THR A 1 660 ? -53.558 5.641 82.334 1.00 82.81 660 THR A N 1
ATOM 4796 C CA . THR A 1 660 ? -52.485 6.627 82.120 1.00 82.81 660 THR A CA 1
ATOM 4797 C C . THR A 1 660 ? -52.647 7.783 83.099 1.00 82.81 660 THR A C 1
ATOM 4799 O O . THR A 1 660 ? -51.703 8.144 83.802 1.00 82.81 660 THR A O 1
ATOM 4802 N N . GLU A 1 661 ? -53.867 8.284 83.244 1.00 82.31 661 GLU A N 1
ATOM 4803 C CA . GLU A 1 661 ? -54.186 9.368 84.162 1.00 82.31 661 GLU A CA 1
ATOM 4804 C C . GLU A 1 661 ? -53.967 8.974 85.619 1.00 82.31 661 GLU A C 1
ATOM 4806 O O . GLU A 1 661 ? -53.392 9.731 86.393 1.00 82.31 661 GLU A O 1
ATOM 4811 N N . ARG A 1 662 ? -54.312 7.746 86.021 1.00 80.44 662 ARG A N 1
ATOM 4812 C CA . ARG A 1 662 ? -54.056 7.293 87.400 1.00 80.44 662 ARG A CA 1
ATOM 4813 C C . ARG A 1 662 ? -52.583 7.056 87.696 1.00 80.44 662 ARG A C 1
ATOM 4815 O O . ARG A 1 662 ? -52.129 7.378 88.801 1.00 80.44 662 ARG A O 1
ATOM 4822 N N . ASN A 1 663 ? -51.854 6.455 86.761 1.00 73.31 663 ASN A N 1
ATOM 4823 C CA . ASN A 1 663 ? -50.571 5.820 87.062 1.00 73.31 663 ASN A CA 1
ATOM 4824 C C . ASN A 1 663 ? -49.356 6.528 86.454 1.00 73.31 663 ASN A C 1
ATOM 4826 O O . ASN A 1 663 ? -48.257 6.327 86.967 1.00 73.31 663 ASN A O 1
ATOM 4830 N N . VAL A 1 664 ? -49.543 7.344 85.415 1.00 81.38 664 VAL A N 1
ATOM 4831 C CA . VAL A 1 664 ? -48.459 7.997 84.664 1.00 81.38 664 VAL A CA 1
ATOM 4832 C C . VAL A 1 664 ? -48.520 9.506 84.849 1.00 81.38 664 VAL A C 1
ATOM 4834 O O . VAL A 1 664 ? -47.671 10.086 85.528 1.00 81.38 664 VAL A O 1
ATOM 4837 N N . THR A 1 665 ? -49.547 10.150 84.296 1.00 80.81 665 THR A N 1
ATOM 4838 C CA . THR A 1 665 ? -49.689 11.606 84.370 1.00 80.81 665 THR A CA 1
ATOM 4839 C C . THR A 1 665 ? -50.252 12.034 85.714 1.00 80.81 665 THR A C 1
ATOM 4841 O O . THR A 1 665 ? -50.056 13.178 86.091 1.00 80.81 665 THR A O 1
ATOM 4844 N N . HIS A 1 666 ? -50.855 11.134 86.501 1.00 85.00 666 HIS A N 1
ATOM 4845 C CA . HIS A 1 666 ? -51.484 11.422 87.801 1.00 85.00 666 HIS A CA 1
ATOM 4846 C C . HIS A 1 666 ? -52.545 12.540 87.738 1.00 85.00 666 HIS A C 1
ATOM 4848 O O . HIS A 1 666 ? -52.732 13.269 88.720 1.00 85.00 666 HIS A O 1
ATOM 4854 N N . THR A 1 667 ? -53.180 12.703 86.582 1.00 88.38 667 THR A N 1
ATOM 4855 C CA . THR A 1 667 ? -54.319 13.589 86.325 1.00 88.38 667 THR A CA 1
ATOM 4856 C C . THR A 1 667 ? -55.628 12.899 86.720 1.00 88.38 667 THR A C 1
ATOM 4858 O O . THR A 1 667 ? -55.612 11.787 87.261 1.00 88.38 667 THR A O 1
ATOM 4861 N N . ASN A 1 668 ? -56.761 13.595 86.635 1.00 88.62 668 ASN A N 1
ATOM 4862 C CA . ASN A 1 668 ? -58.037 13.075 87.111 1.00 88.62 668 ASN A CA 1
ATOM 4863 C C . ASN A 1 668 ? -58.817 12.373 85.984 1.00 88.62 668 ASN A C 1
ATOM 4865 O O . ASN A 1 668 ? -59.413 13.099 85.203 1.00 88.62 668 ASN A O 1
ATOM 4869 N N . PRO A 1 669 ? -59.041 11.040 86.066 1.00 89.69 669 PRO A N 1
ATOM 4870 C CA . PRO A 1 669 ? -59.627 10.217 84.997 1.00 89.69 669 PRO A CA 1
ATOM 4871 C C . PRO A 1 669 ? -61.055 10.501 84.539 1.00 89.69 669 PRO A C 1
ATOM 4873 O O . PRO A 1 669 ? -61.717 9.639 83.984 1.00 89.69 669 PRO A O 1
ATOM 4876 N N . ASN A 1 670 ? -61.663 11.572 85.022 1.00 90.06 670 ASN A N 1
ATOM 4877 C CA . ASN A 1 670 ? -63.049 11.932 84.733 1.00 90.06 670 ASN A CA 1
ATOM 4878 C C . ASN A 1 670 ? -63.191 13.454 84.586 1.00 90.06 670 ASN A C 1
ATOM 4880 O O . ASN A 1 670 ? -64.295 13.995 84.735 1.00 90.06 670 ASN A O 1
ATOM 4884 N N . ASN A 1 671 ? -62.078 14.157 84.428 1.00 90.75 671 ASN A N 1
ATOM 4885 C CA . ASN A 1 671 ? -62.015 15.579 84.216 1.00 90.75 671 ASN A CA 1
ATOM 4886 C C . ASN A 1 671 ? -60.941 15.887 83.159 1.00 90.75 671 ASN A C 1
ATOM 4888 O O . ASN A 1 671 ? -59.772 15.917 83.524 1.00 90.75 671 ASN A O 1
ATOM 4892 N N . PRO A 1 672 ? -61.346 16.268 81.937 1.00 90.94 672 PRO A N 1
ATOM 4893 C CA . PRO A 1 672 ? -60.462 16.320 80.774 1.00 90.94 672 PRO A CA 1
ATOM 4894 C C . PRO A 1 672 ? -59.471 17.500 80.783 1.00 90.94 672 PRO A C 1
ATOM 4896 O O . PRO A 1 672 ? -58.930 17.827 79.740 1.00 90.94 672 PRO A O 1
ATOM 4899 N N . ASP A 1 673 ? -59.368 18.222 81.899 1.00 91.56 673 ASP A N 1
ATOM 4900 C CA . ASP A 1 673 ? -58.588 19.448 82.137 1.00 91.56 673 ASP A CA 1
ATOM 4901 C C . ASP A 1 673 ? -58.425 19.567 83.667 1.00 91.56 673 ASP A C 1
ATOM 4903 O O . ASP A 1 673 ? -59.267 20.136 84.383 1.00 91.56 673 ASP A O 1
ATOM 4907 N N . THR A 1 674 ? -57.423 18.873 84.206 1.00 92.75 674 THR A N 1
ATOM 4908 C CA . THR A 1 674 ? -57.208 18.651 85.641 1.00 92.75 674 THR A CA 1
ATOM 4909 C C . THR A 1 674 ? -56.907 19.934 86.400 1.00 92.75 674 THR A C 1
ATOM 4911 O O . THR A 1 674 ? -57.304 20.052 87.571 1.00 92.75 674 THR A O 1
ATOM 4914 N N . ASP A 1 675 ? -56.238 20.897 85.775 1.00 88.44 675 ASP A N 1
ATOM 4915 C CA . ASP A 1 675 ? -55.850 22.149 86.420 1.00 88.44 675 ASP A CA 1
ATOM 4916 C C . ASP A 1 675 ? -56.742 23.356 86.076 1.00 88.44 675 ASP A C 1
ATOM 4918 O O . ASP A 1 675 ? -56.747 24.346 86.824 1.00 88.44 675 ASP A O 1
ATOM 4922 N N . GLY A 1 676 ? -57.602 23.214 85.068 1.00 89.94 676 GLY A N 1
ATOM 4923 C CA . GLY A 1 676 ? -58.661 24.143 84.709 1.00 89.94 676 GLY A CA 1
ATOM 4924 C C . GLY A 1 676 ? -58.197 25.337 83.880 1.00 89.94 676 GLY A C 1
ATOM 4925 O O . GLY A 1 676 ? -58.812 26.409 84.008 1.00 89.94 676 GLY A O 1
ATOM 4926 N N . ASP A 1 677 ? -57.119 25.212 83.110 1.00 88.00 677 ASP A N 1
ATOM 4927 C CA . ASP A 1 677 ? -56.587 26.294 82.277 1.00 88.00 677 ASP A CA 1
ATOM 4928 C C . ASP A 1 677 ? -57.223 26.385 80.875 1.00 88.00 677 ASP A C 1
ATOM 4930 O O . ASP A 1 677 ? -57.176 27.445 80.235 1.00 88.00 677 ASP A O 1
ATOM 4934 N N . GLY A 1 678 ? -57.953 25.344 80.465 1.00 85.94 678 GLY A N 1
ATOM 4935 C CA . GLY A 1 678 ? -58.667 25.253 79.197 1.00 85.94 678 GLY A CA 1
ATOM 4936 C C . GLY A 1 678 ? -57.959 24.448 78.104 1.00 85.94 678 GLY A C 1
ATOM 4937 O O . GLY A 1 678 ? -58.542 24.317 77.018 1.00 85.94 678 GLY A O 1
ATOM 4938 N N . ILE A 1 679 ? -56.767 23.914 78.366 1.00 85.81 679 ILE A N 1
ATOM 4939 C CA . ILE A 1 679 ? -56.108 22.877 77.569 1.00 85.81 679 ILE A CA 1
ATOM 4940 C C . ILE A 1 679 ? -56.463 21.520 78.192 1.00 85.81 679 ILE A C 1
ATOM 4942 O O . ILE A 1 679 ? -56.797 21.419 79.365 1.00 85.81 679 ILE A O 1
ATOM 4946 N N . LYS A 1 680 ? -56.549 20.479 77.364 1.00 90.19 680 LYS A N 1
ATOM 4947 C CA . LYS A 1 680 ? -56.889 19.143 77.855 1.00 90.19 680 LYS A CA 1
ATOM 4948 C C . LYS A 1 680 ? -55.639 18.411 78.319 1.00 90.19 680 LYS A C 1
ATOM 4950 O O . LYS A 1 680 ? -54.643 18.494 77.602 1.00 90.19 680 LYS A O 1
ATOM 4955 N N . ASP A 1 681 ? -55.722 17.608 79.381 1.00 88.38 681 ASP A N 1
ATOM 4956 C CA . ASP A 1 681 ? -54.540 16.932 79.946 1.00 88.38 681 ASP A CA 1
ATOM 4957 C C . ASP A 1 681 ? -53.824 16.063 78.897 1.00 88.38 681 ASP A C 1
ATOM 4959 O O . ASP A 1 681 ? -52.594 16.007 78.854 1.00 88.38 681 ASP A O 1
ATOM 4963 N N . GLY A 1 682 ? -54.582 15.422 77.998 1.00 88.44 682 GLY A N 1
ATOM 4964 C CA . GLY A 1 682 ? -54.006 14.678 76.878 1.00 88.44 682 GLY A CA 1
ATOM 4965 C C . GLY A 1 682 ? -53.298 15.532 75.834 1.00 88.44 682 GLY A C 1
ATOM 4966 O O . GLY A 1 682 ? -52.279 15.094 75.313 1.00 88.44 682 GLY A O 1
ATOM 4967 N N . ILE A 1 683 ? -53.751 16.757 75.563 1.00 88.56 683 ILE A N 1
ATOM 4968 C CA . ILE A 1 683 ? -53.032 17.672 74.661 1.00 88.56 683 ILE A CA 1
ATOM 4969 C C . ILE A 1 683 ? -51.718 18.108 75.310 1.00 88.56 683 ILE A C 1
ATOM 4971 O O . ILE A 1 683 ? -50.672 18.031 74.678 1.00 88.56 683 ILE A O 1
ATOM 4975 N N . GLU A 1 684 ? -51.745 18.483 76.587 1.00 87.19 684 GLU A N 1
ATOM 4976 C CA . GLU A 1 684 ? -50.541 18.892 77.318 1.00 87.19 684 GLU A CA 1
ATOM 4977 C C . GLU A 1 684 ? -49.505 17.764 77.417 1.00 87.19 684 GLU A C 1
ATOM 4979 O O . GLU A 1 684 ? -48.302 18.006 77.349 1.00 87.19 684 GLU A O 1
ATOM 4984 N N . ALA A 1 685 ? -49.969 16.516 77.506 1.00 84.81 685 ALA A N 1
ATOM 4985 C CA . ALA A 1 685 ? -49.132 15.321 77.491 1.00 84.81 685 ALA A CA 1
ATOM 4986 C C . ALA A 1 685 ? -48.668 14.882 76.082 1.00 84.81 685 ALA A C 1
ATOM 4988 O O . ALA A 1 685 ? -47.972 13.870 75.977 1.00 84.81 685 ALA A O 1
ATOM 4989 N N . GLY A 1 686 ? -49.033 15.607 75.016 1.00 83.00 686 GLY A N 1
ATOM 4990 C CA . GLY A 1 686 ? -48.632 15.311 73.635 1.00 83.00 686 GLY A CA 1
ATOM 4991 C C . GLY A 1 686 ? -49.393 14.149 72.987 1.00 83.00 686 GLY A C 1
ATOM 4992 O O . GLY A 1 686 ? -48.841 13.438 72.146 1.00 83.00 686 GLY A O 1
ATOM 4993 N N . ALA A 1 687 ? -50.645 13.901 73.381 1.00 80.94 687 ALA A N 1
ATOM 4994 C CA . ALA A 1 687 ? -51.439 12.791 72.860 1.00 80.94 687 ALA A CA 1
ATOM 4995 C C . ALA A 1 687 ? -51.782 12.977 71.370 1.00 80.94 687 ALA A C 1
ATOM 4997 O O . ALA A 1 687 ? -52.480 13.911 70.964 1.00 80.94 687 ALA A O 1
ATOM 4998 N N . VAL A 1 688 ? -51.340 12.013 70.560 1.00 76.06 688 VAL A N 1
ATOM 4999 C CA . VAL A 1 688 ? -51.552 11.977 69.100 1.00 76.06 688 VAL A CA 1
ATOM 5000 C C . VAL A 1 688 ? -52.604 10.964 68.652 1.00 76.06 688 VAL A C 1
ATOM 5002 O O . VAL A 1 688 ? -53.022 10.978 67.496 1.00 76.06 688 VAL A O 1
ATOM 5005 N N . PHE A 1 689 ? -53.073 10.102 69.555 1.00 71.19 689 PHE A N 1
ATOM 5006 C CA . PHE A 1 689 ? -54.077 9.087 69.255 1.00 71.19 689 PHE A CA 1
ATOM 5007 C C . PHE A 1 689 ? -55.207 9.104 70.286 1.00 71.19 689 PHE A C 1
ATOM 5009 O O . PHE A 1 689 ? -55.033 9.522 71.425 1.00 71.19 689 PHE A O 1
ATOM 5016 N N . ASN A 1 690 ? -56.393 8.665 69.866 1.00 75.75 690 ASN A N 1
ATOM 5017 C CA . ASN A 1 690 ? -57.554 8.527 70.736 1.00 75.75 690 ASN A CA 1
ATOM 5018 C C . ASN A 1 690 ? -57.640 7.079 71.220 1.00 75.75 690 ASN A C 1
ATOM 5020 O O . ASN A 1 690 ? -57.899 6.201 70.390 1.00 75.75 690 ASN A O 1
ATOM 5024 N N . PRO A 1 691 ? -57.494 6.812 72.522 1.00 70.38 691 PRO A N 1
ATOM 5025 C CA . PRO A 1 691 ? -57.483 5.447 73.017 1.00 70.38 691 PRO A CA 1
ATOM 5026 C C . PRO A 1 691 ? -58.910 4.870 73.196 1.00 70.38 691 PRO A C 1
ATOM 5028 O O . PRO A 1 691 ? -59.064 3.671 73.418 1.00 70.38 691 PRO A O 1
ATOM 5031 N N . ASN A 1 692 ? -59.972 5.683 73.022 1.00 76.19 692 ASN A N 1
ATOM 5032 C CA . ASN A 1 692 ? -61.387 5.272 73.049 1.00 76.19 692 ASN A CA 1
ATOM 5033 C C . ASN A 1 692 ? -62.238 5.887 71.899 1.00 76.19 692 ASN A C 1
ATOM 5035 O O . ASN A 1 692 ? -63.218 6.614 72.128 1.00 76.19 692 ASN A O 1
ATOM 5039 N N . PRO A 1 693 ? -61.940 5.578 70.624 1.00 67.56 693 PRO A N 1
ATOM 5040 C CA . PRO A 1 693 ? -62.498 6.285 69.466 1.00 67.56 693 PRO A CA 1
ATOM 5041 C C . PRO A 1 693 ? -64.011 6.104 69.274 1.00 67.56 693 PRO A C 1
ATOM 5043 O O . PRO A 1 693 ? -64.681 6.970 68.707 1.00 67.56 693 PRO A O 1
ATOM 5046 N N . ALA A 1 694 ? -64.583 5.005 69.775 1.00 70.31 694 ALA A N 1
ATOM 5047 C CA . ALA A 1 694 ? -66.018 4.741 69.684 1.00 70.31 694 ALA A CA 1
ATOM 5048 C C . ALA A 1 694 ? -66.857 5.610 70.641 1.00 70.31 694 ALA A C 1
ATOM 5050 O O . ALA A 1 694 ? -68.003 5.940 70.319 1.00 70.31 694 ALA A O 1
ATOM 5051 N N . ALA A 1 695 ? -66.313 5.971 71.809 1.00 73.50 695 ALA A N 1
ATOM 5052 C CA . ALA A 1 695 ? -66.997 6.809 72.796 1.00 73.50 695 ALA A CA 1
ATOM 5053 C C . ALA A 1 695 ? -66.622 8.294 72.674 1.00 73.50 695 ALA A C 1
ATOM 5055 O O . ALA A 1 695 ? -67.437 9.153 73.015 1.00 73.50 695 ALA A O 1
ATOM 5056 N N . CYS A 1 696 ? -65.437 8.584 72.127 1.00 77.25 696 CYS A N 1
ATOM 5057 C CA . CYS A 1 696 ? -64.842 9.916 72.082 1.00 77.25 696 CYS A CA 1
ATOM 5058 C C . CYS A 1 696 ? -64.606 10.432 70.645 1.00 77.25 696 CYS A C 1
ATOM 5060 O O . CYS A 1 696 ? -63.496 10.837 70.310 1.00 77.25 696 CYS A O 1
ATOM 5062 N N . PRO A 1 697 ? -65.623 10.491 69.762 1.00 75.75 697 PRO A N 1
ATOM 5063 C CA . PRO A 1 697 ? -65.437 10.856 68.350 1.00 75.75 697 PRO A CA 1
ATOM 5064 C C . PRO A 1 697 ? -65.054 12.329 68.116 1.00 75.75 697 PRO A C 1
ATOM 5066 O O . PRO A 1 697 ? -64.828 12.734 66.981 1.00 75.75 697 PRO A O 1
ATOM 5069 N N . SER A 1 698 ? -65.050 13.153 69.165 1.00 72.56 698 SER A N 1
ATOM 5070 C CA . SER A 1 698 ? -64.736 14.584 69.116 1.00 72.56 698 SER A CA 1
ATOM 5071 C C . SER A 1 698 ? -63.321 14.925 69.587 1.00 72.56 698 SER A C 1
ATOM 5073 O O . SER A 1 698 ? -63.027 16.106 69.761 1.00 72.56 698 SER A O 1
ATOM 5075 N N . PHE A 1 699 ? -62.480 13.925 69.861 1.00 78.88 699 PHE A N 1
ATOM 5076 C CA . PHE A 1 699 ? -61.077 14.153 70.197 1.00 78.88 699 PHE A CA 1
ATOM 5077 C C . PHE A 1 699 ? -60.336 14.784 69.010 1.00 78.88 699 PHE A C 1
ATOM 5079 O O . PHE A 1 699 ? -60.533 14.380 67.862 1.00 78.88 699 PHE A O 1
ATOM 5086 N N . VAL A 1 700 ? -59.512 15.788 69.300 1.00 79.94 700 VAL A N 1
ATOM 5087 C CA . VAL A 1 700 ? -58.636 16.451 68.332 1.00 79.94 700 VAL A CA 1
ATOM 5088 C C . VAL A 1 700 ? -57.216 16.299 68.879 1.00 79.94 700 VAL A C 1
ATOM 5090 O O . VAL A 1 700 ? -56.970 16.847 69.953 1.00 79.94 700 VAL A O 1
ATOM 5093 N N . PRO A 1 701 ? -56.337 15.537 68.203 1.00 75.88 701 PRO A N 1
ATOM 5094 C CA . PRO A 1 701 ? -54.962 15.337 68.650 1.00 75.88 701 PRO A CA 1
ATOM 5095 C C . PRO A 1 701 ? -54.157 16.632 68.576 1.00 75.88 701 PRO A C 1
ATOM 5097 O O . PRO A 1 701 ? -54.515 17.550 67.827 1.00 75.88 701 PRO A O 1
ATOM 5100 N N . ASP A 1 702 ? -53.064 16.681 69.336 1.00 79.81 702 ASP A N 1
ATOM 5101 C CA . ASP A 1 702 ? -52.111 17.779 69.233 1.00 79.81 702 ASP A CA 1
ATOM 5102 C C . ASP A 1 702 ? -51.485 17.809 67.828 1.00 79.81 702 ASP A C 1
ATOM 5104 O O . ASP A 1 702 ? -51.105 16.781 67.263 1.00 79.81 702 ASP A O 1
ATOM 5108 N N . ALA A 1 703 ? -51.435 19.001 67.236 1.00 75.56 703 ALA A N 1
ATOM 5109 C CA . ALA A 1 703 ? -50.890 19.212 65.902 1.00 75.56 703 ALA A CA 1
ATOM 5110 C C . ALA A 1 703 ? -49.352 19.224 65.895 1.00 75.56 703 ALA A C 1
ATOM 5112 O O . ALA A 1 703 ? -48.765 19.026 64.831 1.00 75.56 703 ALA A O 1
ATOM 5113 N N . ASP A 1 704 ? -48.720 19.466 67.048 1.00 78.38 704 ASP A N 1
ATOM 5114 C CA . ASP A 1 704 ? -47.267 19.436 67.226 1.00 78.38 704 ASP A CA 1
ATOM 5115 C C . ASP A 1 704 ? -46.906 18.776 68.575 1.00 78.38 704 ASP A C 1
ATOM 5117 O O . ASP A 1 704 ? -46.644 19.463 69.560 1.00 78.38 704 ASP A O 1
ATOM 5121 N N . PRO A 1 705 ? -46.845 17.434 68.640 1.00 71.75 705 PRO A N 1
ATOM 5122 C CA . PRO A 1 705 ? -46.627 16.697 69.889 1.00 71.75 705 PRO A CA 1
ATOM 5123 C C . PRO A 1 705 ? -45.237 16.915 70.510 1.00 71.75 705 PRO A C 1
ATOM 5125 O O . PRO A 1 705 ? -44.948 16.397 71.588 1.00 71.75 705 PRO A O 1
ATOM 5128 N N . SER A 1 706 ? -44.356 17.677 69.849 1.00 74.56 706 SER A N 1
ATOM 5129 C CA . SER A 1 706 ? -43.080 18.103 70.424 1.00 74.56 706 SER A CA 1
ATOM 5130 C C . SER A 1 706 ? -43.233 19.239 71.450 1.00 74.56 706 SER A C 1
ATOM 5132 O O . SER A 1 706 ? -42.295 19.505 72.210 1.00 74.56 706 SER A O 1
ATOM 5134 N N . THR A 1 707 ? -44.405 19.887 71.517 1.00 71.69 707 THR A N 1
ATOM 5135 C CA . THR A 1 707 ? -44.707 20.992 72.439 1.00 71.69 707 THR A CA 1
ATOM 5136 C C . THR A 1 707 ? -45.611 20.562 73.598 1.00 71.69 707 THR A C 1
ATOM 5138 O O . THR A 1 707 ? -46.766 20.955 73.673 1.00 71.69 707 THR A O 1
ATOM 5141 N N . THR A 1 708 ? -45.073 19.776 74.534 1.00 76.81 708 THR A N 1
ATOM 5142 C CA . THR A 1 708 ? -45.808 19.321 75.732 1.00 76.81 708 THR A CA 1
ATOM 5143 C C . THR A 1 708 ? -45.703 20.305 76.907 1.00 76.81 708 THR A C 1
ATOM 5145 O O . THR A 1 708 ? -44.610 20.816 77.186 1.00 76.81 708 THR A O 1
ATOM 5148 N N . THR A 1 709 ? -46.786 20.486 77.663 1.00 81.56 709 THR A N 1
ATOM 5149 C CA . THR A 1 709 ? -46.851 21.237 78.936 1.00 81.56 709 THR A CA 1
ATOM 5150 C C . THR A 1 709 ? -47.140 20.294 80.119 1.00 81.56 709 THR A C 1
ATOM 5152 O O . THR A 1 709 ? -47.232 19.081 79.949 1.00 81.56 709 THR A O 1
ATOM 5155 N N . ASP A 1 710 ? -47.136 20.791 81.364 1.00 84.56 710 ASP A N 1
ATOM 5156 C CA . ASP A 1 710 ? -47.363 19.942 82.551 1.00 84.56 710 ASP A CA 1
ATOM 5157 C C . ASP A 1 710 ? -48.862 19.913 82.889 1.00 84.56 710 ASP A C 1
ATOM 5159 O O . ASP A 1 710 ? -49.328 20.902 83.454 1.00 84.56 710 ASP A O 1
ATOM 5163 N N . PRO A 1 711 ? -49.573 18.780 82.704 1.00 85.56 711 PRO A N 1
ATOM 5164 C CA . PRO A 1 711 ? -51.038 18.684 82.799 1.00 85.56 711 PRO A CA 1
ATOM 5165 C C . PRO A 1 711 ? -51.625 18.829 84.216 1.00 85.56 711 PRO A C 1
ATOM 5167 O O . PRO A 1 711 ? -52.736 18.409 84.535 1.00 85.56 711 PRO A O 1
ATOM 5170 N N . LYS A 1 712 ? -50.831 19.328 85.164 1.00 89.56 712 LYS A N 1
ATOM 5171 C CA . LYS A 1 712 ? -51.272 19.655 86.528 1.00 89.56 712 LYS A CA 1
ATOM 5172 C C . LYS A 1 712 ? -50.982 21.097 86.911 1.00 89.56 712 LYS A C 1
ATOM 5174 O O . LYS A 1 712 ? -51.090 21.446 88.101 1.00 89.56 712 LYS A O 1
ATOM 5179 N N . ARG A 1 713 ? -50.484 21.904 85.984 1.00 86.31 713 ARG A N 1
ATOM 5180 C CA . ARG A 1 713 ? -50.005 23.251 86.252 1.00 86.31 713 ARG A CA 1
ATOM 5181 C C . ARG A 1 713 ? -50.491 24.220 85.186 1.00 86.31 713 ARG A C 1
ATOM 5183 O O . ARG A 1 713 ? -49.799 24.384 84.197 1.00 86.31 713 ARG A O 1
ATOM 5190 N N . ILE A 1 714 ? -51.492 25.009 85.588 1.00 83.44 714 ILE A N 1
ATOM 5191 C CA . ILE A 1 714 ? -52.039 26.149 84.843 1.00 83.44 714 ILE A CA 1
ATOM 5192 C C . ILE A 1 714 ? -50.995 26.781 83.928 1.00 83.44 714 ILE A C 1
ATOM 5194 O O . ILE A 1 714 ? -50.057 27.439 84.420 1.00 83.44 714 ILE A O 1
ATOM 5198 N N . ASP A 1 715 ? -51.207 26.614 82.631 1.00 73.50 715 ASP A N 1
ATOM 5199 C CA . ASP A 1 715 ? -50.442 27.276 81.604 1.00 73.50 715 ASP A CA 1
ATOM 5200 C C . ASP A 1 715 ? -50.705 28.787 81.666 1.00 73.50 715 ASP A C 1
ATOM 5202 O O . ASP A 1 715 ? -51.808 29.289 81.919 1.00 73.50 715 ASP A O 1
ATOM 5206 N N . THR A 1 716 ? -49.625 29.548 81.548 1.00 66.88 716 THR A N 1
ATOM 5207 C CA . THR A 1 716 ? -49.649 31.010 81.635 1.00 66.88 716 THR A CA 1
ATOM 5208 C C . THR A 1 716 ? -48.980 31.678 80.442 1.00 66.88 716 THR A C 1
ATOM 5210 O O . THR A 1 716 ? -48.854 32.912 80.476 1.00 66.88 716 THR A O 1
ATOM 5213 N N . ASP A 1 717 ? -48.529 30.897 79.453 1.00 61.38 717 ASP A N 1
ATOM 5214 C CA . ASP A 1 717 ? -47.854 31.391 78.249 1.00 61.38 717 ASP A CA 1
ATOM 5215 C C . ASP A 1 717 ? -48.805 31.761 77.092 1.00 61.38 717 ASP A C 1
ATOM 5217 O O . ASP A 1 717 ? -49.947 31.246 77.043 1.00 61.38 717 ASP A O 1
#

Sequence (717 aa):
MVCVNGYCAAPSDRDGGESDSGEILLPDGGQRPDGGAVISDPNNPNKDTDCDGLSDAEEFANRWGPERKQTDPNNPDTDGDGILDGVEVGRTASVDPRCTDFVGDADPSTKTSPVEKDTDGDGLDDGVEDRDRNGKREPQETDPLLADTDGDGIPDGQEDLNGNGFVDPGETDPLKADTDGDGLPDGLERRTGTDPTKIDSDGDTCADGLEDKNRNGIVDSGETDPRVADCSGAGKDTDGDGIPDDIELTVTHTDPTRADTDGDGLLDGEEDKNLNGVVDPGETDPRSADSDCDGLSDYLEIKGYRTDPLVADTDGDGLLDGLEAGIVSNPDPVRCTSFVPDADSSTRTNPLLADSDCDGLSDGAEDANRNGRVDPGETDPKRRDTDADGLPDGLEKGVCVNLDPANCPAFIPDGDCGASQTNPLVADHDGDGLLDGEEDLNKNGVVDPGESSPLRLDSDCDGLADGEERALFRTDPARPDTDGDGILDGVEVGRTTSPDPACSFTADADPSTRTLPYSADTDGDGIPDGVEDGNRNGRVDPGETDPANPDTDGDGLPDGIEDANKNGRFDSGETNPLNPDTDGDGIPDGVEDFNRDGVRQANETDPRKADTDGDGCPDGDEDRNWNHIVDPGETNPLLAGDCPLPTAVDSDCDGLSDDTERNVTHTNPNNPDTDGDGIKDGIEAGAVFNPNPAACPSFVPDADPSTTTDPKRIDTD

Solvent-accessible surface area (backbone atoms only — not comparable to full-atom values): 39225 Å² total; per-residue (Å²): 140,87,88,75,86,94,66,91,77,83,82,89,82,82,88,79,92,73,84,80,74,79,79,82,76,67,100,58,96,72,76,81,94,62,102,62,89,84,72,72,44,68,82,37,75,53,43,38,72,49,44,30,36,48,21,18,23,48,31,70,66,49,64,46,75,96,83,55,46,58,45,46,53,75,40,37,38,52,52,65,41,72,39,33,38,14,21,26,71,29,25,65,51,53,60,21,94,84,42,78,83,50,77,36,18,74,31,57,85,43,66,56,47,46,70,40,41,40,58,55,69,41,68,41,40,36,29,43,27,37,71,85,48,43,38,51,89,50,96,92,41,53,45,51,80,39,48,36,57,50,67,42,78,53,30,36,27,70,20,33,79,82,60,76,70,58,79,51,98,92,39,41,41,49,82,37,40,33,53,48,45,39,70,47,31,32,39,49,23,68,72,61,69,40,46,44,75,36,35,42,54,52,72,46,72,54,38,34,23,66,21,36,73,80,66,77,74,62,79,50,98,88,46,46,53,46,75,48,74,63,61,87,59,77,49,60,48,73,51,69,43,70,47,29,34,64,40,20,64,63,49,54,62,45,49,55,76,39,38,37,50,53,68,56,74,54,32,34,29,67,28,26,76,83,53,76,35,61,75,48,97,95,41,43,44,48,74,37,27,25,53,49,38,31,41,45,28,42,40,45,19,68,74,66,76,65,41,50,48,78,40,38,38,58,51,68,38,73,44,31,35,12,27,25,70,25,29,73,55,64,70,30,67,82,81,34,71,82,57,76,52,22,73,32,60,87,57,50,49,48,48,77,40,38,42,58,44,44,26,50,49,30,38,29,64,28,34,77,82,64,46,32,47,76,47,97,93,44,47,44,51,78,40,37,36,56,50,69,35,69,46,32,36,16,29,24,70,15,29,60,52,62,81,48,57,86,85,31,69,81,46,71,42,16,72,55,54,45,75,58,54,53,48,49,82,42,39,37,62,53,68,46,75,49,30,38,32,65,25,32,77,82,66,43,39,45,76,48,98,78,35,33,40,47,83,37,35,27,51,47,34,31,26,47,30,39,28,47,23,62,72,73,71,66,44,48,40,49,38,39,37,55,52,67,44,68,40,33,39,17,20,25,74,26,27,68,57,48,81,31,89,89,45,86,49,79,48,25,72,31,59,85,42,57,53,44,49,78,36,42,36,54,51,67,45,69,43,37,30,31,42,25,30,70,82,49,42,34,41,78,48,98,86,43,49,44,44,70,39,46,36,57,54,67,41,70,40,36,31,34,48,25,30,75,82,55,74,61,57,80,52,96,89,43,42,40,48,83,38,46,37,56,48,68,40,78,52,34,35,28,58,31,38,76,82,58,77,73,65,81,49,96,91,40,48,46,46,72,38,36,36,54,50,69,55,82,50,37,32,22,69,20,44,78,77,77,72,91,62,77,49,99,89,40,33,55,45,80,46,66,72,52,44,73,70,70,74,24,54,35,72,46,48,31,39,45,26,32,55,45,18,62,74,70,75,62,38,49,52,71,40,41,35,59,54,68,66,80,60,31,34,14,40,24,68,26,24,70,57,66,68,32,54,91,84,31,78,81,61,75,57,42,92,55,52,87,68,56,53,60,47,74,52,62,78,85,128

Nearest PDB structures (foldseek):
  7c7u-assembly1_A  TM=1.003E+00  e=2.801E-03  Staphylococcus aureus
  7c7r-assembly2_A  TM=6.496E-01  e=4.619E-03  Staphylococcus aureus